Protein AF-0000000080869203 (afdb_homodimer)

Organism: NCBI:txid3151122

Radius of gyration: 24.22 Å; Cα contacts (8 Å, |Δi|>4): 1047; chains: 2; bounding box: 50×81×57 Å

Secondary structure (DSSP, 8-state):
-------EEEEEEE---TT----PPEEEEE-TT-EEEEE--TTSSHHHHHHHHTTSS--SEEEEEETTEEGGGS-HHHHHTTEEEE-SS----S--BHHHHHHGGGGGGS-TTPPP-HHHHHHHHHHHHHTT-GGGTTSBGGGS-HHHHHHHHHHHHHHH--SEEEEESTTTT--HHHHHHHHHHHHHHHHTT-EEEEE-S-HHHHHHH-SEEEEE-TTS-EEEEEHHHH--HHHHHHHHT--EEEEEETTEEEEEE--/-------EEEEEEE---TT----PPEEEEE-TT-EEEEE--TTSSHHHHHHHHTTSS--SEEEEEETTEEGGGS-HHHHHTTEEEE-SS----S--BHHHHHHGGGGGGS-TTPPP-HHHHHHHHHHHHHTT-GGGTTSBGGGS-HHHHHHHHHHHHHHH--SEEEEESTTTT--HHHHHHHHHHHHHHHHTT-EEEEE-S-HHHHHHH-SEEEEE-TTS-EEEEEHHHH--HHHHHHHHT--EEEEEETTEEEEEE--

InterPro domains:
  IPR003439 ABC transporter-like, ATP-binding domain [PF00005] (26-172)
  IPR003439 ABC transporter-like, ATP-binding domain [PS50893] (8-243)
  IPR003593 AAA+ ATPase domain [SM00382] (32-219)
  IPR017871 ABC transporter-like, conserved site [PS00211] (144-158)
  IPR027417 P-loop containing nucleoside triphosphate hydrolase [G3DSA:3.40.50.300] (8-252)
  IPR027417 P-loop containing nucleoside triphosphate hydrolase [SSF52540] (6-230)

Solvent-accessible surface area (backbone atoms only — not comparable to full-atom values): 27539 Å² total; per-residue (Å²): 127,81,73,78,65,62,26,48,29,34,44,51,25,21,66,66,44,84,99,52,73,83,39,54,61,37,70,48,71,44,40,48,52,34,30,33,27,38,36,50,41,81,85,40,38,66,67,59,44,53,35,32,73,70,63,76,37,76,58,71,36,58,46,43,24,46,70,86,35,51,52,88,76,49,54,68,49,63,43,45,49,37,42,30,76,36,70,68,78,80,83,75,85,64,93,40,28,41,46,61,49,16,44,55,27,41,49,58,77,43,55,97,84,51,71,85,48,73,65,50,52,49,40,24,50,51,25,26,46,75,57,74,36,56,94,43,33,82,38,50,50,87,77,47,52,67,36,55,46,43,41,46,48,49,19,12,39,54,32,33,56,36,45,32,40,39,28,36,40,77,51,56,73,43,36,69,38,53,32,53,50,50,52,51,51,52,50,48,44,9,70,74,56,12,20,33,38,30,38,47,87,50,66,48,58,40,52,70,66,27,54,24,31,37,41,30,27,81,86,29,45,63,52,69,45,51,26,77,78,58,71,36,63,73,56,47,24,66,40,41,69,37,60,64,46,80,45,78,52,96,89,31,63,39,70,43,76,57,133,126,79,74,77,65,59,28,46,30,34,44,51,24,21,65,64,45,86,98,53,75,83,38,54,62,38,70,51,70,44,40,47,52,33,30,34,27,38,38,50,41,81,85,42,38,65,66,57,43,53,34,32,73,69,64,76,38,75,58,70,36,58,45,46,26,48,71,86,34,50,52,88,75,49,54,67,48,63,44,46,48,36,43,30,74,35,70,69,77,80,83,76,84,64,91,40,29,40,46,58,50,17,43,54,27,42,48,57,79,42,54,97,86,50,71,85,47,73,66,49,52,49,42,25,50,51,25,26,48,77,56,74,35,56,95,42,32,82,38,49,53,88,76,47,53,69,37,54,45,43,42,45,48,49,19,12,38,54,32,32,57,36,46,31,40,37,27,35,42,77,48,57,74,42,36,70,37,55,32,52,51,51,53,50,51,53,50,48,45,9,70,74,55,13,18,32,37,29,38,48,87,50,67,49,58,39,52,71,66,26,54,24,33,36,42,32,27,82,85,29,46,67,54,70,46,51,27,80,77,58,72,36,66,73,58,47,24,63,40,42,68,39,59,64,45,79,45,80,52,96,90,31,63,40,70,42,76,59,132

Sequence (518 aa):
MATPTPTLEARDLVVDVPGRQDGRALTLGIASGQVWGVLGPNGAGKTTLLHTLAGLRPSRAGEVCLEGRPLFGWRRRALARRLGLVFQERHDDFPATVRETALIGRHPFLSPWQQEGPEDHALAAAALARLDLSHLAERELATLSGGERQRVSLATVLTQAPAIWLADEPTNHLDLHHQVAVMGLLAEQAERGGAVMMCLHDLNMAARWCSHLLLLYPDGEACWGPAEAMLVPAALERLYDQALTRVEVEGAPVFVPRRMATPTPTLEARDLVVDVPGRQDGRALTLGIASGQVWGVLGPNGAGKTTLLHTLAGLRPSRAGEVCLEGRPLFGWRRRALARRLGLVFQERHDDFPATVRETALIGRHPFLSPWQQEGPEDHALAAAALARLDLSHLAERELATLSGGERQRVSLATVLTQAPAIWLADEPTNHLDLHHQVAVMGLLAEQAERGGAVMMCLHDLNMAARWCSHLLLLYPDGEACWGPAEAMLVPAALERLYDQALTRVEVEGAPVFVPRR

Foldseek 3Di:
DPPQQKKKWWFQFWFDQPPADTFGGDTDIWGFLFEEEEDFDPSLCLQSVLCQSLVNDPTPDTFIDIPRHTPVPDDPLRSLLAEDEQDPDDDDPDKDFLQRLLLVLCVSVDDPPDDDDPVLSVLLCVLCVLLVNNVRRGPILVPDDPQNNLSSSVSSNSSNLHQEYEYEASCPPHDPVSSVSSLVVQSVSSVVRGTYYYYHHDPQSCQVRGQKYWQRANNRYIDIDGSVVCPDQVNVCRRVVFHWDWDDDPNTIDIDTDD/DPPQQKKKWWFQFWFDQPPADTFGGDTDMWGFLFEEEEDFDPSLCLQSVLCCSLVNDPTPDTFIDIPRHTPVPDDPLVSLLAEDEQDPDDDDPDKDFLQRLLLVLCVSVDDPPDDDDPVLSVLLCVLCVLQVNNVRRGPILVPDDPQNNLSSSVSSNSSNLHQEYEYEASCPPHDPVSSVSSLVVQSVSSVVRGGYYYYHHDPQSCQVRGQKYWQRANNRYIDIDGSVVCPDQVNVCRRVVFHWDWDDDPNTIDIDTDD

pLDDT: mean 92.0, std 9.36, range [30.52, 98.56]

Nearest PDB structures (foldseek):
  2nq2-assembly1_C  TM=8.864E-01  e=1.043E-21  Haemophilus influenzae
  2nq2-assembly1_D  TM=8.860E-01  e=1.487E-20  Haemophilus influenzae
  6xgz-assembly3_E  TM=8.429E-01  e=1.098E-15  Escherichia coli LAU-EC10
  6xgz-assembly4_G  TM=8.398E-01  e=1.553E-15  Escherichia coli LAU-EC10
  8fee-assembly1_H  TM=8.156E-01  e=1.306E-15  Mycolicibacterium smegmatis MC2 155

Structure (mmCIF, N/CA/C/O backbone):
data_AF-0000000080869203-model_v1
#
loop_
_entity.id
_entity.type
_entity.pdbx_description
1 polymer 'ABC transporter ATP-binding protein'
#
loop_
_atom_site.group_PDB
_atom_site.id
_atom_site.type_symbol
_atom_site.label_atom_id
_atom_site.label_alt_id
_atom_site.label_comp_id
_atom_site.label_asym_id
_atom_site.label_entity_id
_atom_site.label_seq_id
_atom_site.pdbx_PDB_ins_code
_atom_site.Cartn_x
_atom_site.Cartn_y
_atom_site.Cartn_z
_atom_site.occupancy
_atom_site.B_iso_or_equiv
_atom_site.auth_seq_id
_atom_site.auth_comp_id
_atom_site.auth_asym_id
_atom_site.auth_atom_id
_atom_site.pdbx_PDB_model_num
ATOM 1 N N . MET A 1 1 ? 6.141 -42.594 -14.711 1 30.52 1 MET A N 1
ATOM 2 C CA . MET A 1 1 ? 7.055 -41.469 -15.016 1 30.52 1 MET A CA 1
ATOM 3 C C . MET A 1 1 ? 6.703 -40.25 -14.203 1 30.52 1 MET A C 1
ATOM 5 O O . 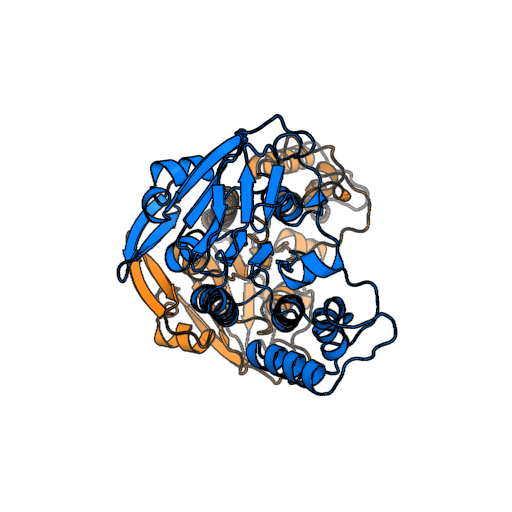MET A 1 1 ? 5.551 -39.812 -14.195 1 30.52 1 MET A O 1
ATOM 9 N N . ALA A 1 2 ? 7.34 -39.844 -13.156 1 41.75 2 ALA A N 1
ATOM 10 C CA . ALA A 1 2 ? 6.934 -38.781 -12.25 1 41.75 2 ALA A CA 1
ATOM 11 C C . ALA A 1 2 ? 6.66 -37.469 -13.016 1 41.75 2 ALA A C 1
ATOM 13 O O . ALA A 1 2 ? 7.449 -37.094 -13.867 1 41.75 2 ALA A O 1
ATOM 14 N N . THR A 1 3 ? 5.516 -37.125 -13.359 1 43.88 3 THR A N 1
ATOM 15 C CA . THR A 1 3 ? 5.199 -35.844 -14.031 1 43.88 3 THR A CA 1
ATOM 16 C C . THR A 1 3 ? 6.133 -34.75 -13.562 1 43.88 3 THR A C 1
ATOM 18 O O . THR A 1 3 ? 6.23 -34.469 -12.367 1 43.88 3 THR A O 1
ATOM 21 N N . PRO A 1 4 ? 7.16 -34.438 -14.328 1 50.03 4 PRO A N 1
ATOM 22 C CA . PRO A 1 4 ? 8.148 -33.469 -13.859 1 50.03 4 PRO A CA 1
ATOM 23 C C . PRO A 1 4 ? 7.512 -32.219 -13.25 1 50.03 4 PRO A C 1
ATOM 25 O O . PRO A 1 4 ? 6.453 -31.781 -13.703 1 50.03 4 PRO A O 1
ATOM 28 N N . THR A 1 5 ? 7.562 -32 -11.984 1 61.78 5 THR A N 1
ATOM 29 C CA . THR A 1 5 ? 6.969 -30.922 -11.188 1 61.78 5 THR A CA 1
ATOM 30 C C . THR A 1 5 ? 7.191 -29.578 -11.852 1 61.78 5 THR A C 1
ATOM 32 O O . THR A 1 5 ? 8.305 -29.266 -12.281 1 61.78 5 THR A O 1
ATOM 35 N N . PRO A 1 6 ? 6.031 -28.922 -12.281 1 63.47 6 PRO A N 1
ATOM 36 C CA . PRO A 1 6 ? 6.137 -27.641 -12.969 1 63.47 6 PRO A CA 1
ATOM 37 C C . PRO A 1 6 ? 7.117 -26.672 -12.289 1 63.47 6 PRO A C 1
ATOM 39 O O . PRO A 1 6 ? 7.02 -26.453 -11.086 1 63.47 6 PRO A O 1
ATOM 42 N N . THR A 1 7 ? 8.234 -26.484 -13.078 1 85.19 7 THR A N 1
ATOM 43 C CA . THR A 1 7 ? 9.273 -25.594 -12.57 1 85.19 7 THR A CA 1
ATOM 44 C C . THR A 1 7 ? 9.508 -24.438 -13.523 1 85.19 7 THR A C 1
ATOM 46 O O . THR A 1 7 ? 9.531 -24.625 -14.742 1 85.19 7 THR A O 1
ATOM 49 N N . LEU A 1 8 ? 9.32 -23.266 -13.117 1 95.31 8 LEU A N 1
ATOM 50 C CA . LEU A 1 8 ? 9.797 -22.094 -13.82 1 95.31 8 LEU A CA 1
ATOM 51 C C . LEU A 1 8 ? 11.242 -21.766 -13.43 1 95.31 8 LEU A C 1
ATOM 53 O O . LEU A 1 8 ? 11.547 -21.625 -12.242 1 95.31 8 LEU A O 1
ATOM 57 N N . GLU A 1 9 ? 12.125 -21.734 -14.492 1 96.69 9 GLU A N 1
ATOM 58 C CA . GLU A 1 9 ? 13.539 -21.562 -14.203 1 96.69 9 GLU A CA 1
ATOM 59 C C . GLU A 1 9 ? 14.117 -20.344 -14.938 1 96.69 9 GLU A C 1
ATOM 61 O O . GLU A 1 9 ? 13.797 -20.125 -16.109 1 96.69 9 GLU A O 1
ATOM 66 N N . ALA A 1 10 ? 14.82 -19.578 -14.242 1 96.69 10 ALA A N 1
ATOM 67 C CA . ALA A 1 10 ? 15.688 -18.562 -14.828 1 96.69 10 ALA A CA 1
ATOM 68 C C . ALA A 1 10 ? 17.125 -19.062 -14.922 1 96.69 10 ALA A C 1
ATOM 70 O O . ALA A 1 10 ? 17.703 -19.516 -13.93 1 96.69 10 ALA A O 1
ATOM 71 N N . ARG A 1 11 ? 17.656 -19.016 -16.109 1 96.56 11 ARG A N 1
ATOM 72 C CA . ARG A 1 11 ? 19.031 -19.438 -16.344 1 96.56 11 ARG A CA 1
ATOM 73 C C . ARG A 1 11 ? 19.906 -18.266 -16.766 1 96.56 11 ARG A C 1
ATOM 75 O O . ARG A 1 11 ? 19.797 -17.766 -17.875 1 96.56 11 ARG A O 1
ATOM 82 N N . ASP A 1 12 ? 20.828 -17.906 -15.844 1 96.69 12 ASP A N 1
ATOM 83 C CA . ASP A 1 12 ? 21.688 -16.75 -16.047 1 96.69 12 ASP A CA 1
ATOM 84 C C . ASP A 1 12 ? 20.906 -15.57 -16.609 1 96.69 12 ASP A C 1
ATOM 86 O O . ASP A 1 12 ? 21.344 -14.945 -17.578 1 96.69 12 ASP A O 1
ATOM 90 N N . LEU A 1 13 ? 19.828 -15.297 -16.016 1 96.25 13 LEU A N 1
ATOM 91 C CA . LEU A 1 13 ? 18.875 -14.328 -16.547 1 96.25 13 LEU A CA 1
ATOM 92 C C . LEU A 1 13 ? 19.281 -12.906 -16.156 1 96.25 13 LEU A C 1
ATOM 94 O O . LEU A 1 13 ? 19.453 -12.609 -14.969 1 96.25 13 LEU A O 1
ATOM 98 N N . VAL A 1 14 ? 19.453 -12.078 -17.078 1 95.38 14 VAL A N 1
ATOM 99 C CA . VAL A 1 14 ? 19.656 -10.656 -16.875 1 95.38 14 VAL A CA 1
ATOM 100 C C . VAL A 1 14 ? 18.438 -9.875 -17.375 1 95.38 14 VAL A C 1
ATOM 102 O O . VAL A 1 14 ? 18.141 -9.867 -18.562 1 95.38 14 VAL A O 1
ATOM 105 N N . VAL A 1 15 ? 17.734 -9.297 -16.391 1 92.12 15 VAL A N 1
ATOM 106 C CA . VAL A 1 15 ? 16.516 -8.57 -16.719 1 92.12 15 VAL A CA 1
ATOM 107 C C . VAL A 1 15 ? 16.859 -7.227 -17.359 1 92.12 15 VAL A C 1
ATOM 109 O O . VAL A 1 15 ? 17.828 -6.566 -16.953 1 92.12 15 VAL A O 1
ATOM 112 N N . ASP A 1 16 ? 16.078 -6.852 -18.266 1 88.31 16 ASP A N 1
ATOM 113 C CA . ASP A 1 16 ? 16.297 -5.586 -18.969 1 88.31 16 ASP A CA 1
ATOM 114 C C . ASP A 1 16 ? 15.492 -4.461 -18.312 1 88.31 16 ASP A C 1
ATOM 116 O O . ASP A 1 16 ? 14.406 -4.113 -18.781 1 88.31 16 ASP A O 1
ATOM 120 N N . VAL A 1 17 ? 16.047 -3.906 -17.344 1 81.81 17 VAL A N 1
ATOM 121 C CA . VAL A 1 17 ? 15.43 -2.738 -16.719 1 81.81 17 VAL A CA 1
ATOM 122 C C . VAL A 1 17 ? 15.906 -1.469 -17.422 1 81.81 17 VAL A C 1
ATOM 124 O O . VAL A 1 17 ? 17.094 -1.149 -17.406 1 81.81 17 VAL A O 1
ATOM 127 N N . PRO A 1 18 ? 15 -0.8 -18.031 1 77.31 18 PRO A N 1
ATOM 128 C CA . PRO A 1 18 ? 15.406 0.385 -18.797 1 77.31 18 PRO A CA 1
ATOM 129 C C . PRO A 1 18 ? 16.188 1.391 -17.953 1 77.31 18 PRO A C 1
ATOM 131 O O . PRO A 1 18 ? 15.812 1.669 -16.812 1 77.31 18 PRO A O 1
ATOM 134 N N . GLY A 1 19 ? 17.25 1.937 -18.547 1 74.69 19 GLY A N 1
ATOM 135 C CA . GLY A 1 19 ? 18.031 2.992 -17.922 1 74.69 19 GLY A CA 1
ATOM 136 C C . GLY A 1 19 ? 18.984 2.479 -16.859 1 74.69 19 GLY A C 1
ATOM 137 O O . GLY A 1 19 ? 19.688 3.264 -16.219 1 74.69 19 GLY A O 1
ATOM 138 N N . ARG A 1 20 ? 18.922 1.178 -16.656 1 79.12 20 ARG A N 1
ATOM 139 C CA . ARG A 1 20 ? 19.797 0.626 -15.633 1 79.12 20 ARG A CA 1
ATOM 140 C C . ARG A 1 20 ? 20.828 -0.308 -16.234 1 79.12 20 ARG A C 1
ATOM 142 O O . ARG A 1 20 ? 20.578 -0.938 -17.266 1 79.12 20 ARG A O 1
ATOM 149 N N . GLN A 1 21 ? 21.922 -0.325 -15.539 1 82.31 21 GLN A N 1
ATOM 150 C CA . GLN A 1 21 ? 22.969 -1.257 -15.938 1 82.31 21 GLN A CA 1
ATOM 151 C C . GLN A 1 21 ? 22.578 -2.697 -15.617 1 82.31 21 GLN A C 1
ATOM 153 O O . GLN A 1 21 ? 21.594 -2.938 -14.922 1 82.31 21 GLN A O 1
ATOM 158 N N . ASP A 1 22 ? 23.453 -3.537 -16.234 1 83 22 ASP A N 1
ATOM 159 C CA . ASP A 1 22 ? 23.219 -4.953 -15.984 1 83 22 ASP A CA 1
ATOM 160 C C . ASP A 1 22 ? 23.344 -5.277 -14.5 1 83 22 ASP A C 1
ATOM 162 O O . ASP A 1 22 ? 24.266 -4.789 -13.836 1 83 22 ASP A O 1
ATOM 166 N N . GLY A 1 23 ? 22.359 -5.953 -14.109 1 86.44 23 GLY A N 1
ATOM 167 C CA . GLY A 1 23 ? 22.453 -6.457 -12.75 1 86.44 23 GLY A CA 1
ATOM 168 C C . GLY A 1 23 ? 23 -7.875 -12.68 1 86.44 23 GLY A C 1
ATOM 169 O O . GLY A 1 23 ? 23.453 -8.422 -13.68 1 86.44 23 GLY A O 1
ATOM 170 N N . ARG A 1 24 ? 22.984 -8.391 -11.57 1 91 24 ARG A N 1
ATOM 171 C CA . ARG A 1 24 ? 23.406 -9.766 -11.328 1 91 24 ARG A CA 1
ATOM 172 C C . ARG A 1 24 ? 22.562 -10.758 -12.117 1 91 24 ARG A C 1
ATOM 174 O O . ARG A 1 24 ? 21.328 -10.648 -12.133 1 91 24 ARG A O 1
ATOM 181 N N . ALA A 1 25 ? 23.25 -11.734 -12.781 1 95.94 25 ALA A N 1
ATOM 182 C CA . ALA A 1 25 ? 22.516 -12.789 -13.477 1 95.94 25 ALA A CA 1
ATOM 183 C C . ALA A 1 25 ? 21.812 -13.711 -12.484 1 95.94 25 ALA A C 1
ATOM 185 O O . ALA A 1 25 ? 22.422 -14.141 -11.5 1 95.94 25 ALA A O 1
ATOM 186 N N . LEU A 1 26 ? 20.594 -13.969 -12.773 1 96.25 26 LEU A N 1
ATOM 187 C CA . LEU A 1 26 ? 19.781 -14.789 -11.883 1 96.25 26 LEU A CA 1
ATOM 188 C C . LEU A 1 26 ? 19.719 -16.234 -12.391 1 96.25 26 LEU A C 1
ATOM 190 O O . LEU A 1 26 ? 19.344 -16.469 -13.539 1 96.25 26 LEU A O 1
ATOM 194 N N . THR A 1 27 ? 20.125 -17.125 -11.562 1 96.44 27 THR A N 1
ATOM 195 C CA . THR A 1 27 ? 19.922 -18.562 -11.781 1 96.44 27 THR A CA 1
ATOM 196 C C . THR A 1 27 ? 19.125 -19.172 -10.641 1 96.44 27 THR A C 1
ATOM 198 O O . THR A 1 27 ? 19.672 -19.438 -9.57 1 96.44 27 THR A O 1
ATOM 201 N N . LEU A 1 28 ? 17.844 -19.297 -10.922 1 94.12 28 LEU A N 1
ATOM 202 C CA . LEU A 1 28 ? 16.969 -19.844 -9.891 1 94.12 28 LEU A CA 1
ATOM 203 C C . LEU A 1 28 ? 15.805 -20.594 -10.508 1 94.12 28 LEU A C 1
ATOM 205 O O . LEU A 1 28 ? 15.516 -20.438 -11.695 1 94.12 28 LEU A O 1
ATOM 209 N N . GLY A 1 29 ? 15.25 -21.453 -9.703 1 95.31 29 GLY A N 1
ATOM 210 C CA . GLY A 1 29 ? 14.07 -22.219 -10.078 1 95.31 29 GLY A CA 1
ATOM 211 C C . GLY A 1 29 ? 12.945 -22.125 -9.062 1 95.31 29 GLY A C 1
ATOM 212 O O . GLY A 1 29 ? 13.195 -22.141 -7.855 1 95.31 29 GLY A O 1
ATOM 213 N N . ILE A 1 30 ? 11.82 -22 -9.602 1 95.88 30 ILE A N 1
ATOM 214 C CA . ILE A 1 30 ? 10.617 -22.031 -8.781 1 95.88 30 ILE A CA 1
ATOM 215 C C . ILE A 1 30 ? 9.938 -23.391 -8.898 1 95.88 30 ILE A C 1
ATOM 217 O O . ILE A 1 30 ? 9.391 -23.734 -9.953 1 95.88 30 ILE A O 1
ATOM 221 N N . ALA A 1 31 ? 9.984 -24.078 -7.82 1 94.88 31 ALA A N 1
ATOM 222 C CA . ALA A 1 31 ? 9.508 -25.453 -7.836 1 94.88 31 ALA A CA 1
ATOM 223 C C . ALA A 1 31 ? 8.133 -25.578 -7.195 1 94.88 31 ALA A C 1
ATOM 225 O O . ALA A 1 31 ? 7.688 -24.656 -6.492 1 94.88 31 ALA A O 1
ATOM 226 N N . SER A 1 32 ? 7.516 -26.688 -7.441 1 95.31 32 SER A N 1
ATOM 227 C CA . SER A 1 32 ? 6.227 -27 -6.828 1 95.31 32 SER A CA 1
ATOM 228 C C . SER A 1 32 ? 6.305 -26.906 -5.309 1 95.31 32 SER A C 1
ATOM 230 O O . SER A 1 32 ? 7.281 -27.359 -4.703 1 95.31 32 SER A O 1
ATOM 232 N N . GLY A 1 33 ? 5.277 -26.281 -4.746 1 96.81 33 GLY A N 1
ATOM 233 C CA . GLY A 1 33 ? 5.199 -26.172 -3.297 1 96.81 33 GLY A CA 1
ATOM 234 C C . GLY A 1 33 ? 5.887 -24.938 -2.748 1 96.81 33 GLY A C 1
ATOM 235 O O . GLY A 1 33 ? 5.742 -24.609 -1.567 1 96.81 33 GLY A O 1
ATOM 236 N N . GLN A 1 34 ? 6.59 -24.234 -3.598 1 97.62 34 GLN A N 1
ATOM 237 C CA . GLN A 1 34 ? 7.355 -23.094 -3.123 1 97.62 34 GLN A CA 1
ATOM 238 C C . GLN A 1 34 ? 6.574 -21.797 -3.311 1 97.62 34 GLN A C 1
ATOM 240 O O . GLN A 1 34 ? 5.852 -21.641 -4.297 1 97.62 34 GLN A O 1
ATOM 245 N N . VAL A 1 35 ? 6.68 -20.938 -2.354 1 98.38 35 VAL A N 1
ATOM 246 C CA . VAL A 1 35 ? 6.18 -19.562 -2.416 1 98.38 35 VAL A CA 1
ATOM 247 C C . VAL A 1 35 ? 7.348 -18.578 -2.363 1 98.38 35 VAL A C 1
ATOM 249 O O . VAL A 1 35 ? 7.988 -18.422 -1.319 1 98.38 35 VAL A O 1
ATOM 252 N N . TRP A 1 36 ? 7.594 -17.906 -3.51 1 98.56 36 TRP A N 1
ATOM 253 C CA . TRP A 1 36 ? 8.703 -16.969 -3.635 1 98.56 36 TRP A CA 1
ATOM 254 C C . TRP A 1 36 ? 8.219 -15.539 -3.438 1 98.56 36 TRP A C 1
ATOM 256 O O . TRP A 1 36 ? 7.195 -15.141 -3.99 1 98.56 36 TRP A O 1
ATOM 266 N N . GLY A 1 37 ? 8.906 -14.812 -2.588 1 98.5 37 GLY A N 1
ATOM 267 C CA . GLY A 1 37 ? 8.727 -13.375 -2.486 1 98.5 37 GLY A CA 1
ATOM 268 C C . GLY A 1 37 ? 9.867 -12.586 -3.109 1 98.5 37 GLY A C 1
ATOM 269 O O . GLY A 1 37 ? 11.039 -12.914 -2.902 1 98.5 37 GLY A O 1
ATOM 270 N N . VAL A 1 38 ? 9.523 -11.656 -3.936 1 98.31 38 VAL A N 1
ATOM 271 C CA . VAL A 1 38 ? 10.5 -10.711 -4.48 1 98.31 38 VAL A CA 1
ATOM 272 C C . VAL A 1 38 ? 10.461 -9.406 -3.691 1 98.31 38 VAL A C 1
ATOM 274 O O . VAL A 1 38 ? 9.422 -8.742 -3.633 1 98.31 38 VAL A O 1
ATOM 277 N N . LEU A 1 39 ? 11.578 -9.07 -3.076 1 97.88 39 LEU A N 1
ATOM 278 C CA . LEU A 1 39 ? 11.688 -7.855 -2.271 1 97.88 39 LEU A CA 1
ATOM 279 C C . LEU A 1 39 ? 12.719 -6.902 -2.865 1 97.88 39 LEU A C 1
ATOM 281 O O . LEU A 1 39 ? 13.703 -7.344 -3.471 1 97.88 39 LEU A O 1
ATOM 285 N N . GLY A 1 40 ? 12.547 -5.652 -2.676 1 96.25 40 GLY A N 1
ATOM 286 C CA . GLY A 1 40 ? 13.406 -4.586 -3.16 1 96.25 40 GLY A CA 1
ATOM 287 C C . GLY A 1 40 ? 12.727 -3.229 -3.164 1 96.25 40 GLY A C 1
ATOM 288 O O . GLY A 1 40 ? 11.492 -3.145 -3.109 1 96.25 40 GLY A O 1
ATOM 289 N N . PRO A 1 41 ? 13.477 -2.207 -3.174 1 94.12 41 PRO A N 1
ATOM 290 C CA . PRO A 1 41 ? 12.891 -0.865 -3.211 1 94.12 41 PRO A CA 1
ATOM 291 C C . PRO A 1 41 ? 12.195 -0.563 -4.535 1 94.12 41 PRO A C 1
ATOM 293 O O . PRO A 1 41 ? 12.227 -1.386 -5.457 1 94.12 41 PRO A O 1
ATOM 296 N N . ASN A 1 42 ? 11.5 0.556 -4.523 1 88.94 42 ASN A N 1
ATOM 297 C CA . ASN A 1 42 ? 10.859 0.991 -5.762 1 88.94 42 ASN A CA 1
ATOM 298 C C . ASN A 1 42 ? 11.883 1.174 -6.883 1 88.94 42 ASN A C 1
ATOM 300 O O . ASN A 1 42 ? 12.969 1.714 -6.656 1 88.94 42 ASN A O 1
ATOM 304 N N . GLY A 1 43 ? 11.594 0.663 -8.016 1 86.88 43 GLY A N 1
ATOM 305 C CA . GLY A 1 43 ? 12.469 0.822 -9.164 1 86.88 43 GLY A CA 1
ATOM 306 C C . GLY A 1 43 ? 13.523 -0.264 -9.266 1 86.88 43 GLY A C 1
ATOM 307 O O . GLY A 1 43 ? 14.352 -0.255 -10.188 1 86.88 43 GLY A O 1
ATOM 308 N N . ALA A 1 44 ? 13.469 -1.199 -8.43 1 90.88 44 ALA A N 1
ATOM 309 C CA . ALA A 1 44 ? 14.5 -2.236 -8.406 1 90.88 44 ALA A CA 1
ATOM 310 C C . ALA A 1 44 ? 14.32 -3.217 -9.555 1 90.88 44 ALA A C 1
ATOM 312 O O . ALA A 1 44 ? 15.188 -4.059 -9.805 1 90.88 44 ALA A O 1
ATOM 313 N N . GLY A 1 45 ? 13.172 -3.158 -10.258 1 91.62 45 GLY A N 1
ATOM 314 C CA . GLY A 1 45 ? 12.953 -4.023 -11.406 1 91.62 45 GLY A CA 1
ATOM 315 C C . GLY A 1 45 ? 12.039 -5.199 -11.102 1 91.62 45 GLY A C 1
ATOM 316 O O . GLY A 1 45 ? 11.984 -6.16 -11.867 1 91.62 45 GLY A O 1
ATOM 317 N N . LYS A 1 46 ? 11.344 -5.191 -9.984 1 94.44 46 LYS A N 1
ATOM 318 C CA . LYS A 1 46 ? 10.484 -6.293 -9.562 1 94.44 46 LYS A CA 1
ATOM 319 C C . LYS A 1 46 ? 9.438 -6.613 -10.625 1 94.44 46 LYS A C 1
ATOM 321 O O . LYS A 1 46 ? 9.297 -7.766 -11.039 1 94.44 46 LYS A O 1
ATOM 326 N N . THR A 1 47 ? 8.734 -5.562 -11.125 1 92.56 47 THR A N 1
ATOM 327 C CA . THR A 1 47 ? 7.688 -5.723 -12.125 1 92.56 47 THR A CA 1
ATOM 328 C C . THR A 1 47 ? 8.273 -6.215 -13.445 1 92.56 47 THR A C 1
ATOM 330 O O . THR A 1 47 ? 7.723 -7.117 -14.078 1 92.56 47 THR A O 1
ATOM 333 N N . THR A 1 48 ? 9.391 -5.656 -13.844 1 93.06 48 THR A N 1
ATOM 334 C CA . THR A 1 48 ? 10.055 -6.074 -15.07 1 93.06 48 THR A CA 1
ATOM 335 C C . THR A 1 48 ? 10.461 -7.543 -14.984 1 93.06 48 THR A C 1
ATOM 337 O O . THR A 1 48 ? 10.297 -8.297 -15.953 1 93.06 48 THR A O 1
ATOM 340 N N . LEU A 1 49 ? 10.969 -7.898 -13.82 1 95.62 49 LEU A N 1
ATOM 341 C CA . LEU A 1 49 ? 11.344 -9.289 -13.617 1 95.62 49 LEU A CA 1
ATOM 342 C C . LEU A 1 49 ? 10.148 -10.219 -13.797 1 95.62 49 LEU A C 1
ATOM 344 O O . LEU A 1 49 ? 10.219 -11.203 -14.531 1 95.62 49 LEU A O 1
ATOM 348 N N . LEU A 1 50 ? 9.031 -9.922 -13.164 1 96.31 50 LEU A N 1
ATOM 349 C CA . LEU A 1 50 ? 7.84 -10.766 -13.242 1 96.31 50 LEU A CA 1
ATOM 350 C C . LEU A 1 50 ? 7.344 -10.867 -14.68 1 96.31 50 LEU A C 1
ATOM 352 O O . LEU A 1 50 ? 6.949 -11.945 -15.133 1 96.31 50 LEU A O 1
ATOM 356 N N . HIS A 1 51 ? 7.414 -9.797 -15.414 1 95.06 51 HIS A N 1
ATOM 357 C CA . HIS A 1 51 ? 6.98 -9.812 -16.812 1 95.06 51 HIS A CA 1
ATOM 358 C C . HIS A 1 51 ? 7.922 -10.648 -17.672 1 95.06 51 HIS A C 1
ATOM 360 O O . HIS A 1 51 ? 7.48 -11.32 -18.609 1 95.06 51 HIS A O 1
ATOM 366 N N . THR A 1 52 ? 9.172 -10.562 -17.359 1 95.81 52 THR A N 1
ATOM 367 C CA . THR A 1 52 ? 10.141 -11.383 -18.078 1 95.81 52 THR A CA 1
ATOM 368 C C . THR A 1 52 ? 9.906 -12.859 -17.812 1 95.81 52 THR A C 1
ATOM 370 O O . THR A 1 52 ? 9.906 -13.68 -18.734 1 95.81 52 THR A O 1
ATOM 373 N N . LEU A 1 53 ? 9.641 -13.164 -16.547 1 96.44 53 LEU A N 1
ATOM 374 C CA . LEU A 1 53 ? 9.383 -14.547 -16.172 1 96.44 53 LEU A CA 1
ATOM 375 C C . LEU A 1 53 ? 8.094 -15.055 -16.797 1 96.44 53 LEU A C 1
ATOM 377 O O . LEU A 1 53 ? 7.961 -16.25 -17.062 1 96.44 53 LEU A O 1
ATOM 381 N N . ALA A 1 54 ? 7.203 -14.125 -17.062 1 95.25 54 ALA A N 1
ATOM 382 C CA . ALA A 1 54 ? 5.922 -14.484 -17.672 1 95.25 54 ALA A CA 1
ATOM 383 C C . ALA A 1 54 ? 6.039 -14.578 -19.188 1 95.25 54 ALA A C 1
ATOM 385 O O . ALA A 1 54 ? 5.086 -14.953 -19.859 1 95.25 54 ALA A O 1
ATOM 386 N N . GLY A 1 55 ? 7.129 -14.125 -19.75 1 93.94 55 GLY A N 1
ATOM 387 C CA . GLY A 1 55 ? 7.336 -14.148 -21.188 1 93.94 55 GLY A CA 1
ATOM 388 C C . GLY A 1 55 ? 6.785 -12.922 -21.891 1 93.94 55 GLY A C 1
ATOM 389 O O . GLY A 1 55 ? 6.656 -12.914 -23.109 1 93.94 55 GLY A O 1
ATOM 390 N N . LEU A 1 56 ? 6.477 -11.93 -21.188 1 92.06 56 LEU A N 1
ATOM 391 C CA . LEU A 1 56 ? 5.883 -10.719 -21.75 1 92.06 56 LEU A CA 1
ATOM 392 C C . LEU A 1 56 ? 6.965 -9.711 -22.125 1 92.06 56 LEU A C 1
ATOM 394 O O . LEU A 1 56 ? 6.699 -8.758 -22.859 1 92.06 56 LEU A O 1
ATOM 398 N N . ARG A 1 57 ? 8.133 -9.852 -21.562 1 92.5 57 ARG A N 1
ATOM 399 C CA . ARG A 1 57 ? 9.281 -9 -21.875 1 92.5 57 ARG A CA 1
ATOM 400 C C . ARG A 1 57 ? 10.531 -9.836 -22.141 1 92.5 57 ARG A C 1
ATOM 402 O O . ARG A 1 57 ? 10.773 -10.836 -21.453 1 92.5 57 ARG A O 1
ATOM 409 N N . PRO A 1 58 ? 11.297 -9.398 -23.109 1 92.75 58 PRO A N 1
ATOM 410 C CA . PRO A 1 58 ? 12.539 -10.133 -23.359 1 92.75 58 PRO A CA 1
ATOM 411 C C . PRO A 1 58 ? 13.609 -9.867 -22.297 1 92.75 58 PRO A C 1
ATOM 413 O O . PRO A 1 58 ? 13.609 -8.812 -21.656 1 92.75 58 PRO A O 1
ATOM 416 N N . SER A 1 59 ? 14.445 -10.867 -22.125 1 93.88 59 SER A N 1
ATOM 417 C CA . SER A 1 59 ? 15.602 -10.695 -21.25 1 93.88 59 SER A CA 1
ATOM 418 C C . SER A 1 59 ? 16.781 -10.102 -22 1 93.88 59 SER A C 1
ATOM 420 O O . SER A 1 59 ? 16.859 -10.219 -23.219 1 93.88 59 SER A O 1
ATOM 422 N N . ARG A 1 60 ? 17.609 -9.414 -21.281 1 92.75 60 ARG A N 1
ATOM 423 C CA . ARG A 1 60 ? 18.859 -8.922 -21.859 1 92.75 60 ARG A CA 1
ATOM 424 C C . ARG A 1 60 ? 19.812 -10.07 -22.141 1 92.75 60 ARG A C 1
ATOM 426 O O . ARG A 1 60 ? 20.516 -10.078 -23.156 1 92.75 60 ARG A O 1
ATOM 433 N N . ALA A 1 61 ? 19.891 -10.969 -21.266 1 95.19 61 ALA A N 1
ATOM 434 C CA . ALA A 1 61 ? 20.703 -12.172 -21.375 1 95.19 61 ALA A CA 1
ATOM 435 C C . ALA A 1 61 ? 20.078 -13.328 -20.594 1 95.19 61 ALA A C 1
ATOM 437 O O . ALA A 1 61 ? 19.188 -13.125 -19.781 1 95.19 61 ALA A O 1
ATOM 438 N N . GLY A 1 62 ? 20.516 -14.484 -20.938 1 95.81 62 GLY A N 1
ATOM 439 C CA . GLY A 1 62 ? 19.938 -15.656 -20.281 1 95.81 62 GLY A CA 1
ATOM 440 C C . GLY A 1 62 ? 18.578 -16.047 -20.812 1 95.81 62 GLY A C 1
ATOM 441 O O . GLY A 1 62 ? 18.172 -15.578 -21.891 1 95.81 62 GLY A O 1
ATOM 442 N N . GLU A 1 63 ? 17.938 -16.969 -20.094 1 95.75 63 GLU A N 1
ATOM 443 C CA . GLU A 1 63 ? 16.641 -17.422 -20.594 1 95.75 63 GLU A CA 1
ATOM 444 C C . GLU A 1 63 ? 15.742 -17.891 -19.438 1 95.75 63 GLU A C 1
ATOM 446 O O . GLU A 1 63 ? 16.234 -18.141 -18.328 1 95.75 63 GLU A O 1
ATOM 451 N N . VAL A 1 64 ? 14.539 -17.938 -19.734 1 96.81 64 VAL A N 1
ATOM 452 C CA . VAL A 1 64 ? 13.539 -18.5 -18.859 1 96.81 64 VAL A CA 1
ATOM 453 C C . VAL A 1 64 ? 13.008 -19.812 -19.453 1 96.81 64 VAL A C 1
ATOM 455 O O . VAL A 1 64 ? 12.703 -19.875 -20.641 1 96.81 64 VAL A O 1
ATOM 458 N N . CYS A 1 65 ? 12.953 -20.812 -18.578 1 96.19 65 CYS A N 1
ATOM 459 C CA . CYS A 1 65 ? 12.453 -22.109 -19.031 1 96.19 65 CYS A CA 1
ATOM 460 C C . CYS A 1 65 ? 11.266 -22.562 -18.172 1 96.19 65 CYS A C 1
ATOM 462 O O . CYS A 1 65 ? 11.25 -22.344 -16.969 1 96.19 65 CYS A O 1
ATOM 464 N N . LEU A 1 66 ? 10.328 -23.125 -18.812 1 95.44 66 LEU A N 1
ATOM 465 C CA . LEU A 1 66 ? 9.188 -23.781 -18.172 1 95.44 66 LEU A CA 1
ATOM 466 C C . LEU A 1 66 ? 9.172 -25.281 -18.484 1 95.44 66 LEU A C 1
ATOM 468 O O . LEU A 1 66 ? 9.148 -25.672 -19.656 1 95.44 66 LEU A O 1
ATOM 472 N N . GLU A 1 67 ? 9.211 -26.016 -17.453 1 92.25 67 GLU A N 1
ATOM 473 C CA . GLU A 1 67 ? 9.266 -27.469 -17.625 1 92.25 67 GLU A CA 1
ATOM 474 C C . GLU A 1 67 ? 10.414 -27.859 -18.531 1 92.25 67 GLU A C 1
ATOM 476 O O . GLU A 1 67 ? 10.234 -28.688 -19.453 1 92.25 67 GLU A O 1
ATOM 481 N N . GLY A 1 68 ? 11.484 -27.141 -18.391 1 91.38 68 GLY A N 1
ATOM 482 C CA . GLY A 1 68 ? 12.703 -27.484 -19.094 1 91.38 68 GLY A CA 1
ATOM 483 C C . GLY A 1 68 ? 12.766 -26.922 -20.5 1 91.38 68 GLY A C 1
ATOM 484 O O . GLY A 1 68 ? 13.797 -27.031 -21.172 1 91.38 68 GLY A O 1
ATOM 485 N N . ARG A 1 69 ? 11.734 -26.281 -20.922 1 93.81 69 ARG A N 1
ATOM 486 C CA . ARG A 1 69 ? 11.672 -25.719 -22.266 1 93.81 69 ARG A CA 1
ATOM 487 C C . ARG A 1 69 ? 11.703 -24.203 -22.219 1 93.81 69 ARG A C 1
ATOM 489 O O . ARG A 1 69 ? 10.992 -23.578 -21.422 1 93.81 69 ARG A O 1
ATOM 496 N N . PRO A 1 70 ? 12.461 -23.656 -23.109 1 94.44 70 PRO A N 1
ATOM 497 C CA . PRO A 1 70 ? 12.461 -22.203 -23.172 1 94.44 70 PRO A CA 1
ATOM 498 C C . PRO A 1 70 ? 11.078 -21.625 -23.453 1 94.44 70 PRO A C 1
ATOM 500 O O . PRO A 1 70 ? 10.312 -22.203 -24.234 1 94.44 70 PRO A O 1
ATOM 503 N N . LEU A 1 71 ? 10.758 -20.5 -22.859 1 93.88 71 LEU A N 1
ATOM 504 C CA . LEU A 1 71 ? 9.438 -19.891 -22.969 1 93.88 71 LEU A CA 1
ATOM 505 C C . LEU A 1 71 ? 9.094 -19.594 -24.422 1 93.88 71 LEU A C 1
ATOM 507 O O . LEU A 1 71 ? 7.938 -19.719 -24.844 1 93.88 71 LEU A O 1
ATOM 511 N N . PHE A 1 72 ? 10.07 -19.109 -25.156 1 87.38 72 PHE A N 1
ATOM 512 C CA . PHE A 1 72 ? 9.812 -18.734 -26.547 1 87.38 72 PHE A CA 1
ATOM 513 C C . PHE A 1 72 ? 9.359 -19.938 -27.359 1 87.38 72 PHE A C 1
ATOM 515 O O . PHE A 1 72 ? 8.789 -19.766 -28.438 1 87.38 72 PHE A O 1
ATOM 522 N N . GLY A 1 73 ? 9.57 -21.094 -26.875 1 89.19 73 GLY A N 1
ATOM 523 C CA . GLY A 1 73 ? 9.164 -22.297 -27.578 1 89.19 73 GLY A CA 1
ATOM 524 C C . GLY A 1 73 ? 7.73 -22.703 -27.281 1 89.19 73 GLY A C 1
ATOM 525 O O . GLY A 1 73 ? 7.207 -23.641 -27.891 1 89.19 73 GLY A O 1
ATOM 526 N N . TRP A 1 74 ? 7.078 -22.047 -26.453 1 92.12 74 TRP A N 1
ATOM 527 C CA . TRP A 1 74 ? 5.703 -22.359 -26.078 1 92.12 74 TRP A CA 1
ATOM 528 C C . TRP A 1 74 ? 4.719 -21.547 -26.922 1 92.12 74 TRP A C 1
ATOM 530 O O . TRP A 1 74 ? 4.941 -20.359 -27.172 1 92.12 74 TRP A O 1
ATOM 540 N N . ARG A 1 75 ? 3.645 -22.297 -27.281 1 92.12 75 ARG A N 1
ATOM 541 C CA . ARG A 1 75 ? 2.506 -21.547 -27.812 1 92.12 75 ARG A CA 1
ATOM 542 C C . ARG A 1 75 ? 1.825 -20.75 -26.703 1 92.12 75 ARG A C 1
ATOM 544 O O . ARG A 1 75 ? 1.712 -21.219 -25.562 1 92.12 75 ARG A O 1
ATOM 551 N N . ARG A 1 76 ? 1.341 -19.656 -27 1 88.88 76 ARG A N 1
ATOM 552 C CA . ARG A 1 76 ? 0.759 -18.75 -26.016 1 88.88 76 ARG A CA 1
ATOM 553 C C . ARG A 1 76 ? -0.347 -19.422 -25.219 1 88.88 76 ARG A C 1
ATOM 555 O O . ARG A 1 76 ? -0.408 -19.297 -24 1 88.88 76 ARG A O 1
ATOM 562 N N . ARG A 1 77 ? -1.172 -20.141 -25.906 1 91 77 ARG A N 1
ATOM 563 C CA . ARG A 1 77 ? -2.285 -20.828 -25.266 1 91 77 ARG A CA 1
ATOM 564 C C . ARG A 1 77 ? -1.784 -21.875 -24.281 1 91 77 ARG A C 1
ATOM 566 O O . ARG A 1 77 ? -2.305 -22 -23.172 1 91 77 ARG A O 1
ATOM 573 N N . ALA A 1 78 ? -0.853 -22.594 -24.672 1 91.81 78 ALA A N 1
ATOM 574 C CA . ALA A 1 78 ? -0.28 -23.625 -23.812 1 91.81 78 ALA A CA 1
ATOM 575 C C . ALA A 1 78 ? 0.387 -23 -22.594 1 91.81 78 ALA A C 1
ATOM 577 O O . ALA A 1 78 ? 0.283 -23.531 -21.484 1 91.81 78 ALA A O 1
ATOM 578 N N . LEU A 1 79 ? 1.068 -21.938 -22.797 1 92.69 79 LEU A N 1
ATOM 579 C CA . LEU A 1 79 ? 1.707 -21.219 -21.688 1 92.69 79 LEU A CA 1
ATOM 580 C C . LEU A 1 79 ? 0.667 -20.688 -20.703 1 92.69 79 LEU A C 1
ATOM 582 O O . LEU A 1 79 ? 0.834 -20.812 -19.5 1 92.69 79 LEU A O 1
ATOM 586 N N . ALA A 1 80 ? -0.381 -20.203 -21.25 1 91.06 80 ALA A N 1
ATOM 587 C CA . ALA A 1 80 ? -1.438 -19.609 -20.438 1 91.06 80 ALA A CA 1
ATOM 588 C C . ALA A 1 80 ? -2.135 -20.672 -19.578 1 91.06 80 ALA A C 1
ATOM 590 O O . ALA A 1 80 ? -2.727 -20.359 -18.547 1 91.06 80 ALA A O 1
ATOM 591 N N . ARG A 1 81 ? -2.078 -21.859 -19.953 1 92.31 81 ARG A N 1
ATOM 592 C CA . ARG A 1 81 ? -2.672 -22.953 -19.188 1 92.31 81 ARG A CA 1
ATOM 593 C C . ARG A 1 81 ? -1.778 -23.344 -18.016 1 92.31 81 ARG A C 1
ATOM 595 O O . ARG A 1 81 ? -2.215 -24.047 -17.094 1 92.31 81 ARG A O 1
ATOM 602 N N . ARG A 1 82 ? -0.578 -22.875 -18.078 1 94 82 ARG A N 1
ATOM 603 C CA . ARG A 1 82 ? 0.396 -23.328 -17.078 1 94 82 ARG A CA 1
ATOM 604 C C . ARG A 1 82 ? 0.798 -22.188 -16.156 1 94 82 ARG A C 1
ATOM 606 O O . ARG A 1 82 ? 1.149 -22.406 -14.992 1 94 82 ARG A O 1
ATOM 613 N N . LEU A 1 83 ? 0.776 -21.031 -16.719 1 95.88 83 LEU A N 1
ATOM 614 C CA . LEU A 1 83 ? 1.309 -19.875 -16.031 1 95.88 83 LEU A CA 1
ATOM 615 C C . LEU A 1 83 ? 0.277 -18.75 -15.977 1 95.88 83 LEU A C 1
ATOM 617 O O . LEU A 1 83 ? -0.29 -18.375 -17 1 95.88 83 LEU A O 1
ATOM 621 N N . GLY A 1 84 ? -0.053 -18.312 -14.734 1 96.12 84 GLY A N 1
ATOM 622 C CA . GLY A 1 84 ? -0.93 -17.172 -14.531 1 96.12 84 GLY A CA 1
ATOM 623 C C . GLY A 1 84 ? -0.209 -15.953 -13.984 1 96.12 84 GLY A C 1
ATOM 624 O O . GLY A 1 84 ? 0.685 -16.078 -13.141 1 96.12 84 GLY A O 1
ATOM 625 N N . LEU A 1 85 ? -0.632 -14.789 -14.477 1 95.69 85 LEU A N 1
ATOM 626 C CA . LEU A 1 85 ? -0.018 -13.531 -14.055 1 95.69 85 LEU A CA 1
ATOM 627 C C . LEU A 1 85 ? -1.069 -12.57 -13.508 1 95.69 85 LEU A C 1
ATOM 629 O O . LEU A 1 85 ? -2.07 -12.297 -14.18 1 95.69 85 LEU A O 1
ATOM 633 N N . VAL A 1 86 ? -0.832 -12.148 -12.258 1 94.88 86 VAL A N 1
ATOM 634 C CA . VAL A 1 86 ? -1.625 -11.07 -11.672 1 94.88 86 VAL A CA 1
ATOM 635 C C . VAL A 1 86 ? -0.88 -9.75 -11.812 1 94.88 86 VAL A C 1
ATOM 637 O O . VAL A 1 86 ? 0.178 -9.555 -11.211 1 94.88 86 VAL A O 1
ATOM 640 N N . PHE A 1 87 ? -1.505 -8.797 -12.492 1 89.94 87 PHE A N 1
ATOM 641 C CA . PHE A 1 87 ? -0.869 -7.504 -12.742 1 89.94 87 PHE A CA 1
ATOM 642 C C . PHE A 1 87 ? -1.1 -6.555 -11.57 1 89.94 87 PHE A C 1
ATOM 644 O O . PHE A 1 87 ? -2.076 -6.695 -10.836 1 89.94 87 PHE A O 1
ATOM 651 N N . GLN A 1 88 ? -0.124 -5.629 -11.32 1 77.69 88 GLN A N 1
ATOM 652 C CA . GLN A 1 88 ? -0.26 -4.605 -10.289 1 77.69 88 GLN A CA 1
ATOM 653 C C . GLN A 1 88 ? -1.449 -3.691 -10.578 1 77.69 88 GLN A C 1
ATOM 655 O O . GLN A 1 88 ? -2.258 -3.418 -9.688 1 77.69 88 GLN A O 1
ATOM 660 N N . GLU A 1 89 ? -1.384 -2.926 -11.68 1 69.81 89 GLU A N 1
ATOM 661 C CA . GLU A 1 89 ? -2.479 -2.047 -12.086 1 69.81 89 GLU A CA 1
ATOM 662 C C . GLU A 1 89 ? -3.113 -2.521 -13.391 1 69.81 89 GLU A C 1
ATOM 664 O O . GLU A 1 89 ? -2.412 -2.951 -14.305 1 69.81 89 GLU A O 1
ATOM 669 N N . ARG A 1 90 ? -4.52 -2.9 -13.203 1 63.03 90 ARG A N 1
ATOM 670 C CA . ARG A 1 90 ? -5.188 -3.213 -14.461 1 63.03 90 ARG A CA 1
ATOM 671 C C . ARG A 1 90 ? -5.988 -2.018 -14.969 1 63.03 90 ARG A C 1
ATOM 673 O O . ARG A 1 90 ? -6.664 -1.34 -14.188 1 63.03 90 ARG A O 1
ATOM 680 N N . HIS A 1 91 ? -5.566 -1.508 -16.078 1 59 91 HIS A N 1
ATOM 681 C CA . HIS A 1 91 ? -6.441 -0.538 -16.734 1 59 91 HIS A CA 1
ATOM 682 C C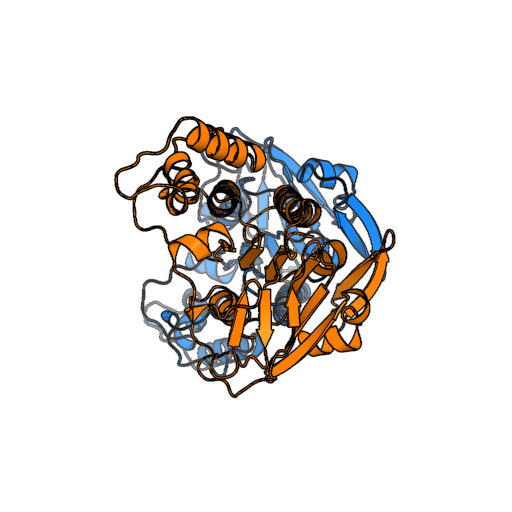 . HIS A 1 91 ? -7.383 -1.223 -17.719 1 59 91 HIS A C 1
ATOM 684 O O . HIS A 1 91 ? -6.941 -1.771 -18.719 1 59 91 HIS A O 1
ATOM 690 N N . ASP A 1 92 ? -8.469 -1.71 -17.125 1 60.59 92 ASP A N 1
ATOM 691 C CA . ASP A 1 92 ? -9.375 -2.32 -18.094 1 60.59 92 ASP A CA 1
ATOM 692 C C . ASP A 1 92 ? -10.203 -1.261 -18.828 1 60.59 92 ASP A C 1
ATOM 694 O O . ASP A 1 92 ? -11.031 -0.586 -18.203 1 60.59 92 ASP A O 1
ATOM 698 N N . ASP A 1 93 ? -9.852 -1.14 -20 1 64.81 93 ASP A N 1
ATOM 699 C CA . ASP A 1 93 ? -10.516 -0.126 -20.828 1 64.81 93 ASP A CA 1
ATOM 700 C C . ASP A 1 93 ? -11.828 -0.651 -21.391 1 64.81 93 ASP A C 1
ATOM 702 O O . ASP A 1 93 ? -12.656 0.126 -21.875 1 64.81 93 ASP A O 1
ATOM 706 N N . PHE A 1 94 ? -12.047 -1.891 -21.312 1 75.06 94 PHE A N 1
ATOM 707 C CA . PHE A 1 94 ? -13.258 -2.412 -21.938 1 75.06 94 PHE A CA 1
ATOM 708 C C . PHE A 1 94 ? -14.328 -2.688 -20.875 1 75.06 94 PHE A C 1
ATOM 710 O O . PHE A 1 94 ? -14.047 -3.252 -19.828 1 75.06 94 PHE A O 1
ATOM 717 N N . PRO A 1 95 ? -15.461 -2.285 -21.203 1 88.06 95 PRO A N 1
ATOM 718 C CA . PRO A 1 95 ? -16.562 -2.58 -20.281 1 88.06 95 PRO A CA 1
ATOM 719 C C . PRO A 1 95 ? -16.812 -4.078 -20.125 1 88.06 95 PRO A C 1
ATOM 721 O O . PRO A 1 95 ? -16.891 -4.805 -21.125 1 88.06 95 PRO A O 1
ATOM 724 N N . ALA A 1 96 ? -16.797 -4.633 -18.969 1 93.5 96 ALA A N 1
ATOM 725 C CA . ALA A 1 96 ? -17.062 -6.023 -18.625 1 93.5 96 ALA A CA 1
ATOM 726 C C . ALA A 1 96 ? -17.531 -6.145 -17.172 1 93.5 96 ALA A C 1
ATOM 728 O O . ALA A 1 96 ? -17.188 -5.312 -16.328 1 93.5 96 ALA A O 1
ATOM 729 N N . THR A 1 97 ? -18.359 -7.113 -17.047 1 96.62 97 THR A N 1
ATOM 730 C CA . THR A 1 97 ? -18.781 -7.395 -15.68 1 96.62 97 THR A CA 1
ATOM 731 C C . THR A 1 97 ? -17.719 -8.188 -14.938 1 96.62 97 THR A C 1
ATOM 733 O O . THR A 1 97 ? -16.781 -8.719 -15.547 1 96.62 97 THR A O 1
ATOM 736 N N . VAL A 1 98 ? -17.875 -8.242 -13.664 1 97.25 98 VAL A N 1
ATOM 737 C CA . VAL A 1 98 ? -17 -9.023 -12.797 1 97.25 98 VAL A CA 1
ATOM 738 C C . VAL A 1 98 ? -17.016 -10.484 -13.234 1 97.25 98 VAL A C 1
ATOM 740 O O . VAL A 1 98 ? -15.953 -11.094 -13.406 1 97.25 98 VAL A O 1
ATOM 743 N N . ARG A 1 99 ? -18.141 -11 -13.484 1 97.06 99 ARG A N 1
ATOM 744 C CA . ARG A 1 99 ? -18.281 -12.383 -13.914 1 97.06 99 ARG A CA 1
ATOM 745 C C . ARG A 1 99 ? -17.594 -12.609 -15.258 1 97.06 99 ARG A C 1
ATOM 747 O O . ARG A 1 99 ? -16.844 -13.57 -15.422 1 97.06 99 ARG A O 1
ATOM 754 N N . GLU A 1 100 ? -17.859 -11.75 -16.156 1 94.88 100 GLU A N 1
ATOM 755 C CA . GLU A 1 100 ? -17.266 -11.867 -17.484 1 94.88 100 GLU A CA 1
ATOM 756 C C . GLU A 1 100 ? -15.734 -11.805 -17.406 1 94.88 100 GLU A C 1
ATOM 758 O O . GLU A 1 100 ? -15.047 -12.531 -18.125 1 94.88 100 GLU A O 1
ATOM 763 N N . THR A 1 101 ? -15.305 -10.938 -16.578 1 94.38 101 THR A N 1
ATOM 764 C CA . THR A 1 101 ? -13.859 -10.781 -16.422 1 94.38 101 THR A CA 1
ATOM 765 C C . THR A 1 101 ? -13.242 -12.047 -15.844 1 94.38 101 THR A C 1
ATOM 767 O O . THR A 1 101 ? -12.211 -12.516 -16.328 1 94.38 101 THR A O 1
ATOM 770 N N . ALA A 1 102 ? -13.883 -12.586 -14.812 1 95.88 102 ALA A N 1
ATOM 771 C CA . ALA A 1 102 ? -13.383 -13.836 -14.234 1 95.88 102 ALA A CA 1
ATOM 772 C C . ALA A 1 102 ? -13.336 -14.945 -15.281 1 95.88 102 ALA A C 1
ATOM 774 O O . ALA A 1 102 ? -12.398 -15.75 -15.297 1 95.88 102 ALA A O 1
ATOM 775 N N . LEU A 1 103 ? -14.258 -14.945 -16.188 1 95.25 103 LEU A N 1
ATOM 776 C CA . LEU A 1 103 ? -14.391 -16 -17.188 1 95.25 103 LEU A CA 1
ATOM 777 C C . LEU A 1 103 ? -13.281 -15.914 -18.219 1 95.25 103 LEU A C 1
ATOM 779 O O . LEU A 1 103 ? -13.016 -16.891 -18.938 1 95.25 103 LEU A O 1
ATOM 783 N N . ILE A 1 104 ? -12.648 -14.766 -18.344 1 91.38 104 ILE A N 1
ATOM 784 C CA . ILE A 1 104 ? -11.5 -14.633 -19.234 1 91.38 104 ILE A CA 1
ATOM 785 C C . ILE A 1 104 ? -10.438 -15.664 -18.859 1 91.38 104 ILE A C 1
ATOM 787 O O . ILE A 1 104 ? -9.711 -16.156 -19.734 1 91.38 104 ILE A O 1
ATOM 791 N N . GLY A 1 105 ? -10.398 -16.047 -17.625 1 92.19 105 GLY A N 1
ATOM 792 C CA . GLY A 1 105 ? -9.453 -17.047 -17.172 1 92.19 105 GLY A CA 1
ATOM 793 C C . GLY A 1 105 ? -9.609 -18.375 -17.875 1 92.19 105 GLY A C 1
ATOM 794 O O . GLY A 1 105 ? -8.68 -19.188 -17.891 1 92.19 105 GLY A O 1
ATOM 795 N N . ARG A 1 106 ? -10.688 -18.562 -18.453 1 92.69 106 ARG A N 1
ATOM 796 C CA . ARG A 1 106 ? -10.945 -19.859 -19.094 1 92.69 106 ARG A CA 1
ATOM 797 C C . ARG A 1 106 ? -10.586 -19.828 -20.578 1 92.69 106 ARG A C 1
ATOM 799 O O . ARG A 1 106 ? -10.562 -20.859 -21.234 1 92.69 106 ARG A O 1
ATOM 806 N N . HIS A 1 107 ? -10.211 -18.719 -21.047 1 87.81 107 HIS A N 1
ATOM 807 C CA . HIS A 1 107 ? -9.992 -18.531 -22.469 1 87.81 107 HIS A CA 1
ATOM 808 C C . HIS A 1 107 ? -8.914 -19.469 -22.984 1 87.81 107 HIS A C 1
ATOM 810 O O . HIS A 1 107 ? -9.031 -20.016 -24.094 1 87.81 107 HIS A O 1
ATOM 816 N N . PRO A 1 108 ? -7.906 -19.688 -22.25 1 84.12 108 PRO A N 1
ATOM 817 C CA . PRO A 1 108 ? -6.863 -20.594 -22.734 1 84.12 108 PRO A CA 1
ATOM 818 C C . PRO A 1 108 ? -7.367 -22.031 -22.922 1 84.12 108 PRO A C 1
ATOM 820 O O . PRO A 1 108 ? -6.715 -22.828 -23.594 1 84.12 108 PRO A O 1
ATOM 823 N N . PHE A 1 109 ? -8.5 -22.328 -22.422 1 84.12 109 PHE A N 1
ATOM 824 C CA . PHE A 1 109 ? -9.008 -23.688 -22.453 1 84.12 109 PHE A CA 1
ATOM 825 C C . PHE A 1 109 ? -10.109 -23.844 -23.5 1 84.12 109 PHE A C 1
ATOM 827 O O . PHE A 1 109 ? -10.586 -24.953 -23.75 1 84.12 109 PHE A O 1
ATOM 834 N N . LEU A 1 110 ? -10.43 -22.781 -24.125 1 83.5 110 LEU A N 1
ATOM 835 C CA . LEU A 1 110 ? -11.539 -22.781 -25.062 1 83.5 110 LEU A CA 1
ATOM 836 C C . LEU A 1 110 ? -11.031 -22.625 -26.5 1 83.5 110 LEU A C 1
ATOM 838 O O . LEU A 1 110 ? -10.094 -21.875 -26.75 1 83.5 110 LEU A O 1
ATOM 842 N N . SER A 1 111 ? -11.68 -23.359 -27.297 1 80.81 111 SER A N 1
ATOM 843 C CA . SER A 1 111 ? -11.438 -23.109 -28.719 1 80.81 111 SER A CA 1
ATOM 844 C C . SER A 1 111 ? -12.016 -21.766 -29.156 1 80.81 111 SER A C 1
ATOM 846 O O . SER A 1 111 ? -12.859 -21.203 -28.469 1 80.81 111 SER A O 1
ATOM 848 N N . PRO A 1 112 ? -11.438 -21.172 -30.234 1 74.25 112 PRO A N 1
ATOM 849 C CA . PRO A 1 112 ? -11.875 -19.859 -30.672 1 74.25 112 PRO A CA 1
ATOM 850 C C . PRO A 1 112 ? -13.391 -19.766 -30.875 1 74.25 112 PRO A C 1
ATOM 852 O O . PRO A 1 112 ? -13.969 -18.688 -30.766 1 74.25 112 PRO A O 1
ATOM 855 N N . TRP A 1 113 ? -14.047 -20.859 -31.078 1 72.38 113 TRP A N 1
ATOM 856 C CA . TRP A 1 113 ? -15.477 -20.828 -31.375 1 72.38 113 TRP A CA 1
ATOM 857 C C . TRP A 1 113 ? -16.297 -21.328 -30.188 1 72.38 113 TRP A C 1
ATOM 859 O O . TRP A 1 113 ? -17.516 -21.328 -30.234 1 72.38 113 TRP A O 1
ATOM 869 N N . GLN A 1 114 ? -15.523 -21.703 -29.25 1 75.88 114 GLN A N 1
ATOM 870 C CA . GLN A 1 114 ? -16.203 -22.297 -28.109 1 75.88 114 GLN A CA 1
ATOM 871 C C . GLN A 1 114 ? -16.547 -21.25 -27.047 1 75.88 114 GLN A C 1
ATOM 873 O O . GLN A 1 114 ? -15.734 -20.375 -26.766 1 75.88 114 GLN A O 1
ATOM 878 N N . GLN A 1 115 ? -17.75 -21.312 -26.719 1 82.5 115 GLN A N 1
ATOM 879 C CA . GLN A 1 115 ? -18.203 -20.484 -25.609 1 82.5 115 GLN A CA 1
ATOM 880 C C . GLN A 1 115 ? -17.953 -21.188 -24.266 1 82.5 115 GLN A C 1
ATOM 882 O O . GLN A 1 115 ? -17.766 -22.406 -24.219 1 82.5 115 GLN A O 1
ATOM 887 N N . GLU A 1 116 ? -17.891 -20.359 -23.25 1 84.12 116 GLU A N 1
ATOM 888 C CA . GLU A 1 116 ? -17.719 -20.906 -21.906 1 84.12 116 GLU A CA 1
ATOM 889 C C . GLU A 1 116 ? -18.859 -21.844 -21.547 1 84.12 116 GLU A C 1
ATOM 891 O O . GLU A 1 116 ? -20.031 -21.516 -21.75 1 84.12 116 GLU A O 1
ATOM 896 N N . GLY A 1 117 ? -18.547 -23.078 -21.094 1 88.69 117 GLY A N 1
ATOM 897 C CA . GLY A 1 117 ? -19.531 -24.062 -20.672 1 88.69 117 GLY A CA 1
ATOM 898 C C . GLY A 1 117 ? -19.875 -23.969 -19.203 1 88.69 117 GLY A C 1
ATOM 899 O O . GLY A 1 117 ? -19.406 -23.062 -18.5 1 88.69 117 GLY A O 1
ATOM 900 N N . PRO A 1 118 ? -20.75 -24.859 -18.781 1 91.31 118 PRO A N 1
ATOM 901 C CA . PRO A 1 118 ? -21.188 -24.875 -17.391 1 91.31 118 PRO A CA 1
ATOM 902 C C . PRO A 1 118 ? -20.016 -25.031 -16.406 1 91.31 118 PRO A C 1
ATOM 904 O O . PRO A 1 118 ? -20.016 -24.422 -15.336 1 91.31 118 PRO A O 1
ATOM 907 N N . GLU A 1 119 ? -19.109 -25.781 -16.781 1 92.75 119 GLU A N 1
ATOM 908 C CA . GLU A 1 119 ? -17.953 -26 -15.914 1 92.75 119 GLU A CA 1
ATOM 909 C C . GLU A 1 119 ? -17.125 -24.719 -15.75 1 92.75 119 GLU A C 1
ATOM 911 O O . GLU A 1 119 ? -16.641 -24.422 -14.664 1 92.75 119 GLU A O 1
ATOM 916 N N . ASP A 1 120 ? -16.969 -24.047 -16.828 1 93.69 120 ASP A N 1
ATOM 917 C CA . ASP A 1 120 ? -16.234 -22.781 -16.797 1 93.69 120 ASP A CA 1
ATOM 918 C C . ASP A 1 120 ? -16.938 -21.766 -15.875 1 93.69 120 ASP A C 1
ATOM 920 O O . ASP A 1 120 ? -16.281 -21.109 -15.07 1 93.69 120 ASP A O 1
ATOM 924 N N . HIS A 1 121 ? -18.219 -21.766 -16.031 1 95.31 121 HIS A N 1
ATOM 925 C CA . HIS A 1 121 ? -19 -20.859 -15.203 1 95.31 121 HIS A CA 1
ATOM 926 C C . HIS A 1 121 ? -18.922 -21.234 -13.727 1 95.31 121 HIS A C 1
ATOM 928 O O . HIS A 1 121 ? -18.844 -20.359 -12.859 1 95.31 121 HIS A O 1
ATOM 934 N N . ALA A 1 122 ? -18.891 -22.469 -13.469 1 96.31 122 ALA A N 1
ATOM 935 C CA . ALA A 1 122 ? -18.781 -22.953 -12.094 1 96.31 122 ALA A CA 1
ATOM 936 C C . ALA A 1 122 ? -17.422 -22.578 -11.484 1 96.31 122 ALA A C 1
ATOM 938 O O . ALA A 1 122 ? -17.344 -22.156 -10.328 1 96.31 122 ALA A O 1
ATOM 939 N N . LEU A 1 123 ? -16.406 -22.719 -12.258 1 95.88 123 LEU A N 1
ATOM 940 C CA . LEU A 1 123 ? -15.07 -22.359 -11.805 1 95.88 123 LEU A CA 1
ATOM 941 C C . LEU A 1 123 ? -14.977 -20.875 -11.492 1 95.88 123 LEU A C 1
ATOM 943 O O . LEU A 1 123 ? -14.438 -20.484 -10.461 1 95.88 123 LEU A O 1
ATOM 947 N N . ALA A 1 124 ? -15.523 -20.094 -12.359 1 97 124 ALA A N 1
ATOM 948 C CA . ALA A 1 124 ? -15.523 -18.656 -12.156 1 97 124 ALA A CA 1
ATOM 949 C C . ALA A 1 124 ? -16.328 -18.266 -10.914 1 97 124 ALA A C 1
ATOM 951 O O . ALA A 1 124 ? -15.883 -17.438 -10.117 1 97 124 ALA A O 1
ATOM 952 N N . ALA A 1 125 ? -17.453 -18.922 -10.773 1 97.81 125 ALA A N 1
ATOM 953 C CA . ALA A 1 125 ? -18.297 -18.656 -9.609 1 97.81 125 ALA A CA 1
ATOM 954 C C . ALA A 1 125 ? -17.594 -19.031 -8.312 1 97.81 125 ALA A C 1
ATOM 956 O O . ALA A 1 125 ? -17.672 -18.297 -7.32 1 97.81 125 ALA A O 1
ATOM 957 N N . ALA A 1 126 ? -16.969 -20.094 -8.328 1 98 126 ALA A N 1
ATOM 958 C CA . ALA A 1 126 ? -16.234 -20.547 -7.156 1 98 126 ALA A CA 1
ATOM 959 C C . ALA A 1 126 ? -15.094 -19.578 -6.824 1 98 126 ALA A C 1
ATOM 961 O O . ALA A 1 126 ? -14.852 -19.281 -5.652 1 98 126 ALA A O 1
ATOM 962 N N . ALA A 1 127 ? -14.398 -19.125 -7.836 1 98.12 127 ALA A N 1
ATOM 963 C CA . ALA A 1 127 ? -13.312 -18.156 -7.648 1 98.12 127 ALA A CA 1
ATOM 964 C C . ALA A 1 127 ? -13.836 -16.859 -7.047 1 98.12 127 ALA A C 1
ATOM 966 O O . ALA A 1 127 ? -13.227 -16.312 -6.117 1 98.12 127 ALA A O 1
ATOM 967 N N . LEU A 1 128 ? -14.922 -16.406 -7.602 1 98.31 128 LEU A N 1
ATOM 968 C CA . LEU A 1 128 ? -15.523 -15.18 -7.086 1 98.31 128 LEU A CA 1
ATOM 969 C C . LEU A 1 128 ? -15.945 -15.352 -5.629 1 98.31 128 LEU A C 1
ATOM 971 O O . LEU A 1 128 ? -15.734 -14.453 -4.809 1 98.31 128 LEU A O 1
ATOM 975 N N . ALA A 1 129 ? -16.469 -16.469 -5.309 1 98.06 129 ALA A N 1
ATOM 976 C CA . ALA A 1 129 ? -16.891 -16.75 -3.938 1 98.06 129 ALA A CA 1
ATOM 977 C C . ALA A 1 129 ? -15.688 -16.781 -2.996 1 98.06 129 ALA A C 1
ATOM 979 O O . ALA A 1 129 ? -15.742 -16.219 -1.898 1 98.06 129 ALA A O 1
ATOM 980 N N . ARG A 1 130 ? -14.641 -17.359 -3.428 1 97.25 130 ARG A N 1
ATOM 981 C CA . ARG A 1 130 ? -13.422 -17.484 -2.623 1 97.25 130 ARG A CA 1
ATOM 982 C C . ARG A 1 130 ? -12.844 -16.125 -2.283 1 97.25 130 ARG A C 1
ATOM 984 O O . ARG A 1 130 ? -12.211 -15.945 -1.237 1 97.25 130 ARG A O 1
ATOM 991 N N . LEU A 1 131 ? -13.07 -15.156 -3.152 1 97.5 131 LEU A N 1
ATOM 992 C CA . LEU A 1 131 ? -12.5 -13.82 -2.965 1 97.5 131 LEU A CA 1
ATOM 993 C C . LEU A 1 131 ? -13.578 -12.828 -2.555 1 97.5 131 LEU A C 1
ATOM 995 O O . LEU A 1 131 ? -13.406 -11.617 -2.717 1 97.5 131 LEU A O 1
ATOM 999 N N . ASP A 1 132 ? -14.703 -13.328 -2.098 1 96 132 ASP A N 1
ATOM 1000 C CA . ASP A 1 132 ? -15.797 -12.531 -1.559 1 96 132 ASP A CA 1
ATOM 1001 C C . ASP A 1 132 ? -16.312 -11.523 -2.592 1 96 132 ASP A C 1
ATOM 1003 O O . ASP A 1 132 ? -16.453 -10.336 -2.291 1 96 132 ASP A O 1
ATOM 1007 N N . LEU A 1 133 ? -16.531 -12 -3.826 1 97.56 133 LEU A N 1
ATOM 1008 C CA . LEU A 1 133 ? -16.953 -11.117 -4.914 1 97.56 133 LEU A CA 1
ATOM 1009 C C . LEU A 1 133 ? -18.281 -11.57 -5.5 1 97.56 133 LEU A C 1
ATOM 1011 O O . LEU A 1 133 ? -18.781 -10.961 -6.449 1 97.56 133 LEU A O 1
ATOM 1015 N N . SER A 1 134 ? -18.906 -12.641 -4.902 1 98 134 SER A N 1
ATOM 1016 C CA . SER A 1 134 ? -20.109 -13.211 -5.48 1 98 134 SER A CA 1
ATOM 1017 C C . SER A 1 134 ? -21.203 -12.156 -5.637 1 98 134 SER A C 1
ATOM 1019 O O . SER A 1 134 ? -21.875 -12.102 -6.668 1 98 134 SER A O 1
ATOM 1021 N N . HIS A 1 135 ? -21.359 -11.32 -4.672 1 96.88 135 HIS A N 1
ATOM 1022 C CA . HIS A 1 135 ? -22.422 -10.32 -4.656 1 96.88 135 HIS A CA 1
ATOM 1023 C C . HIS A 1 135 ? -22.172 -9.227 -5.688 1 96.88 135 HIS A C 1
ATOM 1025 O O . HIS A 1 135 ? -23.078 -8.445 -6 1 96.88 135 HIS A O 1
ATOM 1031 N N . LEU A 1 136 ? -21 -9.211 -6.301 1 97.12 136 LEU A N 1
ATOM 1032 C CA . LEU A 1 136 ? -20.625 -8.18 -7.266 1 97.12 136 LEU A CA 1
ATOM 1033 C C . LEU A 1 136 ? -20.547 -8.75 -8.672 1 97.12 136 LEU A C 1
ATOM 1035 O O . LEU A 1 136 ? -20.172 -8.047 -9.617 1 97.12 136 LEU A O 1
ATOM 1039 N N . ALA A 1 137 ? -20.938 -9.93 -8.875 1 97.81 137 ALA A N 1
ATOM 1040 C CA . ALA A 1 137 ? -20.688 -10.695 -10.094 1 97.81 137 ALA A CA 1
ATOM 1041 C C . ALA A 1 137 ? -21.203 -9.945 -11.328 1 97.81 137 ALA A C 1
ATOM 1043 O O . ALA A 1 137 ? -20.578 -9.984 -12.391 1 97.81 137 ALA A O 1
ATOM 1044 N N . GLU A 1 138 ? -22.281 -9.234 -11.195 1 97.38 138 GLU A N 1
ATOM 1045 C CA . GLU A 1 138 ? -22.922 -8.617 -12.359 1 97.38 138 GLU A CA 1
ATOM 1046 C C . GLU A 1 138 ? -22.562 -7.137 -12.461 1 97.38 138 GLU A C 1
ATOM 1048 O O . GLU A 1 138 ? -22.984 -6.457 -13.398 1 97.38 138 GLU A O 1
ATOM 1053 N N . ARG A 1 139 ? -21.781 -6.676 -11.57 1 96.06 139 ARG A N 1
ATOM 1054 C CA . ARG A 1 139 ? -21.359 -5.277 -11.578 1 96.06 139 ARG A CA 1
ATOM 1055 C C . ARG A 1 139 ? -20.297 -5.031 -12.633 1 96.06 139 ARG A C 1
ATOM 1057 O O . ARG A 1 139 ? -19.484 -5.922 -12.93 1 96.06 139 ARG A O 1
ATOM 1064 N N . GLU A 1 140 ? -20.328 -3.844 -13.148 1 95.69 140 GLU A N 1
ATOM 1065 C CA . GLU A 1 140 ? -19.281 -3.447 -14.086 1 95.69 140 GLU A CA 1
ATOM 1066 C C . GLU A 1 140 ? -17.969 -3.213 -13.367 1 95.69 140 GLU A C 1
ATOM 1068 O O . GLU A 1 140 ? -17.922 -2.596 -12.297 1 95.69 140 GLU A O 1
ATOM 1073 N N . LEU A 1 141 ? -16.891 -3.592 -13.992 1 93.12 141 LEU A N 1
ATOM 1074 C CA . LEU A 1 141 ? -15.555 -3.496 -13.406 1 93.12 141 LEU A CA 1
ATOM 1075 C C . LEU A 1 141 ? -15.195 -2.047 -13.102 1 93.12 141 LEU A C 1
ATOM 1077 O O . LEU A 1 141 ? -14.578 -1.758 -12.078 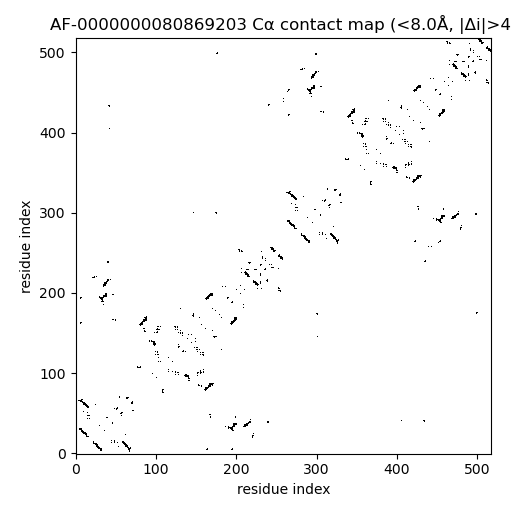1 93.12 141 LEU A O 1
ATOM 1081 N N . ALA A 1 142 ? -15.586 -1.182 -13.93 1 90.19 142 ALA A N 1
ATOM 1082 C CA . ALA A 1 142 ? -15.227 0.231 -13.836 1 90.19 142 ALA A CA 1
ATOM 1083 C C . ALA A 1 142 ? -15.805 0.87 -12.578 1 90.19 142 ALA A C 1
ATOM 1085 O O . ALA A 1 142 ? -15.344 1.925 -12.141 1 90.19 142 ALA A O 1
ATOM 1086 N N . THR A 1 143 ? -16.828 0.236 -12.008 1 91 143 THR A N 1
ATOM 1087 C CA . THR A 1 143 ? -17.531 0.812 -10.859 1 91 143 THR A CA 1
ATOM 1088 C C . THR A 1 143 ? -16.938 0.311 -9.555 1 91 143 THR A C 1
ATOM 1090 O O . THR A 1 143 ? -17.328 0.765 -8.469 1 91 143 THR A O 1
ATOM 1093 N N . LEU A 1 144 ? -16.016 -0.543 -9.656 1 91.31 144 LEU A N 1
ATOM 1094 C CA . LEU A 1 144 ? -15.469 -1.186 -8.461 1 91.31 144 LEU A CA 1
ATOM 1095 C C . LEU A 1 144 ? -14.367 -0.329 -7.836 1 91.31 144 LEU A C 1
ATOM 1097 O O . LEU A 1 144 ? -13.734 0.469 -8.523 1 91.31 144 LEU A O 1
ATOM 1101 N N . SER A 1 145 ? -14.211 -0.534 -6.508 1 87.12 145 SER A N 1
ATOM 1102 C CA . SER A 1 145 ? -13.062 0.058 -5.832 1 87.12 145 SER A CA 1
ATOM 1103 C C . SER A 1 145 ? -11.758 -0.62 -6.25 1 87.12 145 SER A C 1
ATOM 1105 O O . SER A 1 145 ? -11.781 -1.674 -6.891 1 87.12 145 SER A O 1
ATOM 1107 N N . GLY A 1 146 ? -10.641 -0.017 -5.914 1 86.5 146 GLY A N 1
ATOM 1108 C CA . GLY A 1 146 ? -9.344 -0.605 -6.207 1 86.5 146 GLY A CA 1
ATOM 1109 C C . GLY A 1 146 ? -9.164 -1.985 -5.602 1 86.5 146 GLY A C 1
ATOM 1110 O O . GLY A 1 146 ? -8.664 -2.896 -6.262 1 86.5 146 GLY A O 1
ATOM 1111 N N . GLY A 1 147 ? -9.57 -2.141 -4.332 1 90.75 147 GLY A N 1
ATOM 1112 C CA . GLY A 1 147 ? -9.484 -3.436 -3.676 1 90.75 147 GLY A CA 1
ATOM 1113 C C . GLY A 1 147 ? -10.359 -4.496 -4.316 1 90.75 147 GLY A C 1
ATOM 1114 O O . GLY A 1 147 ? -9.953 -5.656 -4.426 1 90.75 147 GLY A O 1
ATOM 1115 N N . GLU A 1 148 ? -11.523 -4.059 -4.734 1 92.75 148 GLU A N 1
ATOM 1116 C CA . GLU A 1 148 ? -12.422 -4.984 -5.418 1 92.75 148 GLU A CA 1
ATOM 1117 C C . GLU A 1 148 ? -11.844 -5.418 -6.766 1 92.75 148 GLU A C 1
ATOM 1119 O O . GLU A 1 148 ? -11.875 -6.605 -7.102 1 92.75 148 GLU A O 1
ATOM 1124 N N . ARG A 1 149 ? -11.289 -4.527 -7.426 1 93.31 149 ARG A N 1
ATOM 1125 C CA . ARG A 1 149 ? -10.703 -4.836 -8.727 1 93.31 149 ARG A CA 1
ATOM 1126 C C . ARG A 1 149 ? -9.516 -5.785 -8.578 1 93.31 149 ARG A C 1
ATOM 1128 O O . ARG A 1 149 ? -9.336 -6.695 -9.383 1 93.31 149 ARG A O 1
ATOM 1135 N N . GLN A 1 150 ? -8.75 -5.527 -7.586 1 93.44 150 GLN A N 1
ATOM 1136 C CA . GLN A 1 150 ? -7.621 -6.414 -7.312 1 93.44 150 GLN A CA 1
ATOM 1137 C C . GLN A 1 150 ? -8.094 -7.844 -7.055 1 93.44 150 GLN A C 1
ATOM 1139 O O . GLN A 1 150 ? -7.516 -8.797 -7.574 1 93.44 150 GLN A O 1
ATOM 1144 N N . ARG A 1 151 ? -9.102 -7.977 -6.301 1 96.19 151 ARG A N 1
ATOM 1145 C CA . ARG A 1 151 ? -9.641 -9.297 -6 1 96.19 151 ARG A CA 1
ATOM 1146 C C . ARG A 1 151 ? -10.219 -9.953 -7.246 1 96.19 151 ARG A C 1
ATOM 1148 O O . ARG A 1 151 ? -10.133 -11.172 -7.418 1 96.19 151 ARG A O 1
ATOM 1155 N N . VAL A 1 152 ? -10.773 -9.148 -8.133 1 96.19 152 VAL A N 1
ATOM 1156 C CA . VAL A 1 152 ? -11.281 -9.688 -9.398 1 96.19 152 VAL A CA 1
ATOM 1157 C C . VAL A 1 152 ? -10.117 -10.219 -10.234 1 96.19 152 VAL A C 1
ATOM 1159 O O . VAL A 1 152 ? -10.219 -11.289 -10.844 1 96.19 152 VAL A O 1
ATOM 1162 N N . SER A 1 153 ? -9.047 -9.484 -10.258 1 95.5 153 SER A N 1
ATOM 1163 C CA . SER A 1 153 ? -7.863 -9.93 -10.977 1 95.5 153 SER A CA 1
ATOM 1164 C C . SER A 1 153 ? -7.379 -11.281 -10.461 1 95.5 153 SER A C 1
ATOM 1166 O O . SER A 1 153 ? -7.051 -12.172 -11.242 1 95.5 153 SER A O 1
ATOM 1168 N N . LEU A 1 154 ? -7.367 -11.406 -9.195 1 97.12 154 LEU A N 1
ATOM 1169 C CA . LEU A 1 154 ? -6.961 -12.656 -8.57 1 97.12 154 LEU A CA 1
ATOM 1170 C C . LEU A 1 154 ? -7.945 -13.773 -8.906 1 97.12 154 LEU A C 1
ATOM 1172 O O . LEU A 1 154 ? -7.539 -14.898 -9.195 1 97.12 154 LEU A O 1
ATOM 1176 N N . ALA A 1 155 ? -9.227 -13.438 -8.914 1 97.69 155 ALA A N 1
ATOM 1177 C CA . ALA A 1 155 ? -10.258 -14.414 -9.258 1 97.69 155 ALA A CA 1
ATOM 1178 C C . ALA A 1 155 ? -10.102 -14.898 -10.695 1 97.69 155 ALA A C 1
ATOM 1180 O O . ALA A 1 155 ? -10.32 -16.078 -10.984 1 97.69 155 ALA A O 1
ATOM 1181 N N . THR A 1 156 ? -9.758 -14.047 -11.523 1 96.38 156 THR A N 1
ATOM 1182 C CA . THR A 1 156 ? -9.555 -14.391 -12.922 1 96.38 156 THR A CA 1
ATOM 1183 C C . THR A 1 156 ? -8.438 -15.422 -13.07 1 96.38 156 THR A C 1
ATOM 1185 O O . THR A 1 156 ? -8.602 -16.422 -13.766 1 96.38 156 THR A O 1
ATOM 1188 N N . VAL A 1 157 ? -7.402 -15.18 -12.359 1 97 157 VAL A N 1
ATOM 1189 C CA . VAL A 1 157 ? -6.281 -16.109 -12.438 1 97 157 VAL A CA 1
ATOM 1190 C C . VAL A 1 157 ? -6.641 -17.406 -11.727 1 97 157 VAL A C 1
ATOM 1192 O O . VAL A 1 157 ? -6.238 -18.5 -12.156 1 97 157 VAL A O 1
ATOM 1195 N N . LEU A 1 158 ? -7.367 -17.312 -10.664 1 97.44 158 LEU A N 1
ATOM 1196 C CA . LEU A 1 158 ? -7.828 -18.5 -9.977 1 97.44 158 LEU A CA 1
ATOM 1197 C C . LEU A 1 158 ? -8.688 -19.375 -10.898 1 97.44 158 LEU A C 1
ATOM 1199 O O . LEU A 1 158 ? -8.586 -20.594 -10.875 1 97.44 158 LEU A O 1
ATOM 1203 N N . THR A 1 159 ? -9.5 -18.703 -11.711 1 97 159 THR A N 1
ATOM 1204 C CA . THR A 1 159 ? -10.328 -19.406 -12.688 1 97 159 THR A CA 1
ATOM 1205 C C . THR A 1 159 ? -9.469 -20.078 -13.75 1 97 159 THR A C 1
ATOM 1207 O O . THR A 1 159 ? -9.812 -21.156 -14.242 1 97 159 THR A O 1
ATOM 1210 N N . GLN A 1 160 ? -8.391 -19.469 -14.039 1 95.31 160 GLN A N 1
ATOM 1211 C CA . GLN A 1 160 ? -7.43 -20.016 -15 1 95.31 160 GLN A CA 1
ATOM 1212 C C . GLN A 1 160 ? -6.797 -21.297 -14.469 1 95.31 160 GLN A C 1
ATOM 1214 O O . GLN A 1 160 ? -6.441 -22.188 -15.242 1 95.31 160 GLN A O 1
ATOM 1219 N N . ALA A 1 161 ? -6.625 -21.375 -13.156 1 93.75 161 ALA A N 1
ATOM 1220 C CA . ALA A 1 161 ? -6.09 -22.547 -12.445 1 93.75 161 ALA A CA 1
ATOM 1221 C C . ALA A 1 161 ? -4.703 -22.906 -12.961 1 93.75 161 ALA A C 1
ATOM 1223 O O . ALA A 1 161 ? -4.449 -24.062 -13.32 1 93.75 161 ALA A O 1
ATOM 1224 N N . PRO A 1 162 ? -3.799 -21.984 -12.984 1 95.12 162 PRO A N 1
ATOM 1225 C CA . PRO A 1 162 ? -2.447 -22.281 -13.461 1 95.12 162 PRO A CA 1
ATOM 1226 C C . PRO A 1 162 ? -1.614 -23.047 -12.445 1 95.12 162 PRO A C 1
ATOM 1228 O O . PRO A 1 162 ? -1.946 -23.078 -11.258 1 95.12 162 PRO A O 1
ATOM 1231 N N . ALA A 1 163 ? -0.594 -23.688 -12.992 1 95.5 163 ALA A N 1
ATOM 1232 C CA . ALA A 1 163 ? 0.345 -24.375 -12.109 1 95.5 163 ALA A CA 1
ATOM 1233 C C . ALA A 1 163 ? 1.339 -23.391 -11.492 1 95.5 163 ALA A C 1
ATOM 1235 O O . ALA A 1 163 ? 1.841 -23.625 -10.391 1 95.5 163 ALA A O 1
ATOM 1236 N N . ILE A 1 164 ? 1.644 -22.344 -12.203 1 97.19 164 ILE A N 1
ATOM 1237 C CA . ILE A 1 164 ? 2.59 -21.328 -11.742 1 97.19 164 ILE A CA 1
ATOM 1238 C C . ILE A 1 164 ? 1.893 -19.984 -11.633 1 97.19 164 ILE A C 1
ATOM 1240 O O . ILE A 1 164 ? 1.288 -19.516 -12.602 1 97.19 164 ILE A O 1
ATOM 1244 N N . TRP A 1 165 ? 2.021 -19.375 -10.484 1 97.69 165 TRP A N 1
ATOM 1245 C CA . TRP A 1 165 ? 1.444 -18.062 -10.219 1 97.69 165 TRP A CA 1
ATOM 1246 C C . TRP A 1 165 ? 2.531 -17 -10.148 1 97.69 165 TRP A C 1
ATOM 1248 O O . TRP A 1 165 ? 3.5 -17.141 -9.398 1 97.69 165 TRP A O 1
ATOM 1258 N N . LEU A 1 166 ? 2.434 -16 -10.977 1 98 166 LEU A N 1
ATOM 1259 C CA . LEU A 1 166 ? 3.211 -14.766 -10.852 1 98 166 LEU A CA 1
ATOM 1260 C C . LEU A 1 166 ? 2.314 -13.594 -10.477 1 98 166 LEU A C 1
ATOM 1262 O O . LEU A 1 166 ? 1.377 -13.266 -11.203 1 98 166 LEU A O 1
ATOM 1266 N N . ALA A 1 167 ? 2.57 -12.984 -9.32 1 97.69 167 ALA A N 1
ATOM 1267 C CA . ALA A 1 167 ? 1.679 -11.93 -8.852 1 97.69 167 ALA A CA 1
ATOM 1268 C C . ALA A 1 167 ? 2.463 -10.672 -8.5 1 97.69 167 ALA A C 1
ATOM 1270 O O . ALA A 1 167 ? 3.342 -10.695 -7.637 1 97.69 167 ALA A O 1
ATOM 1271 N N . ASP A 1 168 ? 2.133 -9.625 -9.172 1 96.31 168 ASP A N 1
ATOM 1272 C CA . ASP A 1 168 ? 2.779 -8.344 -8.914 1 96.31 168 ASP A CA 1
ATOM 1273 C C . ASP A 1 168 ? 1.991 -7.523 -7.891 1 96.31 168 ASP A C 1
ATOM 1275 O O . ASP A 1 168 ? 1.042 -6.824 -8.25 1 96.31 168 ASP A O 1
ATOM 1279 N N . GLU A 1 169 ? 2.422 -7.617 -6.625 1 94.38 169 GLU A N 1
ATOM 1280 C CA . GLU A 1 169 ? 1.828 -6.914 -5.492 1 94.38 169 GLU A CA 1
ATOM 1281 C C . GLU A 1 169 ? 0.35 -7.262 -5.34 1 94.38 169 GLU A C 1
ATOM 1283 O O . GLU A 1 169 ? -0.504 -6.371 -5.332 1 94.38 169 GLU A O 1
ATOM 1288 N N . PRO A 1 170 ? 0.066 -8.484 -5.059 1 96.12 170 PRO A N 1
ATOM 1289 C CA . PRO A 1 170 ? -1.313 -8.977 -5.059 1 96.12 170 PRO A CA 1
ATOM 1290 C C . PRO A 1 170 ? -2.135 -8.43 -3.895 1 96.12 170 PRO A C 1
ATOM 1292 O O . PRO A 1 170 ? -3.363 -8.547 -3.895 1 96.12 170 PRO A O 1
ATOM 1295 N N . THR A 1 171 ? -1.486 -7.797 -2.914 1 94.81 171 THR A N 1
ATOM 1296 C CA . THR A 1 171 ? -2.23 -7.363 -1.736 1 94.81 171 THR A CA 1
ATOM 1297 C C . THR A 1 171 ? -2.414 -5.848 -1.738 1 94.81 171 THR A C 1
ATOM 1299 O O . THR A 1 171 ? -2.906 -5.277 -0.764 1 94.81 171 THR A O 1
ATOM 1302 N N . ASN A 1 172 ? -1.992 -5.215 -2.797 1 89.88 172 ASN A N 1
ATOM 1303 C CA . ASN A 1 172 ? -2.158 -3.768 -2.881 1 89.88 172 ASN A CA 1
ATOM 1304 C C . ASN A 1 172 ? -3.627 -3.365 -2.791 1 89.88 172 ASN A C 1
ATOM 1306 O O . ASN A 1 172 ? -4.496 -4.039 -3.35 1 89.88 172 ASN A O 1
ATOM 1310 N N . HIS A 1 173 ? -3.902 -2.289 -2.066 1 88.25 173 HIS A N 1
ATOM 1311 C CA . HIS A 1 173 ? -5.215 -1.668 -1.932 1 88.25 173 HIS A CA 1
ATOM 1312 C C . HIS A 1 173 ? -6.137 -2.512 -1.058 1 88.25 173 HIS A C 1
ATOM 1314 O O . HIS A 1 173 ? -7.328 -2.211 -0.932 1 88.25 173 HIS A O 1
ATOM 1320 N N . LEU A 1 174 ? -5.625 -3.6 -0.513 1 92.75 174 LEU A N 1
ATOM 1321 C CA . LEU A 1 174 ? -6.449 -4.465 0.326 1 92.75 174 LEU A CA 1
ATOM 1322 C C . LEU A 1 174 ? -6.27 -4.121 1.801 1 92.75 174 LEU A C 1
ATOM 1324 O O . LEU A 1 174 ? -5.184 -3.727 2.225 1 92.75 174 LEU A O 1
ATOM 1328 N N . ASP A 1 175 ? -7.402 -4.266 2.525 1 92.75 175 ASP A N 1
ATOM 1329 C CA . ASP A 1 175 ? -7.27 -4.141 3.973 1 92.75 175 ASP A CA 1
ATOM 1330 C C . ASP A 1 175 ? -6.688 -5.414 4.586 1 92.75 175 ASP A C 1
ATOM 1332 O O . ASP A 1 175 ? -6.398 -6.375 3.869 1 92.75 175 ASP A O 1
ATOM 1336 N N . LEU A 1 176 ? -6.527 -5.367 5.867 1 94.56 176 LEU A N 1
ATOM 1337 C CA . LEU A 1 176 ? -5.793 -6.418 6.566 1 94.56 176 LEU A CA 1
ATOM 1338 C C . LEU A 1 176 ? -6.449 -7.777 6.348 1 94.56 176 LEU A C 1
ATOM 1340 O O . LEU A 1 176 ? -5.77 -8.75 6.023 1 94.56 176 LEU A O 1
ATOM 1344 N N . HIS A 1 177 ? -7.715 -7.879 6.473 1 95.19 177 HIS A N 1
ATOM 1345 C CA . HIS A 1 177 ? -8.445 -9.133 6.324 1 95.19 177 HIS A CA 1
ATOM 1346 C C . HIS A 1 177 ? -8.242 -9.727 4.934 1 95.19 177 HIS A C 1
ATOM 1348 O O . HIS A 1 177 ? -7.906 -10.906 4.801 1 95.19 177 HIS A O 1
ATOM 1354 N N . HIS A 1 178 ? -8.375 -8.945 3.951 1 95.19 178 HIS A N 1
ATOM 1355 C CA . HIS A 1 178 ? -8.266 -9.43 2.578 1 95.19 178 HIS A CA 1
ATOM 1356 C C . HIS A 1 178 ? -6.812 -9.734 2.221 1 95.19 178 HIS A C 1
ATOM 1358 O O . HIS A 1 178 ? -6.543 -10.641 1.431 1 95.19 178 HIS A O 1
ATOM 1364 N N . GLN A 1 179 ? -5.902 -8.969 2.812 1 96.06 179 GLN A N 1
ATOM 1365 C CA . GLN A 1 179 ? -4.496 -9.289 2.598 1 96.06 179 GLN A CA 1
ATOM 1366 C C . GLN A 1 179 ? -4.176 -10.711 3.061 1 96.06 179 GLN A C 1
ATOM 1368 O O . GLN A 1 179 ? -3.58 -11.492 2.316 1 96.06 179 GLN A O 1
ATOM 1373 N N . VAL A 1 180 ? -4.637 -11.031 4.219 1 96.5 180 VAL A N 1
ATOM 1374 C CA . VAL A 1 180 ? -4.383 -12.352 4.781 1 96.5 180 VAL A CA 1
ATOM 1375 C C . VAL A 1 180 ? -5.086 -13.414 3.945 1 96.5 180 VAL A C 1
ATOM 1377 O O . VAL A 1 180 ? -4.504 -14.461 3.641 1 96.5 180 VAL A O 1
ATOM 1380 N N . ALA A 1 181 ? -6.273 -13.125 3.555 1 96.69 181 ALA A N 1
ATOM 1381 C CA . ALA A 1 181 ? -7.043 -14.07 2.748 1 96.69 181 ALA A CA 1
ATOM 1382 C C . ALA A 1 181 ? -6.348 -14.359 1.422 1 96.69 181 ALA A C 1
ATOM 1384 O O . ALA A 1 181 ? -6.262 -15.508 0.995 1 96.69 181 ALA A O 1
ATOM 1385 N N . VAL A 1 182 ? -5.855 -13.336 0.805 1 97.44 182 VAL A N 1
ATOM 1386 C CA . VAL A 1 182 ? -5.195 -13.469 -0.489 1 97.44 182 VAL A CA 1
ATOM 1387 C C . VAL A 1 182 ? -3.891 -14.242 -0.323 1 97.44 182 VAL A C 1
ATOM 1389 O O . VAL A 1 182 ? -3.592 -15.148 -1.11 1 97.44 182 VAL A O 1
ATOM 1392 N N . MET A 1 183 ? -3.143 -13.914 0.676 1 97.75 183 MET A N 1
ATOM 1393 C CA . MET A 1 183 ? -1.903 -14.641 0.927 1 97.75 183 MET A CA 1
ATOM 1394 C C . MET A 1 183 ? -2.184 -16.109 1.218 1 97.75 183 MET A C 1
ATOM 1396 O O . MET A 1 183 ? -1.476 -16.984 0.726 1 97.75 183 MET A O 1
ATOM 1400 N N . GLY A 1 184 ? -3.232 -16.328 1.997 1 97.88 184 GLY A N 1
ATOM 1401 C CA . GLY A 1 184 ? -3.65 -17.703 2.244 1 97.88 184 GLY A CA 1
ATOM 1402 C C . GLY A 1 184 ? -4.039 -18.453 0.98 1 97.88 184 GLY A C 1
ATOM 1403 O O . GLY A 1 184 ? -3.672 -19.609 0.797 1 97.88 184 GLY A O 1
ATOM 1404 N N . LEU A 1 185 ? -4.723 -17.781 0.179 1 97.88 185 LEU A N 1
ATOM 1405 C CA . LEU A 1 185 ? -5.148 -18.344 -1.093 1 97.88 185 LEU A CA 1
ATOM 1406 C C . LEU A 1 185 ? -3.943 -18.75 -1.94 1 97.88 185 LEU A C 1
ATOM 1408 O O . LEU A 1 185 ? -3.896 -19.859 -2.477 1 97.88 185 LEU A O 1
ATOM 1412 N N . LEU A 1 186 ? -2.969 -17.906 -2.047 1 98 186 LEU A N 1
ATOM 1413 C CA . LEU A 1 186 ? -1.778 -18.172 -2.848 1 98 186 LEU A CA 1
ATOM 1414 C C . LEU A 1 186 ? -0.95 -19.297 -2.232 1 98 186 LEU A C 1
ATOM 1416 O O . LEU A 1 186 ? -0.433 -20.156 -2.949 1 98 186 LEU A O 1
ATOM 1420 N N . ALA A 1 187 ? -0.846 -19.297 -0.965 1 97.81 187 ALA A N 1
ATOM 1421 C CA . ALA A 1 187 ? -0.143 -20.375 -0.275 1 97.81 187 ALA A CA 1
ATOM 1422 C C . ALA A 1 187 ? -0.812 -21.719 -0.537 1 97.81 187 ALA A C 1
ATOM 1424 O O . ALA A 1 187 ? -0.132 -22.734 -0.727 1 97.81 187 ALA A O 1
ATOM 1425 N N . GLU A 1 188 ? -2.098 -21.719 -0.522 1 97.75 188 GLU A N 1
ATOM 1426 C CA . GLU A 1 188 ? -2.865 -22.938 -0.794 1 97.75 188 GLU A CA 1
ATOM 1427 C C . GLU A 1 188 ? -2.57 -23.469 -2.193 1 97.75 188 GLU A C 1
ATOM 1429 O O . GLU A 1 188 ? -2.508 -24.688 -2.398 1 97.75 188 GLU A O 1
ATOM 1434 N N . GLN A 1 189 ? -2.438 -22.562 -3.143 1 96.94 189 GLN A N 1
ATOM 1435 C CA . GLN A 1 189 ? -2.104 -23 -4.492 1 96.94 189 GLN A CA 1
ATOM 1436 C C . GLN A 1 189 ? -0.772 -23.75 -4.516 1 96.94 189 GLN A C 1
ATOM 1438 O O . GLN A 1 189 ? -0.641 -24.781 -5.184 1 96.94 189 GLN A O 1
ATOM 1443 N N . ALA A 1 190 ? 0.162 -23.25 -3.795 1 96.94 190 ALA A N 1
ATOM 1444 C CA . ALA A 1 190 ? 1.46 -23.906 -3.703 1 96.94 190 ALA A CA 1
ATOM 1445 C C . ALA A 1 190 ? 1.335 -25.266 -3.016 1 96.94 190 ALA A C 1
ATOM 1447 O O . ALA A 1 190 ? 1.905 -26.25 -3.475 1 96.94 190 ALA A O 1
ATOM 1448 N N . GLU A 1 191 ? 0.549 -25.281 -2.014 1 96.56 191 GLU A N 1
ATOM 1449 C CA . GLU A 1 191 ? 0.361 -26.5 -1.243 1 96.56 191 GLU A CA 1
ATOM 1450 C C . GLU A 1 191 ? -0.292 -27.594 -2.09 1 96.56 191 GLU A C 1
ATOM 1452 O O . GLU A 1 191 ? -0.057 -28.781 -1.87 1 96.56 191 GLU A O 1
ATOM 1457 N N . ARG A 1 192 ? -1.023 -27.172 -3.029 1 95.69 192 ARG A N 1
ATOM 1458 C CA . ARG A 1 192 ? -1.735 -28.109 -3.893 1 95.69 192 ARG A CA 1
ATOM 1459 C C . ARG A 1 192 ? -0.864 -28.547 -5.066 1 95.69 192 ARG A C 1
ATOM 1461 O O . ARG A 1 192 ? -1.352 -29.172 -6.012 1 95.69 192 ARG A O 1
ATOM 1468 N N . GLY A 1 193 ? 0.337 -28.172 -5.023 1 95.19 193 GLY A N 1
ATOM 1469 C CA . GLY A 1 193 ? 1.269 -28.656 -6.027 1 95.19 193 GLY A CA 1
ATOM 1470 C C . GLY A 1 193 ? 1.695 -27.594 -7.02 1 95.19 193 GLY A C 1
ATOM 1471 O O . GLY A 1 193 ? 2.455 -27.875 -7.949 1 95.19 193 GLY A O 1
ATOM 1472 N N . GLY A 1 194 ? 1.227 -26.391 -6.812 1 96.38 194 GLY A N 1
ATOM 1473 C CA . GLY A 1 194 ? 1.655 -25.281 -7.648 1 96.38 194 GLY A CA 1
ATOM 1474 C C . GLY A 1 194 ? 2.898 -24.594 -7.125 1 96.38 194 GLY A C 1
ATOM 1475 O O . GLY A 1 194 ? 3.584 -25.109 -6.246 1 96.38 194 GLY A O 1
ATOM 1476 N N . ALA A 1 195 ? 3.256 -23.5 -7.871 1 97.38 195 ALA A N 1
ATOM 1477 C CA . ALA A 1 195 ? 4.336 -22.594 -7.461 1 97.38 195 ALA A CA 1
ATOM 1478 C C . ALA A 1 195 ? 3.908 -21.141 -7.559 1 97.38 195 ALA A C 1
ATOM 1480 O O . ALA A 1 195 ? 3.121 -20.781 -8.438 1 97.38 195 ALA A O 1
ATOM 1481 N N . VAL A 1 196 ? 4.402 -20.375 -6.621 1 98.12 196 VAL A N 1
ATOM 1482 C CA . VAL A 1 196 ? 3.992 -18.984 -6.566 1 98.12 196 VAL A CA 1
ATOM 1483 C C . VAL A 1 196 ? 5.227 -18.078 -6.453 1 98.12 196 VAL A C 1
ATOM 1485 O O . VAL A 1 196 ? 6.152 -18.391 -5.699 1 98.12 196 VAL A O 1
ATOM 1488 N N . MET A 1 197 ? 5.277 -17.062 -7.262 1 98.44 197 MET A N 1
ATOM 1489 C CA . MET A 1 197 ? 6.203 -15.953 -7.059 1 98.44 197 MET A CA 1
ATOM 1490 C C . MET A 1 197 ? 5.461 -14.625 -7.043 1 98.44 197 MET A C 1
ATOM 1492 O O . MET A 1 197 ? 4.664 -14.344 -7.941 1 98.44 197 MET A O 1
ATOM 1496 N N . MET A 1 198 ? 5.719 -13.836 -6.008 1 98.06 198 MET A N 1
ATOM 1497 C CA . MET A 1 198 ? 5.004 -12.562 -5.922 1 98.06 198 MET A CA 1
ATOM 1498 C C . MET A 1 198 ? 5.934 -11.445 -5.465 1 98.06 198 MET A C 1
ATOM 1500 O O . MET A 1 198 ? 6.848 -11.68 -4.672 1 98.06 198 MET A O 1
ATOM 1504 N N . CYS A 1 199 ? 5.727 -10.32 -6.023 1 97.19 199 CYS A N 1
ATOM 1505 C CA . CYS A 1 199 ? 6.367 -9.109 -5.52 1 97.19 199 CYS A CA 1
ATOM 1506 C C . CYS A 1 199 ? 5.641 -8.578 -4.289 1 97.19 199 CYS A C 1
ATOM 1508 O O . CYS A 1 199 ? 4.414 -8.469 -4.285 1 97.19 199 CYS A O 1
ATOM 1510 N N . LEU A 1 200 ? 6.418 -8.297 -3.189 1 95.19 200 LEU A N 1
ATOM 1511 C CA . LEU A 1 200 ? 5.836 -7.785 -1.951 1 95.19 200 LEU A CA 1
ATOM 1512 C C . LEU A 1 200 ? 6.555 -6.523 -1.489 1 95.19 200 LEU A C 1
ATOM 1514 O O . LEU A 1 200 ? 7.766 -6.391 -1.68 1 95.19 200 LEU A O 1
ATOM 1518 N N . HIS A 1 201 ? 5.758 -5.695 -0.83 1 89 201 HIS A N 1
ATOM 1519 C CA . HIS A 1 201 ? 6.348 -4.516 -0.215 1 89 201 HIS A CA 1
ATOM 1520 C C . HIS A 1 201 ? 6.512 -4.699 1.29 1 89 201 HIS A C 1
ATOM 1522 O O . HIS A 1 201 ? 7.273 -3.971 1.93 1 89 201 HIS A O 1
ATOM 1528 N N . ASP A 1 202 ? 5.812 -5.574 1.857 1 91.69 202 ASP A N 1
ATOM 1529 C CA . ASP A 1 202 ? 5.809 -5.773 3.305 1 91.69 202 ASP A CA 1
ATOM 1530 C C . ASP A 1 202 ? 6.738 -6.914 3.705 1 91.69 202 ASP A C 1
ATOM 1532 O O . ASP A 1 202 ? 6.449 -8.086 3.432 1 91.69 202 ASP A O 1
ATOM 1536 N N . LEU A 1 203 ? 7.703 -6.516 4.461 1 94.06 203 LEU A N 1
ATOM 1537 C CA . LEU A 1 203 ? 8.719 -7.465 4.898 1 94.06 203 LEU A CA 1
ATOM 1538 C C . LEU A 1 203 ? 8.109 -8.555 5.77 1 94.06 203 LEU A C 1
ATOM 1540 O O . LEU A 1 203 ? 8.484 -9.727 5.664 1 94.06 203 LEU A O 1
ATOM 1544 N N . ASN A 1 204 ? 7.25 -8.227 6.59 1 93.56 204 ASN A N 1
ATOM 1545 C CA . ASN A 1 204 ? 6.688 -9.188 7.535 1 93.56 204 ASN A CA 1
ATOM 1546 C C . ASN A 1 204 ? 5.719 -10.141 6.852 1 93.56 204 ASN A C 1
ATOM 1548 O O . ASN A 1 204 ? 5.605 -11.305 7.246 1 93.56 204 ASN A O 1
ATOM 1552 N N . MET A 1 205 ? 5.094 -9.68 5.836 1 93.94 205 MET A N 1
ATOM 1553 C CA . MET A 1 205 ? 4.281 -10.578 5.023 1 93.94 205 MET A CA 1
ATOM 1554 C C . MET A 1 205 ? 5.148 -11.617 4.324 1 93.94 205 MET A C 1
ATOM 1556 O O . MET A 1 205 ? 4.816 -12.805 4.316 1 93.94 205 MET A O 1
ATOM 1560 N N . ALA A 1 206 ? 6.242 -11.141 3.807 1 96.31 206 ALA A N 1
ATOM 1561 C CA . ALA A 1 206 ? 7.18 -12.062 3.164 1 96.31 206 ALA A CA 1
ATOM 1562 C C . ALA A 1 206 ? 7.703 -13.094 4.156 1 96.31 206 ALA A C 1
ATOM 1564 O O . ALA A 1 206 ? 7.738 -14.289 3.855 1 96.31 206 ALA A O 1
ATOM 1565 N N . ALA A 1 207 ? 8.047 -12.641 5.309 1 95.56 207 ALA A N 1
ATOM 1566 C CA . ALA A 1 207 ? 8.617 -13.508 6.336 1 95.56 207 ALA A CA 1
ATOM 1567 C C . ALA A 1 207 ? 7.625 -14.586 6.758 1 95.56 207 ALA A C 1
ATOM 1569 O O . ALA A 1 207 ? 8.016 -15.719 7.059 1 95.56 207 ALA A O 1
ATOM 1570 N N . ARG A 1 208 ? 6.422 -14.273 6.715 1 94.62 208 ARG A N 1
ATOM 1571 C CA . ARG A 1 208 ? 5.395 -15.164 7.254 1 94.62 208 ARG A CA 1
ATOM 1572 C C . ARG A 1 208 ? 4.934 -16.172 6.199 1 94.62 208 ARG A C 1
ATOM 1574 O O . ARG A 1 208 ? 4.574 -17.297 6.527 1 94.62 208 ARG A O 1
ATOM 1581 N N . TRP A 1 209 ? 4.984 -15.758 4.973 1 96.62 209 TRP A N 1
ATOM 1582 C CA . TRP A 1 209 ? 4.242 -16.547 3.992 1 96.62 209 TRP A CA 1
ATOM 1583 C C . TRP A 1 209 ? 5.188 -17.172 2.975 1 96.62 209 TRP A C 1
ATOM 1585 O O . TRP A 1 209 ? 4.832 -18.156 2.311 1 96.62 209 TRP A O 1
ATOM 1595 N N . CYS A 1 210 ? 6.359 -16.625 2.822 1 97.62 210 CYS A N 1
ATOM 1596 C CA . CYS A 1 210 ? 7.207 -17.078 1.726 1 97.62 210 CYS A CA 1
ATOM 1597 C C . CYS A 1 210 ? 8.203 -18.125 2.203 1 97.62 210 CYS A C 1
ATOM 1599 O O . CYS A 1 210 ? 8.758 -18 3.297 1 97.62 210 CYS A O 1
ATOM 1601 N N . SER A 1 211 ? 8.445 -19.141 1.41 1 97.88 211 SER A N 1
ATOM 1602 C CA . SER A 1 211 ? 9.453 -20.156 1.685 1 97.88 211 SER A CA 1
ATOM 1603 C C . SER A 1 211 ? 10.82 -19.734 1.144 1 97.88 211 SER A C 1
ATOM 1605 O O . SER A 1 211 ? 11.852 -20.156 1.658 1 97.88 211 SER A O 1
ATOM 1607 N N . HIS A 1 212 ? 10.789 -18.969 0.088 1 98.25 212 HIS A N 1
ATOM 1608 C CA . HIS A 1 212 ? 11.984 -18.453 -0.571 1 98.25 212 HIS A CA 1
ATOM 1609 C C . HIS A 1 212 ? 11.859 -16.969 -0.869 1 98.25 212 HIS A C 1
ATOM 1611 O O . HIS A 1 212 ? 10.75 -16.453 -1.012 1 98.25 212 HIS A O 1
ATOM 1617 N N . LEU A 1 213 ? 13.008 -16.312 -0.922 1 98.44 213 LEU A N 1
ATOM 1618 C CA . LEU A 1 213 ? 13.016 -14.891 -1.218 1 98.44 213 LEU A CA 1
ATOM 1619 C C . LEU A 1 213 ? 14.078 -14.555 -2.25 1 98.44 213 LEU A C 1
ATOM 1621 O O . LEU A 1 213 ? 15.133 -15.195 -2.299 1 98.44 213 LEU A O 1
ATOM 1625 N N . LEU A 1 214 ? 13.789 -13.648 -3.062 1 98.44 214 LEU A N 1
ATOM 1626 C CA . LEU A 1 214 ? 14.711 -12.953 -3.949 1 98.44 214 LEU A CA 1
ATOM 1627 C C . LEU A 1 214 ? 14.82 -11.477 -3.568 1 98.44 214 LEU A C 1
ATOM 1629 O O . LEU A 1 214 ? 13.82 -10.758 -3.574 1 98.44 214 LEU A O 1
ATOM 1633 N N . LEU A 1 215 ? 16 -11.031 -3.17 1 98.25 215 LEU A N 1
ATOM 1634 C CA . LEU A 1 215 ? 16.266 -9.641 -2.824 1 98.25 215 LEU A CA 1
ATOM 1635 C C . LEU A 1 215 ? 16.938 -8.906 -3.984 1 98.25 215 LEU A C 1
ATOM 1637 O O . LEU A 1 215 ? 18.016 -9.305 -4.43 1 98.25 215 LEU A O 1
ATOM 1641 N N . LEU A 1 216 ? 16.266 -7.898 -4.477 1 96.94 216 LEU A N 1
ATOM 1642 C CA . LEU A 1 216 ? 16.812 -7.078 -5.555 1 96.94 216 LEU A CA 1
ATOM 1643 C C . LEU A 1 216 ? 17.328 -5.746 -5.016 1 96.94 216 LEU A C 1
ATOM 1645 O O . LEU A 1 216 ? 16.547 -4.883 -4.625 1 96.94 216 LEU A O 1
ATOM 1649 N N . TYR A 1 217 ? 18.594 -5.59 -5.09 1 95.44 217 TYR A N 1
ATOM 1650 C CA . TYR A 1 217 ? 19.219 -4.391 -4.543 1 95.44 217 TYR A CA 1
ATOM 1651 C C . TYR A 1 217 ? 19.219 -3.26 -5.562 1 95.44 217 TYR A C 1
ATOM 1653 O O . TYR A 1 217 ? 19.188 -3.508 -6.773 1 95.44 217 TYR A O 1
ATOM 1661 N N . PRO A 1 218 ? 19.297 -2.031 -5.074 1 88.62 218 PRO A N 1
ATOM 1662 C CA . PRO A 1 218 ? 19.266 -0.875 -5.973 1 88.62 218 PRO A CA 1
ATOM 1663 C C . PRO A 1 218 ? 20.484 -0.824 -6.902 1 88.62 218 PRO A C 1
ATOM 1665 O O . PRO A 1 218 ? 20.391 -0.265 -8 1 88.62 218 PRO A O 1
ATOM 1668 N N . ASP A 1 219 ? 21.562 -1.384 -6.559 1 90.62 219 ASP A N 1
ATOM 1669 C CA . ASP A 1 219 ? 22.797 -1.296 -7.352 1 90.62 219 ASP A CA 1
ATOM 1670 C C . ASP A 1 219 ? 22.859 -2.422 -8.383 1 90.62 219 ASP A C 1
ATOM 1672 O O . ASP A 1 219 ? 23.859 -2.555 -9.094 1 90.62 219 ASP A O 1
ATOM 1676 N N . GLY A 1 220 ? 21.875 -3.248 -8.406 1 90.88 220 GLY A N 1
ATOM 1677 C CA . GLY A 1 220 ? 21.828 -4.316 -9.398 1 90.88 220 GLY A CA 1
ATOM 1678 C C . GLY A 1 220 ? 22.219 -5.668 -8.828 1 90.88 220 GLY A C 1
ATOM 1679 O O . GLY A 1 220 ? 22.016 -6.699 -9.469 1 90.88 220 GLY A O 1
ATOM 1680 N N . GLU A 1 221 ? 22.719 -5.629 -7.621 1 94.19 221 GLU A N 1
ATOM 1681 C CA . GLU A 1 221 ? 23.016 -6.891 -6.953 1 94.19 221 GLU A CA 1
ATOM 1682 C C . GLU A 1 221 ? 21.734 -7.613 -6.547 1 94.19 221 GLU A C 1
ATOM 1684 O O . GLU A 1 221 ? 20.672 -7 -6.48 1 94.19 221 GLU A O 1
ATOM 1689 N N . ALA A 1 222 ? 21.922 -8.922 -6.379 1 96.56 222 ALA A N 1
ATOM 1690 C CA . ALA A 1 222 ? 20.781 -9.727 -5.961 1 96.56 222 ALA A CA 1
ATOM 1691 C C . ALA A 1 222 ? 21.234 -10.938 -5.148 1 96.56 222 ALA A C 1
ATOM 1693 O O . ALA A 1 222 ? 22.344 -11.43 -5.324 1 96.56 222 ALA A O 1
ATOM 1694 N N . CYS A 1 223 ? 20.438 -11.336 -4.27 1 96.75 223 CYS A N 1
ATOM 1695 C CA . CYS A 1 223 ? 20.609 -12.594 -3.559 1 96.75 223 CYS A CA 1
ATOM 1696 C C . CYS A 1 223 ? 19.281 -13.312 -3.381 1 96.75 223 CYS A C 1
ATOM 1698 O O . CYS A 1 223 ? 18.219 -12.68 -3.355 1 96.75 223 CYS A O 1
ATOM 1700 N N . TRP A 1 224 ? 19.344 -14.609 -3.391 1 97.5 224 TRP A N 1
ATOM 1701 C CA . TRP A 1 224 ? 18.109 -15.391 -3.311 1 97.5 224 TRP A CA 1
ATOM 1702 C C . TRP A 1 224 ? 18.375 -16.75 -2.65 1 97.5 224 TRP A C 1
ATOM 1704 O O . TRP A 1 224 ? 19.516 -17.219 -2.602 1 97.5 224 TRP A O 1
ATOM 1714 N N . GLY A 1 225 ? 17.344 -17.328 -2.111 1 97.38 225 GLY A N 1
ATOM 1715 C CA . GLY A 1 225 ? 17.406 -18.609 -1.43 1 97.38 225 GLY A CA 1
ATOM 1716 C C . GLY A 1 225 ? 16.281 -18.812 -0.427 1 97.38 225 GLY A C 1
ATOM 1717 O O . GLY A 1 225 ? 15.273 -18.125 -0.477 1 97.38 225 GLY A O 1
ATOM 1718 N N . PRO A 1 226 ? 16.453 -19.859 0.411 1 97.88 226 PRO A N 1
ATOM 1719 C CA . PRO A 1 226 ? 15.445 -20.047 1.466 1 97.88 226 PRO A CA 1
ATOM 1720 C C . PRO A 1 226 ? 15.219 -18.781 2.295 1 97.88 226 PRO A C 1
ATOM 1722 O O . PRO A 1 226 ? 16.156 -18.047 2.576 1 97.88 226 PRO A O 1
ATOM 1725 N N . ALA A 1 227 ? 13.961 -18.531 2.646 1 97.44 227 ALA A N 1
ATOM 1726 C CA . ALA A 1 227 ? 13.57 -17.297 3.33 1 97.44 227 ALA A CA 1
ATOM 1727 C C . ALA A 1 227 ? 14.406 -17.078 4.586 1 97.44 227 ALA A C 1
ATOM 1729 O O . ALA A 1 227 ? 14.875 -15.969 4.844 1 97.44 227 ALA A O 1
ATOM 1730 N N . GLU A 1 228 ? 14.656 -18.094 5.336 1 94.94 228 GLU A N 1
ATOM 1731 C CA . GLU A 1 228 ? 15.391 -17.984 6.59 1 94.94 228 GLU A CA 1
ATOM 1732 C C . GLU A 1 228 ? 16.797 -17.406 6.367 1 94.94 228 GLU A C 1
ATOM 1734 O O . GLU A 1 228 ? 17.281 -16.625 7.18 1 94.94 228 GLU A O 1
ATOM 1739 N N . ALA A 1 229 ? 17.359 -17.766 5.273 1 96.31 229 ALA A N 1
ATOM 1740 C CA . ALA A 1 229 ? 18.719 -17.328 4.957 1 96.31 229 ALA A CA 1
ATOM 1741 C C . ALA A 1 229 ? 18.719 -15.891 4.449 1 96.31 229 ALA A C 1
ATOM 1743 O O . ALA A 1 229 ? 19.719 -15.188 4.566 1 96.31 229 ALA A O 1
ATOM 1744 N N . MET A 1 230 ? 17.594 -15.453 3.914 1 96.5 230 MET A N 1
ATOM 1745 C CA . MET A 1 230 ? 17.516 -14.125 3.311 1 96.5 230 MET A CA 1
ATOM 1746 C C . MET A 1 230 ? 17.047 -13.094 4.328 1 96.5 230 MET A C 1
ATOM 1748 O O . MET A 1 230 ? 17.312 -11.898 4.172 1 96.5 230 MET A O 1
ATOM 1752 N N . LEU A 1 231 ? 16.312 -13.555 5.328 1 95.81 231 LEU A N 1
ATOM 1753 C CA . LEU A 1 231 ? 15.695 -12.664 6.312 1 95.81 231 LEU A CA 1
ATOM 1754 C C . LEU A 1 231 ? 16.688 -12.328 7.43 1 95.81 231 LEU A C 1
ATOM 1756 O O . LEU A 1 231 ? 16.422 -12.617 8.602 1 95.81 231 LEU A O 1
ATOM 1760 N N . VAL A 1 232 ? 17.734 -11.742 7.059 1 95.62 232 VAL A N 1
ATOM 1761 C CA . VAL A 1 232 ? 18.766 -11.297 8 1 95.62 232 VAL A CA 1
ATOM 1762 C C . VAL A 1 232 ? 18.859 -9.773 7.965 1 95.62 232 VAL A C 1
ATOM 1764 O O . VAL A 1 232 ? 18.797 -9.164 6.895 1 95.62 232 VAL A O 1
ATOM 1767 N N . PRO A 1 233 ? 18.969 -9.148 9.172 1 94.94 233 PRO A N 1
ATOM 1768 C CA . PRO A 1 233 ? 18.938 -7.688 9.266 1 94.94 233 PRO A CA 1
ATOM 1769 C C . PRO A 1 233 ? 19.969 -7.016 8.359 1 9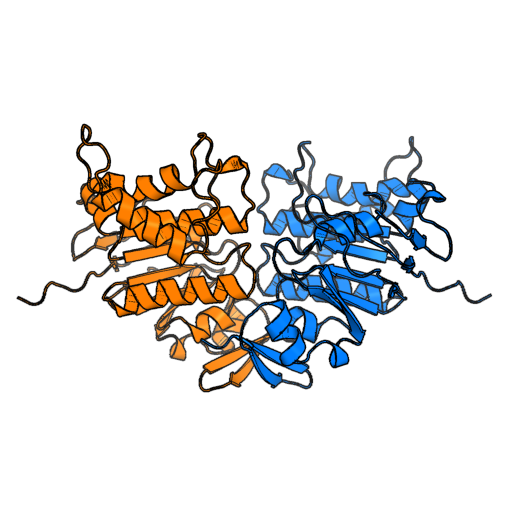4.94 233 PRO A C 1
ATOM 1771 O O . PRO A 1 233 ? 19.641 -6.062 7.648 1 94.94 233 PRO A O 1
ATOM 1774 N N . ALA A 1 234 ? 21.188 -7.523 8.312 1 95.75 234 ALA A N 1
ATOM 1775 C CA . ALA A 1 234 ? 22.234 -6.898 7.516 1 95.75 234 ALA A CA 1
ATOM 1776 C C . ALA A 1 234 ? 21.828 -6.812 6.047 1 95.75 234 ALA A C 1
ATOM 1778 O O . ALA A 1 234 ? 22 -5.77 5.41 1 95.75 234 ALA A O 1
ATOM 1779 N N . ALA A 1 235 ? 21.266 -7.875 5.531 1 96.25 235 ALA A N 1
ATOM 1780 C CA . ALA A 1 235 ? 20.844 -7.926 4.137 1 96.25 235 ALA A CA 1
ATOM 1781 C C . ALA A 1 235 ? 19.656 -6.996 3.891 1 96.25 235 ALA A C 1
ATOM 1783 O O . ALA A 1 235 ? 19.625 -6.262 2.898 1 96.25 235 ALA A O 1
ATOM 1784 N N . LEU A 1 236 ? 18.734 -7.016 4.805 1 97.19 236 LEU A N 1
ATOM 1785 C CA . LEU A 1 236 ? 17.5 -6.258 4.629 1 97.19 236 LEU A CA 1
ATOM 1786 C C . LEU A 1 236 ? 17.734 -4.77 4.84 1 97.19 236 LEU A C 1
ATOM 1788 O O . LEU A 1 236 ? 17.125 -3.936 4.168 1 97.19 236 LEU A O 1
ATOM 1792 N N . GLU A 1 237 ? 18.594 -4.426 5.805 1 97.69 237 GLU A N 1
ATOM 1793 C CA . GLU A 1 237 ? 18.938 -3.027 6.035 1 97.69 237 GLU A CA 1
ATOM 1794 C C . GLU A 1 237 ? 19.656 -2.426 4.832 1 97.69 237 GLU A C 1
ATOM 1796 O O . GLU A 1 237 ? 19.422 -1.269 4.477 1 97.69 237 GLU A O 1
ATOM 1801 N N . ARG A 1 238 ? 20.484 -3.223 4.262 1 96.81 238 ARG A N 1
ATOM 1802 C CA . ARG A 1 238 ? 21.141 -2.791 3.027 1 96.81 238 ARG A CA 1
ATOM 1803 C C . ARG A 1 238 ? 20.125 -2.648 1.897 1 96.81 238 ARG A C 1
ATOM 1805 O O . ARG A 1 238 ? 20.203 -1.71 1.103 1 96.81 238 ARG A O 1
ATOM 1812 N N . LEU A 1 239 ? 19.219 -3.537 1.856 1 96.88 239 LEU A N 1
ATOM 1813 C CA . LEU A 1 239 ? 18.219 -3.58 0.801 1 96.88 239 LEU A CA 1
ATOM 1814 C C . LEU A 1 239 ? 17.391 -2.297 0.781 1 96.88 239 LEU A C 1
ATOM 1816 O O . LEU A 1 239 ? 17.188 -1.699 -0.28 1 96.88 239 LEU A O 1
ATOM 1820 N N . TYR A 1 240 ? 16.984 -1.829 1.978 1 96.31 240 TYR A N 1
ATOM 1821 C CA . TYR A 1 240 ? 16.047 -0.712 2.025 1 96.31 240 TYR A CA 1
ATOM 1822 C C . TYR A 1 240 ? 16.734 0.542 2.568 1 96.31 240 TYR A C 1
ATOM 1824 O O . TYR A 1 240 ? 16.094 1.598 2.676 1 96.31 240 TYR A O 1
ATOM 1832 N N . ASP A 1 241 ? 18.016 0.43 2.898 1 95.75 241 ASP A N 1
ATOM 1833 C CA . ASP A 1 241 ? 18.719 1.539 3.541 1 95.75 241 ASP A CA 1
ATOM 1834 C C . ASP A 1 241 ? 17.938 2.057 4.746 1 95.75 241 ASP A C 1
ATOM 1836 O O . ASP A 1 241 ? 17.656 3.254 4.848 1 95.75 241 ASP A O 1
ATOM 1840 N N . GLN A 1 242 ? 17.578 1.102 5.602 1 96.62 242 GLN A N 1
ATOM 1841 C CA . GLN A 1 242 ? 16.766 1.369 6.785 1 96.62 242 GLN A CA 1
ATOM 1842 C C . GLN A 1 242 ? 17.125 0.423 7.926 1 96.62 242 GLN A C 1
ATOM 1844 O O . GLN A 1 242 ? 17.125 -0.797 7.75 1 96.62 242 GLN A O 1
ATOM 1849 N N . ALA A 1 243 ? 17.5 1.01 9.078 1 96.25 243 ALA A N 1
ATOM 1850 C CA . ALA A 1 243 ? 17.797 0.185 10.25 1 96.25 243 ALA A CA 1
ATOM 1851 C C . ALA A 1 243 ? 16.547 -0.575 10.711 1 96.25 243 ALA A C 1
ATOM 1853 O O . ALA A 1 243 ? 15.445 -0.031 10.703 1 96.25 243 ALA A O 1
ATOM 1854 N N . LEU A 1 244 ? 16.766 -1.852 11.086 1 96.38 244 LEU A N 1
ATOM 1855 C CA . LEU A 1 244 ? 15.664 -2.717 11.469 1 96.38 244 LEU A CA 1
ATOM 1856 C C . LEU A 1 244 ? 15.938 -3.393 12.805 1 96.38 244 LEU A C 1
ATOM 1858 O O . LEU A 1 244 ? 17.094 -3.66 13.148 1 96.38 244 LEU A O 1
ATOM 1862 N N . THR A 1 245 ? 14.883 -3.625 13.555 1 95.06 245 THR A N 1
ATOM 1863 C CA . THR A 1 245 ? 14.898 -4.508 14.711 1 95.06 245 THR A CA 1
ATOM 1864 C C . THR A 1 245 ? 14.188 -5.82 14.398 1 95.06 245 THR A C 1
ATOM 1866 O O . THR A 1 245 ? 13.094 -5.82 13.828 1 95.06 245 THR A O 1
ATOM 1869 N N . ARG A 1 246 ? 14.867 -6.879 14.68 1 94.31 246 ARG A N 1
ATOM 1870 C CA . ARG A 1 246 ? 14.305 -8.203 14.445 1 94.31 246 ARG A CA 1
ATOM 1871 C C . ARG A 1 246 ? 13.906 -8.867 15.758 1 94.31 246 ARG A C 1
ATOM 1873 O O . ARG A 1 246 ? 14.68 -8.875 16.719 1 94.31 246 ARG A O 1
ATOM 1880 N N . VAL A 1 247 ? 12.656 -9.414 15.727 1 92.75 247 VAL A N 1
ATOM 1881 C CA . VAL A 1 247 ? 12.203 -10.188 16.875 1 92.75 247 VAL A CA 1
ATOM 1882 C C . VAL A 1 247 ? 11.461 -11.438 16.406 1 92.75 247 VAL A C 1
ATOM 1884 O O . VAL A 1 247 ? 11 -11.492 15.258 1 92.75 247 VAL A O 1
ATOM 1887 N N . GLU A 1 248 ? 11.375 -12.438 17.25 1 91.94 248 GLU A N 1
ATOM 1888 C CA . GLU A 1 248 ? 10.656 -13.664 16.922 1 91.94 248 GLU A CA 1
ATOM 1889 C C . GLU A 1 248 ? 9.25 -13.656 17.516 1 91.94 248 GLU A C 1
ATOM 1891 O O . GLU A 1 248 ? 9.078 -13.375 18.703 1 91.94 248 GLU A O 1
ATOM 1896 N N . VAL A 1 249 ? 8.336 -13.883 16.625 1 88 249 VAL A N 1
ATOM 1897 C CA . VAL A 1 249 ? 6.949 -13.992 17.062 1 88 249 VAL A CA 1
ATOM 1898 C C . VAL A 1 249 ? 6.336 -15.281 16.516 1 88 249 VAL A C 1
ATOM 1900 O O . VAL A 1 249 ? 6.227 -15.461 15.305 1 88 249 VAL A O 1
ATOM 1903 N N . GLU A 1 250 ? 5.879 -16.109 17.406 1 85.62 250 GLU A N 1
ATOM 1904 C CA . GLU A 1 250 ? 5.25 -17.375 17.062 1 85.62 250 GLU A CA 1
ATOM 1905 C C . GLU A 1 250 ? 6.082 -18.141 16.031 1 85.62 250 GLU A C 1
ATOM 1907 O O . GLU A 1 250 ? 5.559 -18.594 15.016 1 85.62 250 GLU A O 1
ATOM 1912 N N . GLY A 1 251 ? 7.352 -18.125 16.234 1 83.56 251 GLY A N 1
ATOM 1913 C CA . GLY A 1 251 ? 8.25 -18.938 15.43 1 83.56 251 GLY A CA 1
ATOM 1914 C C . GLY A 1 251 ? 8.641 -18.281 14.125 1 83.56 251 GLY A C 1
ATOM 1915 O O . GLY A 1 251 ? 9.336 -18.875 13.297 1 83.56 251 GLY A O 1
ATOM 1916 N N . ALA A 1 252 ? 8.172 -17.062 13.914 1 88.12 252 ALA A N 1
ATOM 1917 C CA . ALA A 1 252 ? 8.516 -16.344 12.688 1 88.12 252 ALA A CA 1
ATOM 1918 C C . ALA A 1 252 ? 9.156 -14.992 13.008 1 88.12 252 ALA A C 1
ATOM 1920 O O . ALA A 1 252 ? 8.797 -14.352 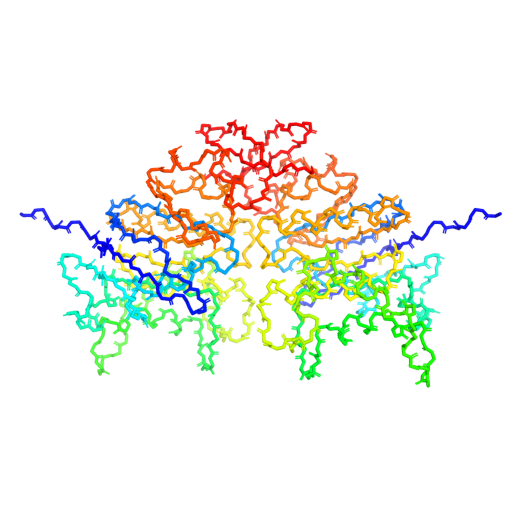13.992 1 88.12 252 ALA A O 1
ATOM 1921 N N . PRO A 1 253 ? 10.102 -14.656 12.172 1 94.38 253 PRO A N 1
ATOM 1922 C CA . PRO A 1 253 ? 10.711 -13.352 12.43 1 94.38 253 PRO A CA 1
ATOM 1923 C C . PRO A 1 253 ? 9.781 -12.188 12.07 1 94.38 253 PRO A C 1
ATOM 1925 O O . PRO A 1 253 ? 9.008 -12.281 11.117 1 94.38 253 PRO A O 1
ATOM 1928 N N . VAL A 1 254 ? 9.844 -11.156 12.875 1 94.25 254 VAL A N 1
ATOM 1929 C CA . VAL A 1 254 ? 9.156 -9.891 12.625 1 94.25 254 VAL A CA 1
ATOM 1930 C C . VAL A 1 254 ? 10.164 -8.75 12.602 1 94.25 254 VAL A C 1
ATOM 1932 O O . VAL A 1 254 ? 11.047 -8.672 13.453 1 94.25 254 VAL A O 1
ATOM 1935 N N . PHE A 1 255 ? 10 -7.871 11.609 1 95.12 255 PHE A N 1
ATOM 1936 C CA . PHE A 1 255 ? 10.922 -6.754 11.422 1 95.12 255 PHE A CA 1
ATOM 1937 C C . PHE A 1 255 ? 10.211 -5.426 11.664 1 95.12 255 PHE A C 1
ATOM 1939 O O . PHE A 1 255 ? 9.125 -5.191 11.133 1 95.12 255 PHE A O 1
ATOM 1946 N N . VAL A 1 256 ? 10.859 -4.582 12.438 1 94.12 256 VAL A N 1
ATOM 1947 C CA . VAL A 1 256 ? 10.344 -3.25 12.742 1 94.12 256 VAL A CA 1
ATOM 1948 C C . VAL A 1 256 ? 11.383 -2.197 12.375 1 94.12 256 VAL A C 1
ATOM 1950 O O . VAL A 1 256 ? 12.523 -2.254 12.836 1 94.12 256 VAL A O 1
ATOM 1953 N N . PRO A 1 257 ? 11.016 -1.252 11.5 1 94.25 257 PRO A N 1
ATOM 1954 C CA . PRO A 1 257 ? 11.977 -0.194 11.195 1 94.25 257 PRO A CA 1
ATOM 1955 C C . PRO A 1 257 ? 12.273 0.701 12.398 1 94.25 257 PRO A C 1
ATOM 1957 O O . PRO A 1 257 ? 11.367 1.045 13.156 1 94.25 257 PRO A O 1
ATOM 1960 N N . ARG A 1 258 ? 13.539 1.021 12.586 1 91.75 258 ARG A N 1
ATOM 1961 C CA . ARG A 1 258 ? 13.938 1.937 13.648 1 91.75 258 ARG A CA 1
ATOM 1962 C C . ARG A 1 258 ? 13.727 3.389 13.234 1 91.75 258 ARG A C 1
ATOM 1964 O O . ARG A 1 258 ? 13.922 3.738 12.07 1 91.75 258 ARG A O 1
ATOM 1971 N N . ARG A 1 259 ? 13.32 4.191 14.273 1 86.25 259 ARG A N 1
ATOM 1972 C CA . ARG A 1 259 ? 13.078 5.605 13.992 1 86.25 259 ARG A CA 1
ATOM 1973 C C . ARG A 1 259 ? 14.391 6.348 13.773 1 86.25 259 ARG A C 1
ATOM 1975 O O . ARG A 1 259 ? 15.43 5.969 14.32 1 86.25 259 ARG A O 1
ATOM 1982 N N . MET B 1 1 ? -0.353 36.219 26.062 1 31.42 1 MET B N 1
ATOM 1983 C CA . MET B 1 1 ? -1.539 35.406 25.812 1 31.42 1 MET B CA 1
ATOM 1984 C C . MET B 1 1 ? -1.173 34.125 25.078 1 31.42 1 MET B C 1
ATOM 1986 O O . MET B 1 1 ? -0.453 34.156 24.078 1 31.42 1 MET B O 1
ATOM 1990 N N . ALA B 1 2 ? -1.152 32.969 25.625 1 42.19 2 ALA B N 1
ATOM 1991 C CA . ALA B 1 2 ? -0.651 31.75 25 1 42.19 2 ALA B CA 1
ATOM 1992 C C . ALA B 1 2 ? -1.29 31.531 23.625 1 42.19 2 ALA B C 1
ATOM 1994 O O . ALA B 1 2 ? -2.504 31.688 23.469 1 42.19 2 ALA B O 1
ATOM 1995 N N . THR B 1 3 ? -0.75 31.844 22.578 1 45.31 3 THR B N 1
ATOM 1996 C CA . THR B 1 3 ? -1.273 31.578 21.234 1 45.31 3 THR B CA 1
ATOM 1997 C C . THR B 1 3 ? -2.08 30.281 21.219 1 45.31 3 THR B C 1
ATOM 1999 O O . THR B 1 3 ? -1.575 29.219 21.609 1 45.31 3 THR B O 1
ATOM 2002 N N . PRO B 1 4 ? -3.404 30.391 21.266 1 51.19 4 PRO B N 1
ATOM 2003 C CA . PRO B 1 4 ? -4.23 29.188 21.391 1 51.19 4 PRO B CA 1
ATOM 2004 C C . PRO B 1 4 ? -3.799 28.078 20.438 1 51.19 4 PRO B C 1
ATOM 2006 O O . PRO B 1 4 ? -3.383 28.344 19.312 1 51.19 4 PRO B O 1
ATOM 2009 N N . THR B 1 5 ? -3.268 27 20.891 1 63.5 5 THR B N 1
ATOM 2010 C CA . THR B 1 5 ? -2.723 25.844 20.188 1 63.5 5 THR B CA 1
ATOM 2011 C C . THR B 1 5 ? -3.693 25.359 19.109 1 63.5 5 THR B C 1
ATOM 2013 O O . THR B 1 5 ? -4.887 25.188 19.375 1 63.5 5 THR B O 1
ATOM 2016 N N . PRO B 1 6 ? -3.238 25.484 17.781 1 65.06 6 PRO B N 1
ATOM 2017 C CA . PRO B 1 6 ? -4.117 25.062 16.688 1 65.06 6 PRO B CA 1
ATOM 2018 C C . PRO B 1 6 ? -4.777 23.719 16.938 1 65.06 6 PRO B C 1
ATOM 2020 O O . PRO B 1 6 ? -4.094 22.75 17.281 1 65.06 6 PRO B O 1
ATOM 2023 N N . THR B 1 7 ? -6.117 23.891 17.078 1 85.75 7 THR B N 1
ATOM 2024 C CA . THR B 1 7 ? -6.879 22.688 17.328 1 85.75 7 THR B CA 1
ATOM 2025 C C . THR B 1 7 ? -7.969 22.5 16.266 1 85.75 7 THR B C 1
ATOM 2027 O O . THR B 1 7 ? -8.625 23.469 15.875 1 85.75 7 THR B O 1
ATOM 2030 N N . LEU B 1 8 ? -7.953 21.469 15.594 1 95.69 8 LEU B N 1
ATOM 2031 C CA . LEU B 1 8 ? -9.078 21.047 14.766 1 95.69 8 LEU B CA 1
ATOM 2032 C C . LEU B 1 8 ? -10.023 20.141 15.562 1 95.69 8 LEU B C 1
ATOM 2034 O O . LEU B 1 8 ? -9.586 19.156 16.156 1 95.69 8 LEU B O 1
ATOM 2038 N N . GLU B 1 9 ? -11.312 20.594 15.617 1 96.81 9 GLU B N 1
ATOM 2039 C CA . GLU B 1 9 ? -12.258 19.875 16.469 1 96.81 9 GLU B CA 1
ATOM 2040 C C . GLU B 1 9 ? -13.469 19.391 15.672 1 96.81 9 GLU B C 1
ATOM 2042 O O . GLU B 1 9 ? -13.992 20.125 14.828 1 96.81 9 GLU B O 1
ATOM 2047 N N . ALA B 1 10 ? -13.805 18.188 15.859 1 96.81 10 ALA B N 1
ATOM 2048 C CA . ALA B 1 10 ? -15.102 17.656 15.43 1 96.81 10 ALA B CA 1
ATOM 2049 C C . ALA B 1 10 ? -16.094 17.656 16.578 1 96.81 10 ALA B C 1
ATOM 2051 O O . ALA B 1 10 ? -15.812 17.094 17.656 1 96.81 10 ALA B O 1
ATOM 2052 N N . ARG B 1 11 ? -17.203 18.281 16.359 1 96.62 11 ARG B N 1
ATOM 2053 C CA . ARG B 1 11 ? -18.25 18.344 17.375 1 96.62 11 ARG B CA 1
ATOM 2054 C C . ARG B 1 11 ? -19.5 17.594 16.922 1 96.62 11 ARG B C 1
ATOM 2056 O O . ARG B 1 11 ? -20.219 18.047 16.031 1 96.62 11 ARG B O 1
ATOM 2063 N N . ASP B 1 12 ? -19.766 16.453 17.594 1 96.69 12 ASP B N 1
ATOM 2064 C CA . ASP B 1 12 ? -20.859 15.57 17.234 1 96.69 12 ASP B CA 1
ATOM 2065 C C . ASP B 1 12 ? -20.953 15.391 15.727 1 96.69 12 ASP B C 1
ATOM 2067 O O . ASP B 1 12 ? -22.031 15.508 15.141 1 96.69 12 ASP B O 1
ATOM 2071 N N . LEU B 1 13 ? -19.859 15.117 15.148 1 96.25 13 LEU B N 1
ATOM 2072 C CA . LEU B 1 13 ? -19.734 15.086 13.695 1 96.25 13 LEU B CA 1
ATOM 2073 C C . LEU B 1 13 ? -20.203 13.75 13.141 1 96.25 13 LEU B C 1
ATOM 2075 O O . LEU B 1 13 ? -19.719 12.695 13.547 1 96.25 13 LEU B O 1
ATOM 2079 N N . VAL B 1 14 ? -21.125 13.789 12.289 1 95.31 14 VAL B N 1
ATOM 2080 C CA . VAL B 1 14 ? -21.547 12.625 11.523 1 95.31 14 VAL B CA 1
ATOM 2081 C C . VAL B 1 14 ? -21.156 12.789 10.062 1 95.31 14 VAL B C 1
ATOM 2083 O O . VAL B 1 14 ? -21.656 13.688 9.375 1 95.31 14 VAL B O 1
ATOM 2086 N N . VAL B 1 15 ? -20.219 11.93 9.664 1 92.06 15 VAL B N 1
ATOM 2087 C CA . VAL B 1 15 ? -19.703 12.008 8.305 1 92.06 15 VAL B CA 1
ATOM 2088 C C . VAL B 1 15 ? -20.719 11.445 7.32 1 92.06 15 VAL B C 1
ATOM 2090 O O . VAL B 1 15 ? -21.375 10.438 7.609 1 92.06 15 VAL B O 1
ATOM 2093 N N . ASP B 1 16 ? -20.797 12.039 6.211 1 88.19 16 ASP B N 1
ATOM 2094 C CA . ASP B 1 16 ? -21.719 11.602 5.176 1 88.19 16 ASP B CA 1
ATOM 2095 C C . ASP B 1 16 ? -21.047 10.625 4.211 1 88.19 16 ASP B C 1
ATOM 2097 O O . ASP B 1 16 ? -20.609 11.023 3.131 1 88.19 16 ASP B O 1
ATOM 2101 N N . VAL B 1 17 ? -21.047 9.438 4.566 1 81.69 17 VAL B N 1
ATOM 2102 C CA . VAL B 1 17 ? -20.562 8.406 3.668 1 81.69 17 VAL B CA 1
ATOM 2103 C C . VAL B 1 17 ? -21.703 7.895 2.787 1 81.69 17 VAL B C 1
ATOM 2105 O O . VAL B 1 17 ? -22.672 7.328 3.285 1 81.69 17 VAL B O 1
ATOM 2108 N N . PRO B 1 18 ? -21.562 8.117 1.551 1 76.94 18 PRO B N 1
ATOM 2109 C CA . PRO B 1 18 ? -22.656 7.73 0.658 1 76.94 18 PRO B CA 1
ATOM 2110 C C . PRO B 1 18 ? -23.031 6.254 0.791 1 76.94 18 PRO B C 1
ATOM 2112 O O . PRO B 1 18 ? -22.141 5.395 0.867 1 76.94 18 PRO B O 1
ATOM 2115 N N . GLY B 1 19 ? -24.344 5.992 0.803 1 74.44 19 GLY B N 1
ATOM 2116 C CA . GLY B 1 19 ? -24.859 4.633 0.815 1 74.44 19 GLY B CA 1
ATOM 2117 C C . GLY B 1 19 ? -24.797 3.98 2.184 1 74.44 19 GLY B C 1
ATOM 2118 O O . GLY B 1 19 ? -25.156 2.811 2.338 1 74.44 19 GLY B O 1
ATOM 2119 N N . ARG B 1 20 ? -24.266 4.734 3.111 1 78.88 20 ARG B N 1
ATOM 2120 C CA . ARG B 1 20 ? -24.141 4.156 4.445 1 78.88 20 ARG B CA 1
ATOM 2121 C C . ARG B 1 20 ? -25.031 4.902 5.445 1 78.88 20 ARG B C 1
ATOM 2123 O O . ARG B 1 20 ? -25.266 6.102 5.289 1 78.88 20 ARG B O 1
ATOM 2130 N N . GLN B 1 21 ? -25.422 4.133 6.398 1 82.31 21 GLN B N 1
ATOM 2131 C CA . GLN B 1 21 ? -26.188 4.734 7.492 1 82.31 21 GLN B CA 1
ATOM 2132 C C . GLN B 1 21 ? -25.281 5.594 8.375 1 82.31 21 GLN B C 1
ATOM 2134 O O . GLN B 1 21 ? -24.062 5.555 8.25 1 82.31 21 GLN B O 1
ATOM 2139 N N . ASP B 1 22 ? -26.062 6.336 9.188 1 82.94 22 ASP B N 1
ATOM 2140 C CA . ASP B 1 22 ? -25.328 7.184 10.125 1 82.94 22 ASP B CA 1
ATOM 2141 C C . ASP B 1 22 ? -24.453 6.344 11.055 1 82.94 22 ASP B C 1
ATOM 2143 O O . ASP B 1 22 ? -24.891 5.305 11.555 1 82.94 22 ASP B O 1
ATOM 2147 N N . GLY B 1 23 ? -23.297 6.809 11.086 1 86.31 23 GLY B N 1
ATOM 2148 C CA . GLY B 1 23 ? -22.422 6.188 12.062 1 86.31 23 GLY B CA 1
ATOM 2149 C C . GLY B 1 23 ? -22.375 6.938 13.383 1 86.31 23 GLY B C 1
ATOM 2150 O O . GLY B 1 23 ? -23.156 7.855 13.609 1 86.31 23 GLY B O 1
ATOM 2151 N N . ARG B 1 24 ? -21.547 6.535 14.195 1 90.75 24 ARG B N 1
ATOM 2152 C CA . ARG B 1 24 ? -21.328 7.164 15.492 1 90.75 24 ARG B CA 1
ATOM 2153 C C . ARG B 1 24 ? -20.875 8.609 15.336 1 90.75 24 ARG B C 1
ATOM 2155 O O . ARG B 1 24 ? -20 8.906 14.523 1 90.75 24 ARG B O 1
ATOM 2162 N N . ALA B 1 25 ? -21.516 9.531 16.125 1 95.88 25 ALA B N 1
ATOM 2163 C CA . ALA B 1 25 ? -21.078 10.922 16.125 1 95.88 25 ALA B CA 1
ATOM 2164 C C . ALA B 1 25 ? -19.688 11.062 16.75 1 95.88 25 ALA B C 1
ATOM 2166 O O . ALA B 1 25 ? -19.438 10.508 17.828 1 95.88 25 ALA B O 1
ATOM 2167 N N . LEU B 1 26 ? -18.875 11.773 16.078 1 96.25 26 LEU B N 1
ATOM 2168 C CA . LEU B 1 26 ? -17.5 11.953 16.547 1 96.25 26 LEU B CA 1
ATOM 2169 C C . LEU B 1 26 ? -17.344 13.281 17.266 1 96.25 26 LEU B C 1
ATOM 2171 O O . LEU B 1 26 ? -17.672 14.336 16.734 1 96.25 26 LEU B O 1
ATOM 2175 N N . THR B 1 27 ? -16.891 13.211 18.484 1 96.5 27 THR B N 1
ATOM 2176 C CA . THR B 1 27 ? -16.453 14.375 19.25 1 96.5 27 THR B CA 1
ATOM 2177 C C . THR B 1 27 ? -15 14.234 19.672 1 96.5 27 THR B C 1
ATOM 2179 O O . THR B 1 27 ? -14.695 13.523 20.641 1 96.5 27 THR B O 1
ATOM 2182 N N . LEU B 1 28 ? -14.18 14.883 18.875 1 94.31 28 LEU B N 1
ATOM 2183 C CA . LEU B 1 28 ? -12.75 14.789 19.172 1 94.31 28 LEU B CA 1
ATOM 2184 C C . LEU B 1 28 ? -12.023 16.047 18.719 1 94.31 28 LEU B C 1
ATOM 2186 O O . LEU B 1 28 ? -12.562 16.844 17.938 1 94.31 28 LEU B O 1
ATOM 2190 N N . GLY B 1 29 ? -10.875 16.234 19.328 1 95.38 29 GLY B N 1
ATOM 2191 C CA . GLY B 1 29 ? -9.992 17.344 19 1 95.38 29 GLY B CA 1
ATOM 2192 C C . GLY B 1 29 ? -8.57 16.906 18.688 1 95.38 29 GLY B C 1
ATOM 2193 O O . GLY B 1 29 ? -8.031 16.031 19.344 1 95.38 29 GLY B O 1
ATOM 2194 N N . ILE B 1 30 ? -8.102 17.5 17.688 1 96 30 ILE B N 1
ATOM 2195 C CA . ILE B 1 30 ? -6.699 17.312 17.328 1 96 30 ILE B CA 1
ATOM 2196 C C . ILE B 1 30 ? -5.875 18.5 17.812 1 96 30 ILE B C 1
ATOM 2198 O O . ILE B 1 30 ? -5.988 19.609 17.266 1 96 30 ILE B O 1
ATOM 2202 N N . ALA B 1 31 ? -5.062 18.219 18.781 1 95.12 31 ALA B N 1
ATOM 2203 C CA . ALA B 1 31 ? -4.324 19.297 19.422 1 95.12 31 ALA B CA 1
ATOM 2204 C C . ALA B 1 31 ? -2.875 19.344 18.953 1 95.12 31 ALA B C 1
ATOM 2206 O O . ALA B 1 31 ? -2.385 18.375 18.359 1 95.12 31 ALA B O 1
ATOM 2207 N N . SER B 1 32 ? -2.248 20.422 19.234 1 95.44 32 SER B N 1
ATOM 2208 C CA . SER B 1 32 ? -0.83 20.578 18.938 1 95.44 32 SER B CA 1
ATOM 2209 C C . SER B 1 32 ? -0.004 19.453 19.562 1 95.44 32 SER B C 1
ATOM 2211 O O . SER B 1 32 ? -0.248 19.062 20.703 1 95.44 32 SER B O 1
ATOM 2213 N N . GLY B 1 33 ? 0.912 18.953 18.766 1 96.81 33 GLY B N 1
ATOM 2214 C CA . GLY B 1 33 ? 1.806 17.906 19.266 1 96.81 33 GLY B CA 1
ATOM 2215 C C . GLY B 1 33 ? 1.266 16.516 19.062 1 96.81 33 GLY B C 1
ATOM 2216 O O . GLY B 1 33 ? 1.987 15.531 19.25 1 96.81 33 GLY B O 1
ATOM 2217 N N . GLN B 1 34 ? 0.028 16.422 18.656 1 97.69 34 GLN B N 1
ATOM 2218 C CA . GLN B 1 34 ? -0.588 15.102 18.531 1 97.69 34 GLN B CA 1
ATOM 2219 C C . GLN B 1 34 ? -0.483 14.578 17.094 1 97.69 34 GLN B C 1
ATOM 2221 O O . GLN B 1 34 ? -0.576 15.352 16.141 1 97.69 34 GLN B O 1
ATOM 2226 N N . VAL B 1 35 ? -0.238 13.32 16.984 1 98.38 35 VAL B N 1
ATOM 2227 C CA . VAL B 1 35 ? -0.291 12.586 15.727 1 98.38 35 VAL B CA 1
ATOM 2228 C C . VAL B 1 35 ? -1.418 11.555 15.773 1 98.38 35 VAL B C 1
ATOM 2230 O O . VAL B 1 35 ? -1.323 10.555 16.5 1 98.38 35 VAL B O 1
ATOM 2233 N N . TRP B 1 36 ? -2.477 11.82 14.977 1 98.56 36 TRP B N 1
ATOM 2234 C CA . TRP B 1 36 ? -3.65 10.953 14.938 1 98.56 36 TRP B CA 1
ATOM 2235 C C . TRP B 1 36 ? -3.578 9.992 13.758 1 98.56 36 TRP B C 1
ATOM 2237 O O . TRP B 1 36 ? -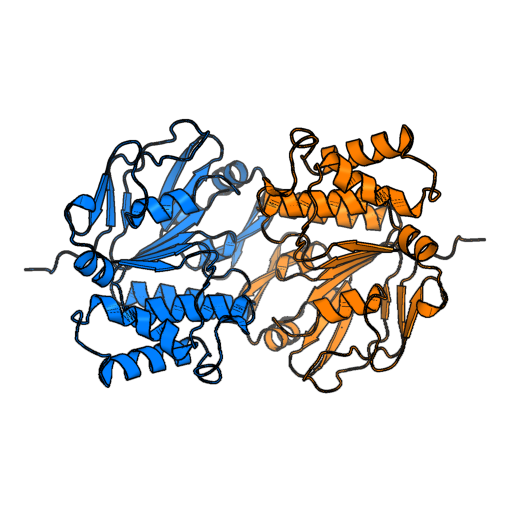3.25 10.391 12.641 1 98.56 36 TRP B O 1
ATOM 2247 N N . GLY B 1 37 ? -3.789 8.727 14.023 1 98.56 37 GLY B N 1
ATOM 2248 C CA . GLY B 1 37 ? -4.008 7.738 12.977 1 98.56 37 GLY B CA 1
ATOM 2249 C C . GLY B 1 37 ? -5.457 7.309 12.859 1 98.56 37 GLY B C 1
ATOM 2250 O O . GLY B 1 37 ? -6.117 7.047 13.867 1 98.56 37 GLY B O 1
ATOM 2251 N N . VAL B 1 38 ? -5.957 7.352 11.664 1 98.31 38 VAL B N 1
ATOM 2252 C CA . VAL B 1 38 ? -7.281 6.816 11.375 1 98.31 38 VAL B CA 1
ATOM 2253 C C . VAL B 1 38 ? -7.152 5.41 10.789 1 98.31 38 VAL B C 1
ATOM 2255 O O . VAL B 1 38 ? -6.527 5.223 9.742 1 98.31 38 VAL B O 1
ATOM 2258 N N . LEU B 1 39 ? -7.727 4.438 11.477 1 97.88 39 LEU B N 1
ATOM 2259 C CA . LEU B 1 39 ? -7.68 3.043 11.055 1 97.88 39 LEU B CA 1
ATOM 2260 C C . LEU B 1 39 ? -9.078 2.514 10.773 1 97.88 39 LEU B C 1
ATOM 2262 O O . LEU B 1 39 ? -10.055 2.943 11.398 1 97.88 39 LEU B O 1
ATOM 2266 N N . GLY B 1 40 ? -9.195 1.601 9.891 1 96.25 40 GLY B N 1
ATOM 2267 C CA . GLY B 1 40 ? -10.438 0.969 9.469 1 96.25 40 GLY B CA 1
ATOM 2268 C C . GLY B 1 40 ? -10.312 0.252 8.133 1 96.25 40 GLY B C 1
ATOM 2269 O O . GLY B 1 40 ? -9.383 0.508 7.367 1 96.25 40 GLY B O 1
ATOM 2270 N N . PRO B 1 41 ? -11.18 -0.647 7.879 1 94.12 41 PRO B N 1
ATOM 2271 C CA . PRO B 1 41 ? -11.148 -1.358 6.602 1 94.12 41 PRO B CA 1
ATOM 2272 C C . PRO B 1 41 ? -11.5 -0.458 5.418 1 94.12 41 PRO B C 1
ATOM 2274 O O . PRO B 1 41 ? -11.828 0.715 5.605 1 94.12 41 PRO B O 1
ATOM 2277 N N . ASN B 1 42 ? -11.289 -1.03 4.25 1 89 42 ASN B N 1
ATOM 2278 C CA . ASN B 1 42 ? -11.664 -0.296 3.047 1 89 42 ASN B CA 1
ATOM 2279 C C . ASN B 1 42 ? -13.148 0.058 3.053 1 89 42 ASN B C 1
ATOM 2281 O O . ASN B 1 42 ? -13.992 -0.765 3.426 1 89 42 ASN B O 1
ATOM 2285 N N . GLY B 1 43 ? -13.453 1.261 2.752 1 86.88 43 GLY B N 1
ATOM 2286 C CA . GLY B 1 43 ? -14.844 1.692 2.674 1 86.88 43 GLY B CA 1
ATOM 2287 C C . GLY B 1 43 ? -15.383 2.191 3.998 1 86.88 43 GLY B C 1
ATOM 2288 O O . GLY B 1 43 ? -16.547 2.58 4.09 1 86.88 43 GLY B O 1
ATOM 2289 N N . ALA B 1 44 ? -14.586 2.27 4.957 1 90.81 44 ALA B N 1
ATOM 2290 C CA . ALA B 1 44 ? -15.047 2.656 6.289 1 90.81 44 ALA B CA 1
ATOM 2291 C C . ALA B 1 44 ? -15.32 4.156 6.359 1 90.81 44 ALA B C 1
ATOM 2293 O O . ALA B 1 44 ? -15.891 4.645 7.34 1 90.81 44 ALA B O 1
ATOM 2294 N N . GLY B 1 45 ? -14.883 4.922 5.352 1 91.56 45 GLY B N 1
ATOM 2295 C CA . GLY B 1 45 ? -15.156 6.352 5.324 1 91.56 45 GLY B CA 1
ATOM 2296 C C . GLY B 1 45 ? -13.953 7.191 5.711 1 91.56 45 GLY B C 1
ATOM 2297 O O . GLY B 1 45 ? -14.094 8.383 6.004 1 91.56 45 GLY B O 1
ATOM 2298 N N . LYS B 1 46 ? -12.773 6.621 5.762 1 94.44 46 LYS B N 1
ATOM 2299 C CA . LYS B 1 46 ? -11.562 7.32 6.184 1 94.44 46 LYS B CA 1
ATOM 2300 C C . LYS B 1 46 ? -11.312 8.562 5.328 1 94.44 46 LYS B C 1
ATOM 2302 O O . LYS B 1 46 ? -11.125 9.656 5.855 1 94.44 46 LYS B O 1
ATOM 2307 N N . THR B 1 47 ? -11.383 8.391 3.98 1 92.5 47 THR B N 1
ATOM 2308 C CA . THR B 1 47 ? -11.148 9.484 3.041 1 92.5 47 THR B CA 1
ATOM 2309 C C . THR B 1 47 ? -12.234 10.547 3.17 1 92.5 47 THR B C 1
ATOM 2311 O O . THR B 1 47 ? -11.938 11.75 3.186 1 92.5 47 THR B O 1
ATOM 2314 N N . THR B 1 48 ? -13.461 10.125 3.287 1 93.06 48 THR B N 1
ATOM 2315 C CA . THR B 1 48 ? -14.57 11.062 3.453 1 93.06 48 THR B CA 1
ATOM 2316 C C . THR B 1 48 ? -14.406 11.875 4.734 1 93.06 48 THR B C 1
ATOM 2318 O O . THR B 1 48 ? -14.648 13.086 4.738 1 93.06 48 THR B O 1
ATOM 2321 N N . LEU B 1 49 ? -14 11.18 5.766 1 95.56 49 LEU B N 1
ATOM 2322 C CA . LEU B 1 49 ? -13.758 11.859 7.031 1 95.56 49 LEU B CA 1
ATOM 2323 C C . LEU B 1 49 ? -12.703 12.953 6.875 1 95.56 49 LEU B C 1
ATOM 2325 O O . LEU B 1 49 ? -12.914 14.094 7.281 1 95.56 49 LEU B O 1
ATOM 2329 N N . LEU B 1 50 ? -11.578 12.641 6.273 1 96.31 50 LEU B N 1
ATOM 2330 C CA . LEU B 1 50 ? -10.492 13.602 6.105 1 96.31 50 LEU B CA 1
ATOM 2331 C C . LEU B 1 50 ? -10.945 14.789 5.27 1 96.31 50 LEU B C 1
ATOM 2333 O O . LEU B 1 50 ? -10.609 15.938 5.582 1 96.31 50 LEU B O 1
ATOM 2337 N N . HIS B 1 51 ? -11.734 14.555 4.281 1 95 51 HIS B N 1
ATOM 2338 C CA . HIS B 1 51 ? -12.242 15.633 3.439 1 95 51 HIS B CA 1
ATOM 2339 C C . HIS B 1 51 ? -13.219 16.516 4.207 1 95 51 HIS B C 1
ATOM 2341 O O . HIS B 1 51 ? -13.25 17.734 4 1 95 51 HIS B O 1
ATOM 2347 N N . THR B 1 52 ? -14 15.898 5.012 1 95.75 52 THR B N 1
ATOM 2348 C CA . THR B 1 52 ? -14.922 16.656 5.848 1 95.75 52 THR B CA 1
ATOM 2349 C C . THR B 1 52 ? -14.164 17.531 6.836 1 95.75 52 THR B C 1
ATOM 2351 O O . THR B 1 52 ? -14.477 18.719 6.996 1 95.75 52 THR B O 1
ATOM 2354 N N . LEU B 1 53 ? -13.133 16.953 7.414 1 96.44 53 LEU B N 1
ATOM 2355 C CA . LEU B 1 53 ? -12.32 17.688 8.367 1 96.44 53 LEU B CA 1
ATOM 2356 C C . LEU B 1 53 ? -11.586 18.828 7.68 1 96.44 53 LEU B C 1
ATOM 2358 O O . LEU B 1 53 ? -11.297 19.859 8.305 1 96.44 53 LEU B O 1
ATOM 2362 N N . ALA B 1 54 ? -11.336 18.641 6.406 1 95.25 54 ALA B N 1
ATOM 2363 C CA . ALA B 1 54 ? -10.633 19.656 5.633 1 95.25 54 ALA B CA 1
ATOM 2364 C C . ALA B 1 54 ? -11.594 20.734 5.121 1 95.25 54 ALA B C 1
ATOM 2366 O O . ALA B 1 54 ? -11.172 21.719 4.523 1 95.25 54 ALA B O 1
ATOM 2367 N N . GLY B 1 55 ? -12.867 20.5 5.223 1 93.88 55 GLY B N 1
ATOM 2368 C CA . GLY B 1 55 ? -13.875 21.438 4.754 1 93.88 55 GLY B CA 1
ATOM 2369 C C . GLY B 1 55 ? -14.227 21.25 3.293 1 93.88 55 GLY B C 1
ATOM 2370 O O . GLY B 1 55 ? -14.867 22.109 2.688 1 93.88 55 GLY B O 1
ATOM 2371 N N . LEU B 1 56 ? -13.859 20.172 2.732 1 92 56 LEU B N 1
ATOM 2372 C CA . LEU B 1 56 ? -14.102 19.922 1.316 1 92 56 LEU B CA 1
ATOM 2373 C C . LEU B 1 56 ? -15.43 19.203 1.111 1 92 56 LEU B C 1
ATOM 2375 O O . LEU B 1 56 ? -15.938 19.141 -0.009 1 92 56 LEU B O 1
ATOM 2379 N N . ARG B 1 57 ? -15.93 18.578 2.139 1 92.44 57 ARG B N 1
ATOM 2380 C CA . ARG B 1 57 ? -17.219 17.891 2.115 1 92.44 57 ARG B CA 1
ATOM 2381 C C . ARG B 1 57 ? -18.078 18.281 3.316 1 92.44 57 ARG B C 1
ATOM 2383 O O . ARG B 1 57 ? -17.562 18.422 4.43 1 92.44 57 ARG B O 1
ATOM 2390 N N . PRO B 1 58 ? -19.344 18.422 3.064 1 92.69 58 PRO B N 1
ATOM 2391 C CA . PRO B 1 58 ? -20.219 18.734 4.203 1 92.69 58 PRO B CA 1
ATOM 2392 C C . PRO B 1 58 ? -20.453 17.531 5.105 1 92.69 58 PRO B C 1
ATOM 2394 O O . PRO B 1 58 ? -20.375 16.391 4.648 1 92.69 58 PRO B O 1
ATOM 2397 N N . SER B 1 59 ? -20.719 17.844 6.355 1 93.75 59 SER B N 1
ATOM 2398 C CA . SER B 1 59 ? -21.109 16.812 7.297 1 93.75 59 SER B CA 1
ATOM 2399 C C . SER B 1 59 ? -22.625 16.594 7.277 1 93.75 59 SER B C 1
ATOM 2401 O O . SER B 1 59 ? -23.375 17.484 6.883 1 93.75 59 SER B O 1
ATOM 2403 N N . ARG B 1 60 ? -23.016 15.398 7.605 1 92.69 60 ARG B N 1
ATOM 2404 C CA . ARG B 1 60 ? -24.438 15.109 7.766 1 92.69 60 ARG B CA 1
ATOM 2405 C C . ARG B 1 60 ? -24.984 15.797 9.008 1 92.69 60 ARG B C 1
ATOM 2407 O O . ARG B 1 60 ? -26.109 16.297 8.992 1 92.69 60 ARG B O 1
ATOM 2414 N N . ALA B 1 61 ? -24.266 15.789 10.023 1 95.12 61 ALA B N 1
ATOM 2415 C CA . ALA B 1 61 ? -24.594 16.438 11.289 1 95.12 61 ALA B CA 1
ATOM 2416 C C . ALA B 1 61 ? -23.328 16.859 12.039 1 95.12 61 ALA B C 1
ATOM 2418 O O . ALA B 1 61 ? -22.234 16.438 11.695 1 95.12 61 ALA B O 1
ATOM 2419 N N . GLY B 1 62 ? -23.516 17.734 12.945 1 95.88 62 GLY B N 1
ATOM 2420 C CA . GLY B 1 62 ? -22.359 18.234 13.68 1 95.88 62 GLY B CA 1
ATOM 2421 C C . GLY B 1 62 ? -21.547 19.25 12.898 1 95.88 62 GLY B C 1
ATOM 2422 O O . GLY B 1 62 ? -22.016 19.781 11.891 1 95.88 62 GLY B O 1
ATOM 2423 N N . GLU B 1 63 ? -20.375 19.562 13.445 1 95.75 63 GLU B N 1
ATOM 2424 C CA . GLU B 1 63 ? -19.562 20.578 12.773 1 95.75 63 GLU B CA 1
ATOM 2425 C C . GLU B 1 63 ? -18.078 20.375 13.055 1 95.75 63 GLU B C 1
ATOM 2427 O O . GLU B 1 63 ? -17.703 19.641 13.977 1 95.75 63 GLU B O 1
ATOM 2432 N N . VAL B 1 64 ? -17.344 20.938 12.234 1 96.88 64 VAL B N 1
ATOM 2433 C CA . VAL B 1 64 ? -15.898 21 12.406 1 96.88 64 VAL B CA 1
ATOM 2434 C C . VAL B 1 64 ? -15.477 22.438 12.727 1 96.88 64 VAL B C 1
ATOM 2436 O O . VAL B 1 64 ? -15.938 23.375 12.086 1 96.88 64 VAL B O 1
ATOM 2439 N N . CYS B 1 65 ? -14.633 22.531 13.758 1 96.25 65 CYS B N 1
ATOM 2440 C CA . CYS B 1 65 ? -14.148 23.844 14.148 1 96.25 65 CYS B CA 1
ATOM 2441 C C . CYS B 1 65 ? -12.625 23.906 14.102 1 96.25 65 CYS B C 1
ATOM 2443 O O . CYS B 1 65 ? -11.953 22.938 14.461 1 96.25 65 CYS B O 1
ATOM 2445 N N . LEU B 1 66 ? -12.148 24.984 13.672 1 95.44 66 LEU B N 1
ATOM 2446 C CA . LEU B 1 66 ? -10.727 25.312 13.703 1 95.44 66 LEU B CA 1
ATOM 2447 C C . LEU B 1 66 ? -10.461 26.531 14.578 1 95.44 66 LEU B C 1
ATOM 2449 O O . LEU B 1 66 ? -11.023 27.594 14.344 1 95.44 66 LEU B O 1
ATOM 2453 N N . GLU B 1 67 ? -9.664 26.312 15.539 1 92.31 67 GLU B N 1
ATOM 2454 C CA . GLU B 1 67 ? -9.391 27.391 16.484 1 92.31 67 GLU B CA 1
ATOM 2455 C C . GLU B 1 67 ? -10.68 27.953 17.062 1 92.31 67 GLU B C 1
ATOM 2457 O O . GLU B 1 67 ? -10.852 29.172 17.125 1 92.31 67 GLU B O 1
ATOM 2462 N N . GLY B 1 68 ? -11.594 27.062 17.266 1 91.44 68 GLY B N 1
ATOM 2463 C CA . GLY B 1 68 ? -12.828 27.438 17.938 1 91.44 68 GLY B CA 1
ATOM 2464 C C . GLY B 1 68 ? -13.883 27.984 16.984 1 91.44 68 GLY B C 1
ATOM 2465 O O . GLY B 1 68 ? -15.016 28.234 17.391 1 91.44 68 GLY B O 1
ATOM 2466 N N . ARG B 1 69 ? -13.539 28.141 15.766 1 93.88 69 ARG B N 1
ATOM 2467 C CA . ARG B 1 69 ? -14.453 28.703 14.781 1 93.88 69 ARG B CA 1
ATOM 2468 C C . ARG B 1 69 ? -14.883 27.641 13.773 1 93.88 69 ARG B C 1
ATOM 2470 O O . ARG B 1 69 ? -14.055 26.891 13.258 1 93.88 69 ARG B O 1
ATOM 2477 N N . PRO B 1 70 ? -16.141 27.672 13.484 1 94.44 70 PRO B N 1
ATOM 2478 C CA . PRO B 1 70 ? -16.578 26.734 12.461 1 94.44 70 PRO B CA 1
ATOM 2479 C C . PRO B 1 70 ? -15.883 26.938 11.117 1 94.44 70 PRO B C 1
ATOM 2481 O O . PRO B 1 70 ? -15.609 28.078 10.734 1 94.44 70 PRO B O 1
ATOM 2484 N N . LEU B 1 71 ? -15.633 25.875 10.406 1 93.81 71 LEU B N 1
ATOM 2485 C CA . LEU B 1 71 ? -14.875 25.922 9.164 1 93.81 71 LEU B CA 1
ATOM 2486 C C . LEU B 1 71 ? -15.57 26.812 8.133 1 93.81 71 LEU B C 1
ATOM 2488 O O . LEU B 1 71 ? -14.914 27.516 7.359 1 93.81 71 LEU B O 1
ATOM 2492 N N . PHE B 1 72 ? -16.875 26.719 8.102 1 87.44 72 PHE B N 1
ATOM 2493 C CA . PHE B 1 72 ? -17.609 27.484 7.102 1 87.44 72 PHE B CA 1
ATOM 2494 C C . PHE B 1 72 ? -17.406 28.984 7.305 1 87.44 72 PHE B C 1
ATOM 2496 O O . PHE B 1 72 ? -17.672 29.781 6.402 1 87.44 72 PHE B O 1
ATOM 2503 N N . GLY B 1 73 ? -16.938 29.375 8.43 1 89.12 73 GLY B N 1
ATOM 2504 C CA . GLY B 1 73 ? -16.703 30.781 8.719 1 89.12 73 GLY B CA 1
ATOM 2505 C C . GLY B 1 73 ? -15.328 31.25 8.266 1 89.12 73 GLY B C 1
ATOM 2506 O O . GLY B 1 73 ? -15.023 32.438 8.336 1 89.12 73 GLY B O 1
ATOM 2507 N N . TRP B 1 74 ? -14.555 30.406 7.77 1 92.06 74 TRP B N 1
ATOM 2508 C CA . TRP B 1 74 ? -13.211 30.766 7.316 1 92.06 74 TRP B CA 1
ATOM 2509 C C . TRP B 1 74 ? -13.203 31.062 5.82 1 92.06 74 TRP B C 1
ATOM 2511 O O . TRP B 1 74 ? -13.867 30.375 5.039 1 92.06 74 TRP B O 1
ATOM 2521 N N . ARG B 1 75 ? -12.398 32.125 5.523 1 92 75 ARG B N 1
ATOM 2522 C CA . ARG B 1 75 ? -12.07 32.281 4.113 1 92 75 ARG B CA 1
ATOM 2523 C C . ARG B 1 75 ? -11.133 31.188 3.627 1 92 75 ARG B C 1
ATOM 2525 O O . ARG B 1 75 ? -10.234 30.766 4.359 1 92 75 ARG B O 1
ATOM 2532 N N . ARG B 1 76 ? -11.266 30.797 2.473 1 88.69 76 ARG B N 1
ATOM 2533 C CA . ARG B 1 76 ? -10.508 29.688 1.916 1 88.69 76 ARG B CA 1
ATOM 2534 C C . ARG B 1 76 ? -9.008 29.922 2.061 1 88.69 76 ARG B C 1
ATOM 2536 O O . ARG B 1 76 ? -8.266 29.016 2.459 1 88.69 76 ARG B O 1
ATOM 2543 N N . ARG B 1 77 ? -8.586 31.109 1.77 1 90.81 77 ARG B N 1
ATOM 2544 C CA . ARG B 1 77 ? -7.168 31.438 1.848 1 90.81 77 ARG B CA 1
ATOM 2545 C C . ARG B 1 77 ? -6.656 31.344 3.281 1 90.81 77 ARG B C 1
ATOM 2547 O O . ARG B 1 77 ? -5.57 30.812 3.523 1 90.81 77 ARG B O 1
ATOM 2554 N N . ALA B 1 78 ? -7.402 31.828 4.152 1 91.69 78 ALA B N 1
ATOM 2555 C CA . ALA B 1 78 ? -7.023 31.766 5.559 1 91.69 78 ALA B CA 1
ATOM 2556 C C . ALA B 1 78 ? -6.969 30.328 6.059 1 91.69 78 ALA B C 1
ATOM 2558 O O . ALA B 1 78 ? -6.078 29.969 6.832 1 91.69 78 ALA B O 1
ATOM 2559 N N . LEU B 1 79 ? -7.91 29.547 5.645 1 92.56 79 LEU B N 1
ATOM 2560 C CA . LEU B 1 79 ? -7.938 28.125 6.008 1 92.56 79 LEU B CA 1
ATOM 2561 C C . LEU B 1 79 ? -6.719 27.406 5.445 1 92.56 79 LEU B C 1
ATOM 2563 O O . LEU B 1 79 ? -6.086 26.609 6.148 1 92.56 79 LEU B O 1
ATOM 2567 N N . ALA B 1 80 ? -6.391 27.734 4.254 1 90.81 80 ALA B N 1
ATOM 2568 C CA . ALA B 1 80 ? -5.281 27.078 3.566 1 90.81 80 ALA B CA 1
ATOM 2569 C C . ALA B 1 80 ? -3.949 27.422 4.234 1 90.81 80 ALA B C 1
ATOM 2571 O O . ALA B 1 80 ? -2.98 26.656 4.105 1 90.81 80 ALA B O 1
ATOM 2572 N N . ARG B 1 81 ? -3.867 28.453 4.93 1 92.19 81 ARG B N 1
ATOM 2573 C CA . ARG B 1 81 ? -2.652 28.828 5.645 1 92.19 81 ARG B CA 1
ATOM 2574 C C . ARG B 1 81 ? -2.516 28.047 6.945 1 92.19 81 ARG B C 1
ATOM 2576 O O . ARG B 1 81 ? -1.443 28.031 7.555 1 92.19 81 ARG B O 1
ATOM 2583 N N . ARG B 1 82 ? -3.59 27.422 7.312 1 94 82 ARG B N 1
ATOM 2584 C CA . ARG B 1 82 ? -3.604 26.781 8.617 1 94 82 ARG B CA 1
ATOM 2585 C C . ARG B 1 82 ? -3.684 25.266 8.477 1 94 82 ARG B C 1
ATOM 2587 O O . ARG B 1 82 ? -3.191 24.516 9.328 1 94 82 ARG B O 1
ATOM 2594 N N . LEU B 1 83 ? -4.336 24.891 7.438 1 95.88 83 LEU B N 1
ATOM 2595 C CA . LEU B 1 83 ? -4.652 23.469 7.254 1 95.88 83 LEU B CA 1
ATOM 2596 C C . LEU B 1 83 ? -4.164 22.984 5.898 1 95.88 83 LEU B C 1
ATOM 2598 O O . LEU B 1 83 ? -4.461 23.594 4.867 1 95.88 83 LEU B O 1
ATOM 2602 N N . GLY B 1 84 ? -3.309 21.938 5.922 1 96.12 84 GLY B N 1
ATOM 2603 C CA . GLY B 1 84 ? -2.855 21.281 4.707 1 96.12 84 GLY B CA 1
ATOM 2604 C C . GLY B 1 84 ? -3.41 19.875 4.543 1 96.12 84 GLY B C 1
ATOM 2605 O O . GLY B 1 84 ? -3.543 19.141 5.523 1 96.12 84 GLY B O 1
ATOM 2606 N N . LEU B 1 85 ? -3.709 19.547 3.285 1 95.69 85 LEU B N 1
ATOM 2607 C CA . LEU B 1 85 ? -4.273 18.25 2.979 1 95.69 85 LEU B CA 1
ATOM 2608 C C . LEU B 1 85 ? -3.438 17.531 1.924 1 95.69 85 LEU B C 1
ATOM 2610 O O . LEU B 1 85 ? -3.164 18.078 0.858 1 95.69 85 LEU B O 1
ATOM 2614 N N . VAL B 1 86 ? -2.988 16.312 2.307 1 94.88 86 VAL B N 1
ATOM 2615 C CA . VAL B 1 86 ? -2.352 15.422 1.348 1 94.88 86 VAL B CA 1
ATOM 2616 C C . VAL B 1 86 ? -3.373 14.414 0.826 1 94.88 86 VAL B C 1
ATOM 2618 O O . VAL B 1 86 ? -3.861 13.57 1.58 1 94.88 86 VAL B O 1
ATOM 2621 N N . PHE B 1 87 ? -3.582 14.414 -0.48 1 89.81 87 PHE B N 1
ATOM 2622 C CA . PHE B 1 87 ? -4.574 13.539 -1.088 1 89.81 87 PHE B CA 1
ATOM 2623 C C . PHE B 1 87 ? -3.979 12.164 -1.382 1 89.81 87 PHE B C 1
ATOM 2625 O O . PHE B 1 87 ? -2.764 12.039 -1.553 1 89.81 87 PHE B O 1
ATOM 2632 N N . GLN B 1 88 ? -4.824 11.078 -1.325 1 77.69 88 GLN B N 1
ATOM 2633 C CA . GLN B 1 88 ? -4.402 9.727 -1.675 1 77.69 88 GLN B CA 1
ATOM 2634 C C . GLN B 1 88 ? -3.945 9.648 -3.129 1 77.69 88 GLN B C 1
ATOM 2636 O O . GLN B 1 88 ? -2.887 9.094 -3.426 1 77.69 88 GLN B O 1
ATOM 2641 N N . GLU B 1 89 ? -4.867 9.875 -4.082 1 69.75 89 GLU B N 1
ATOM 2642 C CA . GLU B 1 89 ? -4.539 9.875 -5.504 1 69.75 89 GLU B CA 1
ATOM 2643 C C . GLU B 1 89 ? -4.703 11.266 -6.109 1 69.75 89 GLU B C 1
ATOM 2645 O O . GLU B 1 89 ? -5.66 11.977 -5.793 1 69.75 89 GLU B O 1
ATOM 2650 N N . ARG B 1 90 ? -3.438 11.797 -6.609 1 63.12 90 ARG B N 1
ATOM 2651 C CA . ARG B 1 90 ? -3.596 13.055 -7.328 1 63.12 90 ARG B CA 1
ATOM 2652 C C . ARG B 1 90 ? -3.613 12.828 -8.836 1 63.12 90 ARG B C 1
ATOM 2654 O O . ARG B 1 90 ? -2.805 12.062 -9.367 1 63.12 90 ARG B O 1
ATOM 2661 N N . HIS B 1 91 ? -4.734 13.102 -9.406 1 59.25 91 HIS B N 1
ATOM 2662 C CA . HIS B 1 91 ? -4.727 13.148 -10.867 1 59.25 91 HIS B CA 1
ATOM 2663 C C . HIS B 1 91 ? -4.426 14.555 -11.375 1 59.25 91 HIS B C 1
ATOM 2665 O O . HIS B 1 91 ? -5.211 15.477 -11.156 1 59.25 91 HIS B O 1
ATOM 2671 N N . ASP B 1 92 ? -3.131 14.781 -11.461 1 60.88 92 ASP B N 1
ATOM 2672 C CA . ASP B 1 92 ? -2.861 16.109 -12 1 60.88 92 ASP B CA 1
ATOM 2673 C C . ASP B 1 92 ? -2.969 16.125 -13.523 1 60.88 92 ASP B C 1
ATOM 2675 O O . ASP B 1 92 ? -2.166 15.492 -14.211 1 60.88 92 ASP B O 1
ATOM 2679 N N . ASP B 1 93 ? -3.959 16.75 -13.898 1 65.19 93 ASP B N 1
ATOM 2680 C CA . ASP B 1 93 ? -4.234 16.828 -15.336 1 65.19 93 ASP B CA 1
ATOM 2681 C C . ASP B 1 93 ? -3.43 17.938 -15.992 1 65.19 93 ASP B C 1
ATOM 2683 O O . ASP B 1 93 ? -3.312 17.984 -17.219 1 65.19 93 ASP B O 1
ATOM 2687 N N . PHE B 1 94 ? -2.875 18.797 -15.242 1 75.12 94 PHE B N 1
ATOM 2688 C CA . PHE B 1 94 ? -2.184 19.922 -15.859 1 75.12 94 PHE B CA 1
ATOM 2689 C C . PHE B 1 94 ? -0.677 19.688 -15.867 1 75.12 94 PHE B C 1
ATOM 2691 O O . PHE B 1 94 ? -0.104 19.266 -14.859 1 75.12 94 PHE B O 1
ATOM 2698 N N . PRO B 1 95 ? -0.117 19.953 -16.953 1 88.12 95 PRO B N 1
ATOM 2699 C CA . PRO B 1 95 ? 1.342 19.844 -17 1 88.12 95 PRO B CA 1
ATOM 2700 C C . PRO B 1 95 ? 2.051 20.812 -16.062 1 88.12 95 PRO B C 1
ATOM 2702 O O . PRO B 1 95 ? 1.732 22 -16.047 1 88.12 95 PRO B O 1
ATOM 2705 N N . ALA B 1 96 ? 2.865 20.391 -15.18 1 93.5 96 ALA B N 1
ATOM 2706 C CA . ALA B 1 96 ? 3.67 21.172 -14.242 1 93.5 96 ALA B CA 1
ATOM 2707 C C . ALA B 1 96 ? 4.922 20.391 -13.828 1 93.5 96 ALA B C 1
ATOM 2709 O O . ALA B 1 96 ? 4.926 19.156 -13.828 1 93.5 96 ALA B O 1
ATOM 2710 N N . THR B 1 97 ? 5.891 21.203 -13.594 1 96.62 97 THR B N 1
ATOM 2711 C CA . THR B 1 97 ? 7.102 20.578 -13.07 1 96.62 97 THR B CA 1
ATOM 2712 C C . THR B 1 97 ? 6.969 20.297 -11.578 1 96.62 97 THR B C 1
ATOM 2714 O O . THR B 1 97 ? 6.059 20.812 -10.922 1 96.62 97 THR B O 1
ATOM 2717 N N . VAL B 1 98 ? 7.863 19.516 -11.094 1 97.25 98 VAL B N 1
ATOM 2718 C CA . VAL B 1 98 ? 7.941 19.203 -9.672 1 97.25 98 VAL B CA 1
ATOM 2719 C C . VAL B 1 98 ? 8.102 20.484 -8.867 1 97.25 98 VAL B C 1
ATOM 2721 O O . VAL B 1 98 ? 7.375 20.703 -7.895 1 97.25 98 VAL B O 1
ATOM 2724 N N . ARG B 1 99 ? 8.953 21.328 -9.297 1 97.06 99 ARG B N 1
ATOM 2725 C CA . ARG B 1 99 ? 9.195 22.594 -8.609 1 97.06 99 ARG B CA 1
ATOM 2726 C C . ARG B 1 99 ? 7.949 23.469 -8.625 1 97.06 99 ARG B C 1
ATOM 2728 O O . ARG B 1 99 ? 7.555 24.016 -7.594 1 97.06 99 ARG B O 1
ATOM 2735 N N . GLU B 1 100 ? 7.367 23.578 -9.75 1 94.81 100 GLU B N 1
ATOM 2736 C CA . GLU B 1 100 ? 6.156 24.375 -9.883 1 94.81 100 GLU B CA 1
ATOM 2737 C C . GLU B 1 100 ? 5.039 23.859 -8.984 1 94.81 100 GLU B C 1
ATOM 2739 O O . GLU B 1 100 ? 4.301 24.641 -8.375 1 94.81 100 GLU B O 1
ATOM 2744 N N . THR B 1 101 ? 4.961 22.594 -8.969 1 94.31 101 THR B N 1
ATOM 2745 C CA . THR B 1 101 ? 3.924 21.969 -8.148 1 94.31 101 THR B CA 1
ATOM 2746 C C . THR B 1 101 ? 4.164 22.234 -6.668 1 94.31 101 THR B C 1
ATOM 2748 O O . THR B 1 101 ? 3.234 22.594 -5.941 1 94.31 101 THR B O 1
ATOM 2751 N N . ALA B 1 102 ? 5.406 22.078 -6.242 1 95.81 102 ALA B N 1
ATOM 2752 C CA . ALA B 1 102 ? 5.734 22.391 -4.852 1 95.81 102 ALA B CA 1
ATOM 2753 C C . ALA B 1 102 ? 5.395 23.828 -4.508 1 95.81 102 ALA B C 1
ATOM 2755 O O . ALA B 1 102 ? 4.898 24.125 -3.416 1 95.81 102 ALA B O 1
ATOM 2756 N N . LEU B 1 103 ? 5.547 24.719 -5.449 1 95.19 103 LEU B N 1
ATOM 2757 C CA . LEU B 1 103 ? 5.355 26.156 -5.223 1 95.19 103 LEU B CA 1
ATOM 2758 C C . LEU B 1 103 ? 3.877 26.484 -5.066 1 95.19 103 LEU B C 1
ATOM 2760 O O . LEU B 1 103 ? 3.527 27.547 -4.555 1 95.19 103 LEU B O 1
ATOM 2764 N N . ILE B 1 104 ? 3.002 25.609 -5.527 1 91.25 104 ILE B N 1
ATOM 2765 C CA . ILE B 1 104 ? 1.569 25.797 -5.32 1 91.25 104 ILE B CA 1
ATOM 2766 C C . ILE B 1 104 ? 1.277 25.938 -3.826 1 91.25 104 ILE B C 1
ATOM 2768 O O . ILE B 1 104 ? 0.351 26.641 -3.432 1 91.25 104 ILE B O 1
ATOM 2772 N N . GLY B 1 105 ? 2.094 25.344 -3.023 1 92.12 105 GLY B N 1
ATOM 2773 C CA . GLY B 1 105 ? 1.943 25.422 -1.581 1 92.12 105 GLY B CA 1
ATOM 2774 C C . GLY B 1 105 ? 2.02 26.844 -1.059 1 92.12 105 GLY B C 1
ATOM 2775 O O . GLY B 1 105 ? 1.534 27.141 0.037 1 92.12 105 GLY B O 1
ATOM 2776 N N . ARG B 1 106 ? 2.539 27.688 -1.821 1 92.62 106 ARG B N 1
ATOM 2777 C CA . ARG B 1 106 ? 2.723 29.047 -1.36 1 92.62 106 ARG B CA 1
ATOM 2778 C C . ARG B 1 106 ? 1.563 29.938 -1.804 1 92.62 106 ARG B C 1
ATOM 2780 O O . ARG B 1 106 ? 1.451 31.094 -1.368 1 92.62 106 ARG B O 1
ATOM 2787 N N . HIS B 1 107 ? 0.678 29.406 -2.539 1 87.5 107 HIS B N 1
ATOM 2788 C CA . HIS B 1 107 ? -0.388 30.203 -3.143 1 87.5 107 HIS B CA 1
ATOM 2789 C C . HIS B 1 107 ? -1.243 30.875 -2.076 1 87.5 107 HIS B C 1
ATOM 2791 O O . HIS B 1 107 ? -1.649 32.031 -2.24 1 87.5 107 HIS B O 1
ATOM 2797 N N . PRO B 1 108 ? -1.486 30.234 -1.014 1 83.62 108 PRO B N 1
ATOM 2798 C CA . PRO B 1 108 ? -2.299 30.875 0.024 1 83.62 108 PRO B CA 1
ATOM 2799 C C . PRO B 1 108 ? -1.632 32.125 0.615 1 83.62 108 PRO B C 1
ATOM 2801 O O . PRO B 1 108 ? -2.299 32.938 1.254 1 83.62 108 PRO B O 1
ATOM 2804 N N . PHE B 1 109 ? -0.397 32.281 0.365 1 83.94 109 PHE B N 1
ATOM 2805 C CA . PHE B 1 109 ? 0.358 33.375 0.979 1 83.94 109 PHE B CA 1
ATOM 2806 C C . PHE B 1 109 ? 0.596 34.5 -0.02 1 83.94 109 PHE B C 1
ATOM 2808 O O . PH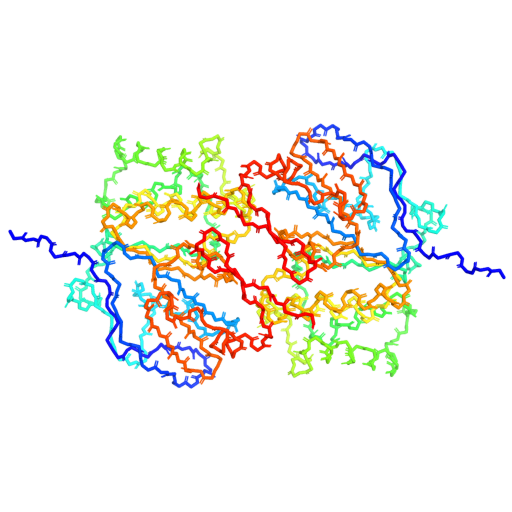E B 1 109 ? 1.115 35.562 0.341 1 83.94 109 PHE B O 1
ATOM 2815 N N . LEU B 1 110 ? 0.156 34.281 -1.222 1 83.38 110 LEU B N 1
ATOM 2816 C CA . LEU B 1 110 ? 0.427 35.25 -2.283 1 83.38 110 LEU B CA 1
ATOM 2817 C C . LEU B 1 110 ? -0.849 35.969 -2.701 1 83.38 110 LEU B C 1
ATOM 2819 O O . LEU B 1 110 ? -1.921 35.375 -2.76 1 83.38 110 LEU B O 1
ATOM 2823 N N . SER B 1 111 ? -0.62 37.219 -2.924 1 80.31 111 SER B N 1
ATOM 2824 C CA . SER B 1 111 ? -1.717 37.938 -3.551 1 80.31 111 SER B CA 1
ATOM 2825 C C . SER B 1 111 ? -1.922 37.5 -4.996 1 80.31 111 SER B C 1
ATOM 2827 O O . SER B 1 111 ? -1.035 36.875 -5.594 1 80.31 111 SER B O 1
ATOM 2829 N N . PRO B 1 112 ? -3.172 37.656 -5.527 1 73.88 112 PRO B N 1
ATOM 2830 C CA . PRO B 1 112 ? -3.477 37.188 -6.879 1 73.88 112 PRO B CA 1
ATOM 2831 C C . PRO B 1 112 ? -2.479 37.688 -7.918 1 73.88 112 PRO B C 1
ATOM 2833 O O . PRO B 1 112 ? -2.273 37.062 -8.945 1 73.88 112 PRO B O 1
ATOM 2836 N N . TRP B 1 113 ? -1.798 38.781 -7.664 1 71.75 113 TRP B N 1
ATOM 2837 C CA . TRP B 1 113 ? -0.908 39.375 -8.664 1 71.75 113 TRP B CA 1
ATOM 2838 C C . TRP B 1 113 ? 0.553 39.125 -8.297 1 71.75 113 TRP B C 1
ATOM 2840 O O . TRP B 1 113 ? 1.458 39.5 -9.047 1 71.75 113 TRP B O 1
ATOM 2850 N N . GLN B 1 114 ? 0.642 38.5 -7.164 1 75.5 114 GLN B N 1
ATOM 2851 C CA . GLN B 1 114 ? 2.002 38.344 -6.664 1 75.5 114 GLN B CA 1
ATOM 2852 C C . GLN B 1 114 ? 2.592 37 -7.133 1 75.5 114 GLN B C 1
ATOM 2854 O O . GLN B 1 114 ? 1.912 35.969 -7.121 1 75.5 114 GLN B O 1
ATOM 2859 N N . GLN B 1 115 ? 3.709 37.188 -7.656 1 82.06 115 GLN B N 1
ATOM 2860 C CA . GLN B 1 115 ? 4.484 36 -8.008 1 82.06 115 GLN B CA 1
ATOM 2861 C C . GLN B 1 115 ? 5.281 35.469 -6.816 1 82.06 115 GLN B C 1
ATOM 2863 O O . GLN B 1 115 ? 5.512 36.219 -5.852 1 82.06 115 GLN B O 1
ATOM 2868 N N . GLU B 1 116 ? 5.617 34.219 -6.922 1 83.88 116 GLU B N 1
ATOM 2869 C CA . GLU B 1 116 ? 6.438 33.625 -5.871 1 83.88 116 GLU B CA 1
ATOM 2870 C C . GLU B 1 116 ? 7.781 34.344 -5.746 1 83.88 116 GLU B C 1
ATOM 2872 O O . GLU B 1 116 ? 8.453 34.594 -6.754 1 83.88 116 GLU B O 1
ATOM 2877 N N . GLY B 1 117 ? 8.156 34.75 -4.535 1 88.56 117 GLY B N 1
ATOM 2878 C CA . GLY B 1 117 ? 9.422 35.406 -4.27 1 88.56 117 GLY B CA 1
ATOM 2879 C C . GLY B 1 117 ? 10.531 34.438 -3.9 1 88.56 117 GLY B C 1
ATOM 2880 O O . GLY B 1 117 ? 10.344 33.219 -3.955 1 88.56 117 GLY B O 1
ATOM 2881 N N . PRO B 1 118 ? 11.688 35.031 -3.641 1 91.12 118 PRO B N 1
ATOM 2882 C CA . PRO B 1 118 ? 12.852 34.188 -3.299 1 91.12 118 PRO B CA 1
ATOM 2883 C C . PRO B 1 118 ? 12.602 33.312 -2.082 1 91.12 118 PRO B C 1
ATOM 2885 O O . PRO B 1 118 ? 13.062 32.156 -2.043 1 91.12 118 PRO B O 1
ATOM 2888 N N . GLU B 1 119 ? 11.922 33.812 -1.185 1 92.62 119 GLU B N 1
ATOM 2889 C CA . GLU B 1 119 ? 11.633 33.031 0.021 1 92.62 119 GLU B CA 1
ATOM 2890 C C . GLU B 1 119 ? 10.75 31.828 -0.291 1 92.62 119 GLU B C 1
ATOM 2892 O O . GLU B 1 119 ? 10.945 30.734 0.257 1 92.62 119 GLU B O 1
ATOM 2897 N N . ASP B 1 120 ? 9.805 32.062 -1.119 1 93.62 120 ASP B N 1
ATOM 2898 C CA . ASP B 1 120 ? 8.914 30.969 -1.528 1 93.62 120 ASP B CA 1
ATOM 2899 C C . ASP B 1 120 ? 9.688 29.859 -2.242 1 93.62 120 ASP B C 1
ATOM 2901 O O . ASP B 1 120 ? 9.492 28.672 -1.967 1 93.62 120 ASP B O 1
ATOM 2905 N N . HIS B 1 121 ? 10.562 30.328 -3.082 1 95.25 121 HIS B N 1
ATOM 2906 C CA . HIS B 1 121 ? 11.375 29.359 -3.818 1 95.25 121 HIS B CA 1
ATOM 2907 C C . HIS B 1 121 ? 12.297 28.594 -2.879 1 95.25 121 HIS B C 1
ATOM 2909 O O . HIS B 1 121 ? 12.516 27.391 -3.066 1 95.25 121 HIS B O 1
ATOM 2915 N N . ALA B 1 122 ? 12.781 29.25 -1.899 1 96.31 122 ALA B N 1
ATOM 2916 C CA . ALA B 1 122 ? 13.656 28.594 -0.928 1 96.31 122 ALA B CA 1
ATOM 2917 C C . ALA B 1 122 ? 12.898 27.547 -0.125 1 96.31 122 ALA B C 1
ATOM 2919 O O . ALA B 1 122 ? 13.414 26.453 0.132 1 96.31 122 ALA B O 1
ATOM 2920 N N . LEU B 1 123 ? 11.719 27.875 0.235 1 95.88 123 LEU B N 1
ATOM 2921 C CA . LEU B 1 123 ? 10.883 26.938 0.984 1 95.88 123 LEU B CA 1
ATOM 2922 C C . LEU B 1 123 ? 10.57 25.703 0.152 1 95.88 123 LEU B C 1
ATOM 2924 O O . LEU B 1 123 ? 10.664 24.578 0.646 1 95.88 123 LEU B O 1
ATOM 2928 N N . ALA B 1 124 ? 10.242 25.922 -1.059 1 96.94 124 ALA B N 1
ATOM 2929 C CA . ALA B 1 124 ? 9.953 24.812 -1.96 1 96.94 124 ALA B CA 1
ATOM 2930 C C . ALA B 1 124 ? 11.188 23.938 -2.168 1 96.94 124 ALA B C 1
ATOM 2932 O O . ALA B 1 124 ? 11.094 22.703 -2.131 1 96.94 124 ALA B O 1
ATOM 2933 N N . ALA B 1 125 ? 12.305 24.609 -2.332 1 97.75 125 ALA B N 1
ATOM 2934 C CA . ALA B 1 125 ? 13.547 23.875 -2.533 1 97.75 125 ALA B CA 1
ATOM 2935 C C . ALA B 1 125 ? 13.898 23.031 -1.303 1 97.75 125 ALA B C 1
ATOM 2937 O O . ALA B 1 125 ? 14.352 21.891 -1.427 1 97.75 125 ALA B O 1
ATOM 2938 N N . ALA B 1 126 ? 13.727 23.594 -0.211 1 97.94 126 ALA B N 1
ATOM 2939 C CA . ALA B 1 126 ? 13.992 22.875 1.036 1 97.94 126 ALA B CA 1
ATOM 2940 C C . ALA B 1 126 ? 13.062 21.672 1.189 1 97.94 126 ALA B C 1
ATOM 2942 O O . ALA B 1 126 ? 13.492 20.609 1.628 1 97.94 126 ALA B O 1
ATOM 2943 N N . ALA B 1 127 ? 11.82 21.875 0.865 1 98.12 127 ALA B N 1
ATOM 2944 C CA . ALA B 1 127 ? 10.844 20.781 0.935 1 98.12 127 ALA B CA 1
ATOM 2945 C C . ALA B 1 127 ? 11.227 19.641 -0.008 1 98.12 127 ALA B C 1
ATOM 2947 O O . ALA B 1 127 ? 11.172 18.469 0.373 1 98.12 127 ALA B O 1
ATOM 2948 N N . LEU B 1 128 ? 11.57 20.031 -1.208 1 98.25 128 LEU B N 1
ATOM 2949 C CA . LEU B 1 128 ? 11.984 19.016 -2.182 1 98.25 128 LEU B CA 1
ATOM 2950 C C . LEU B 1 128 ? 13.219 18.266 -1.697 1 98.25 128 LEU B C 1
ATOM 2952 O O . LEU B 1 128 ? 13.297 17.047 -1.839 1 98.25 128 LEU B O 1
ATOM 2956 N N . ALA B 1 129 ? 14.125 18.953 -1.115 1 98.06 129 ALA B N 1
ATOM 2957 C CA . ALA B 1 129 ? 15.336 18.328 -0.583 1 98.06 129 ALA B CA 1
ATOM 2958 C C . ALA B 1 129 ? 15 17.359 0.546 1 98.06 129 ALA B C 1
ATOM 2960 O O . ALA B 1 129 ? 15.539 16.25 0.598 1 98.06 129 ALA B O 1
ATOM 2961 N N . ARG B 1 130 ? 14.109 17.734 1.384 1 97.25 130 ARG B N 1
ATOM 2962 C CA . ARG B 1 130 ? 13.719 16.938 2.533 1 97.25 130 ARG B CA 1
ATOM 2963 C C . ARG B 1 130 ? 13.094 15.617 2.09 1 97.25 130 ARG B C 1
ATOM 2965 O O . ARG B 1 130 ? 13.195 14.609 2.791 1 97.25 130 ARG B O 1
ATOM 2972 N N . LEU B 1 131 ? 12.484 15.625 0.926 1 97.5 131 LEU B N 1
ATOM 2973 C CA . LEU B 1 131 ? 11.789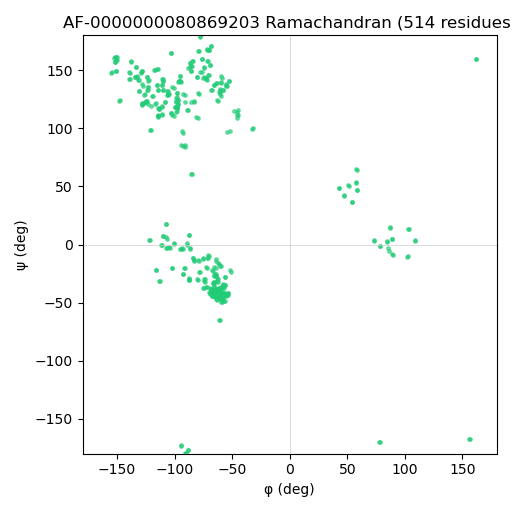 14.445 0.435 1 97.5 131 LEU B CA 1
ATOM 2974 C C . LEU B 1 131 ? 12.555 13.797 -0.712 1 97.5 131 LEU B C 1
ATOM 2976 O O . LEU B 1 131 ? 11.984 13.039 -1.503 1 97.5 131 LEU B O 1
ATOM 2980 N N . ASP B 1 132 ? 13.812 14.141 -0.842 1 96 132 ASP B N 1
ATOM 2981 C CA . ASP B 1 132 ? 14.727 13.547 -1.811 1 96 132 ASP B CA 1
ATOM 2982 C C . ASP B 1 132 ? 14.211 13.727 -3.236 1 96 132 ASP B C 1
ATOM 2984 O O . ASP B 1 132 ? 14.156 12.766 -4.004 1 96 132 ASP B O 1
ATOM 2988 N N . LEU B 1 133 ? 13.781 14.953 -3.572 1 97.56 133 LEU B N 1
ATOM 2989 C CA . LEU B 1 133 ? 13.195 15.219 -4.879 1 97.56 133 LEU B CA 1
ATOM 2990 C C . LEU B 1 133 ? 13.969 16.312 -5.613 1 97.56 133 LEU B C 1
ATOM 2992 O O . LEU B 1 133 ? 13.609 16.688 -6.727 1 97.56 133 LEU B O 1
ATOM 2996 N N . SER B 1 134 ? 15.102 16.797 -5.004 1 98.06 134 SER B N 1
ATOM 2997 C CA . SER B 1 134 ? 15.828 17.922 -5.578 1 98.06 134 SER B CA 1
ATOM 2998 C C . SER B 1 134 ? 16.25 17.625 -7.016 1 98.06 134 SER B C 1
ATOM 3000 O O . SER B 1 134 ? 16.141 18.484 -7.891 1 98.06 134 SER B O 1
ATOM 3002 N N . HIS B 1 135 ? 16.703 16.453 -7.273 1 96.88 135 HIS B N 1
ATOM 3003 C CA . HIS B 1 135 ? 17.234 16.062 -8.578 1 96.88 135 HIS B CA 1
ATOM 3004 C C . HIS B 1 135 ? 16.125 15.961 -9.609 1 96.88 135 HIS B C 1
ATOM 3006 O O . HIS B 1 135 ? 16.391 15.898 -10.812 1 96.88 135 HIS B O 1
ATOM 3012 N N . LEU B 1 136 ? 14.859 16.031 -9.18 1 97.19 136 LEU B N 1
ATOM 3013 C CA . LEU B 1 136 ? 13.719 15.891 -10.07 1 97.19 136 LEU B CA 1
ATOM 3014 C C . LEU B 1 136 ? 12.992 17.219 -10.234 1 97.19 136 LEU B C 1
ATOM 3016 O O . LEU B 1 136 ? 11.945 17.281 -10.891 1 97.19 136 LEU B O 1
ATOM 3020 N N . ALA B 1 137 ? 13.492 18.266 -9.75 1 97.81 137 ALA B N 1
ATOM 3021 C CA . ALA B 1 137 ? 12.797 19.547 -9.602 1 97.81 137 ALA B CA 1
ATOM 3022 C C . ALA B 1 137 ? 12.242 20.031 -10.938 1 97.81 137 ALA B C 1
ATOM 3024 O O . ALA B 1 137 ? 11.148 20.594 -10.992 1 97.81 137 ALA B O 1
ATOM 3025 N N . GLU B 1 138 ? 12.93 19.766 -12 1 97.38 138 GLU B N 1
ATOM 3026 C CA . GLU B 1 138 ? 12.539 20.328 -13.297 1 97.38 138 GLU B CA 1
ATOM 3027 C C . GLU B 1 138 ? 11.789 19.297 -14.133 1 97.38 138 GLU B C 1
ATOM 3029 O O . GLU B 1 138 ? 11.336 19.594 -15.242 1 97.38 138 GLU B O 1
ATOM 3034 N N . ARG B 1 139 ? 11.594 18.156 -13.609 1 96.06 139 ARG B N 1
ATOM 3035 C CA . ARG B 1 139 ? 10.883 17.094 -14.32 1 96.06 139 ARG B CA 1
ATOM 3036 C C . ARG B 1 139 ? 9.375 17.344 -14.289 1 96.06 139 ARG B C 1
ATOM 3038 O O . ARG B 1 139 ? 8.852 17.906 -13.328 1 96.06 139 ARG B O 1
ATOM 3045 N N . GLU B 1 140 ? 8.766 16.906 -15.344 1 95.69 140 GLU B N 1
ATOM 3046 C CA . GLU B 1 140 ? 7.305 16.969 -15.391 1 95.69 140 GLU B CA 1
ATOM 3047 C C . GLU B 1 140 ? 6.672 15.945 -14.461 1 95.69 140 GLU B C 1
ATOM 3049 O O . GLU B 1 140 ? 7.105 14.797 -14.406 1 95.69 140 GLU B O 1
ATOM 3054 N N . LEU B 1 141 ? 5.602 16.312 -13.82 1 93.12 141 LEU B N 1
ATOM 3055 C CA . LEU B 1 141 ? 4.918 15.469 -12.844 1 93.12 141 LEU B CA 1
ATOM 3056 C C . LEU B 1 141 ? 4.422 14.188 -13.5 1 93.12 141 LEU B C 1
ATOM 3058 O O . LEU B 1 141 ? 4.484 13.117 -12.891 1 93.12 141 LEU B O 1
ATOM 3062 N N . ALA B 1 142 ? 3.99 14.281 -14.672 1 90.19 142 ALA B N 1
ATOM 3063 C CA . ALA B 1 142 ? 3.369 13.172 -15.383 1 90.19 142 ALA B CA 1
ATOM 3064 C C . ALA B 1 142 ? 4.375 12.055 -15.633 1 90.19 142 ALA B C 1
ATOM 3066 O O . ALA B 1 142 ? 3.99 10.906 -15.898 1 90.19 142 ALA B O 1
ATOM 3067 N N . THR B 1 143 ? 5.66 12.375 -15.562 1 91.06 143 THR B N 1
ATOM 3068 C CA . THR B 1 143 ? 6.703 11.406 -15.891 1 91.06 143 THR B CA 1
ATOM 3069 C C . THR B 1 143 ? 7.176 10.68 -14.641 1 91.06 143 THR B C 1
ATOM 3071 O O . THR B 1 143 ? 7.984 9.75 -14.719 1 91.06 143 THR B O 1
ATOM 3074 N N . LEU B 1 144 ? 6.656 11.062 -13.555 1 91.38 144 LEU B N 1
ATOM 3075 C CA . LEU B 1 144 ? 7.141 10.531 -12.281 1 91.38 144 LEU B CA 1
ATOM 3076 C C . LEU B 1 144 ? 6.445 9.211 -11.945 1 91.38 144 LEU B C 1
ATOM 3078 O O . LEU B 1 144 ? 5.324 8.969 -12.398 1 91.38 144 LEU B O 1
ATOM 3082 N N . SER B 1 145 ? 7.18 8.406 -11.148 1 87.19 145 SER B N 1
ATOM 3083 C CA . SER B 1 145 ? 6.555 7.215 -10.578 1 87.19 145 SER B CA 1
ATOM 3084 C C . SER B 1 145 ? 5.523 7.586 -9.523 1 87.19 145 SER B C 1
ATOM 3086 O O . SER B 1 145 ? 5.461 8.734 -9.086 1 87.19 145 SER B O 1
ATOM 3088 N N . GLY B 1 146 ? 4.707 6.625 -9.117 1 86.56 146 GLY B N 1
ATOM 3089 C CA . GLY B 1 146 ? 3.725 6.848 -8.07 1 86.56 146 GLY B CA 1
ATOM 3090 C C . GLY B 1 146 ? 4.344 7.316 -6.762 1 86.56 146 GLY B C 1
ATOM 3091 O O . GLY B 1 146 ? 3.83 8.234 -6.121 1 86.56 146 GLY B O 1
ATOM 3092 N N . GLY B 1 147 ? 5.449 6.676 -6.359 1 90.75 147 GLY B N 1
ATOM 3093 C CA . GLY B 1 147 ? 6.137 7.07 -5.145 1 90.75 147 GLY B CA 1
ATOM 3094 C C . GLY B 1 147 ? 6.715 8.477 -5.211 1 90.75 147 GLY B C 1
ATOM 3095 O O . GLY B 1 147 ? 6.68 9.211 -4.227 1 90.75 147 GLY B O 1
ATOM 3096 N N . GLU B 1 148 ? 7.219 8.797 -6.387 1 92.75 148 GLU B N 1
ATOM 3097 C CA . GLU B 1 148 ? 7.75 10.141 -6.582 1 92.75 148 GLU B CA 1
ATOM 3098 C C . GLU B 1 148 ? 6.641 11.188 -6.516 1 92.75 148 GLU B C 1
ATOM 3100 O O . GLU B 1 148 ? 6.797 12.227 -5.863 1 92.75 148 GLU B O 1
ATOM 3105 N N . ARG B 1 149 ? 5.57 10.875 -7.07 1 93.31 149 ARG B N 1
ATOM 3106 C CA . ARG B 1 149 ? 4.441 11.805 -7.059 1 93.31 149 ARG B CA 1
ATOM 3107 C C . ARG B 1 149 ? 3.908 12 -5.645 1 93.31 149 ARG B C 1
ATOM 3109 O O . ARG B 1 149 ? 3.551 13.109 -5.258 1 93.31 149 ARG B O 1
ATOM 3116 N N . GLN B 1 150 ? 3.855 10.93 -4.941 1 93.44 150 GLN B N 1
ATOM 3117 C CA . GLN B 1 150 ? 3.422 11.023 -3.549 1 93.44 150 GLN B CA 1
ATOM 3118 C C . GLN B 1 150 ? 4.34 11.938 -2.746 1 93.44 150 GLN B C 1
ATOM 3120 O O . GLN B 1 150 ? 3.865 12.773 -1.971 1 93.44 150 GLN B O 1
ATOM 3125 N N . ARG B 1 151 ? 5.578 11.805 -2.939 1 96.19 151 ARG B N 1
ATOM 3126 C CA . ARG B 1 151 ? 6.539 12.648 -2.227 1 96.19 151 ARG B CA 1
ATOM 3127 C C . ARG B 1 151 ? 6.418 14.102 -2.66 1 96.19 151 ARG B C 1
ATOM 3129 O O . ARG B 1 151 ? 6.598 15.016 -1.851 1 96.19 151 ARG B O 1
ATOM 3136 N N . VAL B 1 152 ? 6.074 14.328 -3.912 1 96.19 152 VAL B N 1
ATOM 3137 C CA . VAL B 1 152 ? 5.855 15.695 -4.383 1 96.19 152 VAL B CA 1
ATOM 3138 C C . VAL B 1 152 ? 4.637 16.297 -3.686 1 96.19 152 VAL B C 1
ATOM 3140 O O . VAL B 1 152 ? 4.656 17.453 -3.273 1 96.19 152 VAL B O 1
ATOM 3143 N N . SER B 1 153 ? 3.613 15.508 -3.557 1 95.44 153 SER B N 1
ATOM 3144 C CA . SER B 1 153 ? 2.42 15.961 -2.848 1 95.44 153 SER B CA 1
ATOM 3145 C C . SER B 1 153 ? 2.75 16.375 -1.417 1 95.44 153 SER B C 1
ATOM 3147 O O . SER B 1 153 ? 2.289 17.406 -0.943 1 95.44 153 SER B O 1
ATOM 3149 N N . LEU B 1 154 ? 3.531 15.594 -0.792 1 97.19 154 LEU B N 1
ATOM 3150 C CA . LEU B 1 154 ? 3.959 15.898 0.571 1 97.19 154 LEU B CA 1
ATOM 3151 C C . LEU B 1 154 ? 4.816 17.156 0.605 1 97.19 154 LEU B C 1
ATOM 3153 O O . LEU B 1 154 ? 4.656 18 1.493 1 97.19 154 LEU B O 1
ATOM 3157 N N . ALA B 1 155 ? 5.668 17.312 -0.396 1 97.69 155 ALA B N 1
ATOM 3158 C CA . ALA B 1 155 ? 6.516 18.484 -0.487 1 97.69 155 ALA B CA 1
ATOM 3159 C C . ALA B 1 155 ? 5.68 19.75 -0.665 1 97.69 155 ALA B C 1
ATOM 3161 O O . ALA B 1 155 ? 6.012 20.812 -0.118 1 97.69 155 ALA B O 1
ATOM 3162 N N . THR B 1 156 ? 4.684 19.641 -1.397 1 96.31 156 THR B N 1
ATOM 3163 C CA . THR B 1 156 ? 3.795 20.766 -1.638 1 96.31 156 THR B CA 1
ATOM 3164 C C . THR B 1 156 ? 3.16 21.25 -0.334 1 96.31 156 THR B C 1
ATOM 3166 O O . THR B 1 156 ? 3.152 22.453 -0.042 1 96.31 156 THR B O 1
ATOM 3169 N N . VAL B 1 157 ? 2.736 20.297 0.415 1 97 157 VAL B N 1
ATOM 3170 C CA . VAL B 1 157 ? 2.115 20.656 1.687 1 97 157 VAL B CA 1
ATOM 3171 C C . VAL B 1 157 ? 3.18 21.156 2.662 1 97 157 VAL B C 1
ATOM 3173 O O . VAL B 1 157 ? 2.928 22.062 3.459 1 97 157 VAL B O 1
ATOM 3176 N N . LEU B 1 158 ? 4.324 20.578 2.605 1 97.44 158 LEU B N 1
ATOM 3177 C CA . LEU B 1 158 ? 5.422 21.047 3.443 1 97.44 158 LEU B CA 1
ATOM 3178 C C . LEU B 1 158 ? 5.758 22.5 3.127 1 97.44 158 LEU B C 1
ATOM 3180 O O . LEU B 1 158 ? 6.051 23.281 4.031 1 97.44 158 LEU B O 1
ATOM 3184 N N . THR B 1 159 ? 5.691 22.828 1.849 1 96.94 159 THR B N 1
ATOM 3185 C CA . THR B 1 159 ? 5.934 24.203 1.415 1 96.94 159 THR B CA 1
ATOM 3186 C C . THR B 1 159 ? 4.844 25.141 1.938 1 96.94 159 THR B C 1
ATOM 3188 O O . THR B 1 159 ? 5.109 26.297 2.242 1 96.94 159 THR B O 1
ATOM 3191 N N . GLN B 1 160 ? 3.686 24.609 2.029 1 95.25 160 GLN B N 1
ATOM 3192 C CA . GLN B 1 160 ? 2.553 25.359 2.566 1 95.25 160 GLN B CA 1
ATOM 3193 C C . GLN B 1 160 ? 2.758 25.688 4.043 1 95.25 160 GLN B C 1
ATOM 3195 O O . GLN B 1 160 ? 2.281 26.703 4.531 1 95.25 160 GLN B O 1
ATOM 3200 N N . ALA B 1 161 ? 3.439 24.797 4.766 1 93.69 161 ALA B N 1
ATOM 3201 C CA . ALA B 1 161 ? 3.793 24.953 6.176 1 93.69 161 ALA B CA 1
ATOM 3202 C C . ALA B 1 161 ? 2.547 25.156 7.035 1 93.69 161 ALA B C 1
ATOM 3204 O O . ALA B 1 161 ? 2.473 26.094 7.82 1 93.69 161 ALA B O 1
ATOM 3205 N N . PRO B 1 162 ? 1.597 24.281 6.938 1 95.12 162 PRO B N 1
ATOM 3206 C CA . PRO B 1 162 ? 0.379 24.422 7.742 1 95.12 162 PRO B CA 1
ATOM 3207 C C . PRO B 1 162 ? 0.583 24.016 9.195 1 95.12 162 PRO B C 1
ATOM 3209 O O . PRO B 1 162 ? 1.547 23.312 9.516 1 95.12 162 PRO B O 1
ATOM 3212 N N . ALA B 1 163 ? -0.333 24.516 10 1 95.5 163 ALA B N 1
ATOM 3213 C CA . ALA B 1 163 ? -0.315 24.109 11.406 1 95.5 163 ALA B CA 1
ATOM 3214 C C . ALA B 1 163 ? -0.973 22.75 11.594 1 95.5 163 ALA B C 1
ATOM 3216 O O . ALA B 1 163 ? -0.63 22 12.523 1 95.5 163 ALA B O 1
ATOM 3217 N N . ILE B 1 164 ? -1.913 22.438 10.75 1 97.25 164 ILE B N 1
ATOM 3218 C CA . ILE B 1 164 ? -2.637 21.172 10.82 1 97.25 164 ILE B CA 1
ATOM 3219 C C . ILE B 1 164 ? -2.438 20.391 9.523 1 97.25 164 ILE B C 1
ATOM 3221 O O . ILE B 1 164 ? -2.697 20.906 8.438 1 97.25 164 ILE B O 1
ATOM 3225 N N . TRP B 1 165 ? -2.02 19.156 9.688 1 97.69 165 TRP B N 1
ATOM 3226 C CA . TRP B 1 165 ? -1.808 18.266 8.562 1 97.69 165 TRP B CA 1
ATOM 3227 C C . TRP B 1 165 ? -2.887 17.188 8.508 1 97.69 165 TRP B C 1
ATOM 3229 O O . TRP B 1 165 ? -3.127 16.5 9.5 1 97.69 165 TRP B O 1
ATOM 3239 N N . LEU B 1 166 ? -3.592 17.109 7.426 1 98 166 LEU B N 1
ATOM 3240 C CA . LEU B 1 166 ? -4.453 15.977 7.102 1 98 166 LEU B CA 1
ATOM 3241 C C . LEU B 1 166 ? -3.889 15.188 5.926 1 98 166 LEU B C 1
ATOM 3243 O O . LEU B 1 166 ? -3.707 15.727 4.836 1 98 166 LEU B O 1
ATOM 3247 N N . ALA B 1 167 ? -3.578 13.922 6.156 1 97.69 167 ALA B N 1
ATOM 3248 C CA . ALA B 1 167 ? -2.93 13.141 5.105 1 97.69 167 ALA B CA 1
ATOM 3249 C C . ALA B 1 167 ? -3.67 11.828 4.863 1 97.69 167 ALA B C 1
ATOM 3251 O O . ALA B 1 167 ? -3.816 11.016 5.773 1 97.69 167 ALA B O 1
ATOM 3252 N N . ASP B 1 168 ? -4.105 11.68 3.66 1 96.31 168 ASP B N 1
ATOM 3253 C CA . ASP B 1 168 ? -4.801 10.453 3.281 1 96.31 168 ASP B CA 1
ATOM 3254 C C . ASP B 1 168 ? -3.832 9.438 2.686 1 96.31 168 ASP B C 1
ATOM 3256 O O . ASP B 1 168 ? -3.527 9.492 1.491 1 96.31 168 ASP B O 1
ATOM 3260 N N . GLU B 1 169 ? -3.383 8.5 3.535 1 94.5 169 GLU B N 1
ATOM 3261 C CA . GLU B 1 169 ? -2.461 7.426 3.18 1 94.5 169 GLU B CA 1
ATOM 3262 C C . GLU B 1 169 ? -1.161 7.98 2.605 1 94.5 169 GLU B C 1
ATOM 3264 O O . GLU B 1 169 ? -0.767 7.625 1.492 1 94.5 169 GLU B O 1
ATOM 3269 N N . PRO B 1 170 ? -0.418 8.688 3.393 1 96.12 170 PRO B N 1
ATOM 3270 C CA . PRO B 1 170 ? 0.758 9.422 2.91 1 96.12 170 PRO B CA 1
ATOM 3271 C C . PRO B 1 170 ? 1.915 8.492 2.543 1 96.12 170 PRO B C 1
ATOM 3273 O O . PRO B 1 170 ? 2.869 8.922 1.889 1 96.12 170 PRO B O 1
ATOM 3276 N N . THR B 1 171 ? 1.824 7.203 2.912 1 94.81 171 THR B N 1
ATOM 3277 C CA . THR B 1 171 ? 2.961 6.324 2.67 1 94.81 171 THR B CA 1
ATOM 3278 C C . THR B 1 171 ? 2.66 5.355 1.527 1 94.81 171 THR B C 1
ATOM 3280 O O . THR B 1 171 ? 3.445 4.445 1.257 1 94.81 171 THR B O 1
ATOM 3283 N N . ASN B 1 172 ? 1.54 5.539 0.891 1 89.88 172 ASN B N 1
ATOM 3284 C CA . ASN B 1 172 ? 1.197 4.672 -0.229 1 89.88 172 ASN B CA 1
ATOM 3285 C C . ASN B 1 172 ? 2.238 4.754 -1.342 1 89.88 172 ASN B C 1
ATOM 3287 O O . ASN B 1 172 ? 2.742 5.836 -1.646 1 89.88 172 ASN B O 1
ATOM 3291 N N . HIS B 1 173 ? 2.572 3.609 -1.926 1 88.31 173 HIS B N 1
ATOM 3292 C CA . HIS B 1 173 ? 3.461 3.467 -3.074 1 88.31 173 HIS B CA 1
ATOM 3293 C C . HIS B 1 173 ? 4.914 3.703 -2.68 1 88.31 173 HIS B C 1
ATOM 3295 O O . HIS B 1 173 ? 5.797 3.758 -3.539 1 88.31 173 HIS B O 1
ATOM 3301 N N . LEU B 1 174 ? 5.164 3.916 -1.401 1 92.75 174 LEU B N 1
ATOM 3302 C CA . LEU B 1 174 ? 6.527 4.16 -0.947 1 92.75 174 LEU B CA 1
ATOM 3303 C C . LEU B 1 174 ? 7.176 2.873 -0.449 1 92.75 174 LEU B C 1
ATOM 3305 O O . LEU B 1 174 ? 6.5 2.014 0.122 1 92.75 174 LEU B O 1
ATOM 3309 N N . ASP B 1 175 ? 8.492 2.799 -0.723 1 92.81 175 ASP B N 1
ATOM 3310 C CA . ASP B 1 175 ? 9.219 1.69 -0.116 1 92.81 175 ASP B CA 1
ATOM 3311 C C . ASP B 1 175 ? 9.516 1.967 1.357 1 92.81 175 ASP B C 1
ATOM 3313 O O . ASP B 1 175 ? 9.148 3.021 1.881 1 92.81 175 ASP B O 1
ATOM 3317 N N . LEU B 1 176 ? 10.141 1.007 1.972 1 94.62 176 LEU B N 1
ATOM 3318 C CA . LEU B 1 176 ? 10.305 1.028 3.42 1 94.62 176 LEU B CA 1
ATOM 3319 C C . LEU B 1 176 ? 11.055 2.279 3.863 1 94.62 176 LEU B C 1
ATOM 3321 O O . LEU B 1 176 ? 10.633 2.963 4.801 1 94.62 176 LEU B O 1
ATOM 3325 N N . HIS B 1 177 ? 12.109 2.637 3.232 1 95.19 177 HIS B N 1
ATOM 3326 C CA . HIS B 1 177 ? 12.93 3.787 3.59 1 95.19 177 HIS B CA 1
ATOM 3327 C C . HIS B 1 177 ? 12.125 5.082 3.529 1 95.19 177 HIS B C 1
ATOM 3329 O O . HIS B 1 177 ? 12.133 5.867 4.48 1 95.19 177 HIS B O 1
ATOM 3335 N N . HIS B 1 178 ? 11.406 5.258 2.504 1 95.19 178 HIS B N 1
ATOM 3336 C CA . HIS B 1 178 ? 10.648 6.488 2.32 1 95.19 178 HIS B CA 1
ATOM 3337 C C . HIS B 1 178 ? 9.43 6.523 3.238 1 95.19 178 HIS B C 1
ATOM 3339 O O . HIS B 1 178 ? 9.016 7.598 3.682 1 95.19 178 HIS B O 1
ATOM 3345 N N . GLN B 1 179 ? 8.883 5.344 3.516 1 96.06 179 GLN B N 1
ATOM 3346 C CA . GLN B 1 179 ? 7.793 5.301 4.48 1 96.06 179 GLN B CA 1
ATOM 3347 C C . GLN B 1 179 ? 8.234 5.848 5.836 1 96.06 179 GLN B C 1
ATOM 3349 O O . GLN B 1 179 ? 7.57 6.715 6.406 1 96.06 179 GLN B O 1
ATOM 3354 N N . VAL B 1 180 ? 9.359 5.41 6.27 1 96.56 180 VAL B N 1
ATOM 3355 C CA . VAL B 1 180 ? 9.883 5.844 7.562 1 96.56 180 VAL B CA 1
ATOM 3356 C C . VAL B 1 180 ? 10.219 7.332 7.516 1 96.56 180 VAL B C 1
ATOM 3358 O O . VAL B 1 180 ? 9.898 8.078 8.445 1 96.56 180 VAL B O 1
ATOM 3361 N N . ALA B 1 181 ? 10.789 7.738 6.441 1 96.69 181 ALA B N 1
ATOM 3362 C CA . ALA B 1 181 ? 11.164 9.141 6.285 1 96.69 181 ALA B CA 1
ATOM 3363 C C . ALA B 1 181 ? 9.93 10.039 6.332 1 96.69 181 ALA B C 1
ATOM 3365 O O . ALA B 1 181 ? 9.945 11.086 6.988 1 96.69 181 ALA B O 1
ATOM 3366 N N . VAL B 1 182 ? 8.906 9.633 5.668 1 97.44 182 VAL B N 1
ATOM 3367 C CA . VAL B 1 182 ? 7.676 10.422 5.605 1 97.44 182 VAL B CA 1
ATOM 3368 C C . VAL B 1 182 ? 7.012 10.461 6.977 1 97.44 182 VAL B C 1
ATOM 3370 O O . VAL B 1 182 ? 6.574 11.516 7.438 1 97.44 182 VAL B O 1
ATOM 3373 N N . MET B 1 183 ? 6.949 9.344 7.621 1 97.81 183 MET B N 1
ATOM 3374 C CA . MET B 1 183 ? 6.371 9.305 8.961 1 97.81 183 MET B CA 1
ATOM 3375 C C . MET B 1 183 ? 7.176 10.18 9.922 1 97.81 183 MET B C 1
ATOM 3377 O O . MET B 1 183 ? 6.602 10.906 10.734 1 97.81 183 MET B O 1
ATOM 3381 N N . GLY B 1 184 ? 8.484 10.094 9.781 1 97.88 184 GLY B N 1
ATOM 3382 C CA . GLY B 1 184 ? 9.344 10.969 10.57 1 97.88 184 GLY B CA 1
ATOM 3383 C C . GLY B 1 184 ? 9.094 12.445 10.312 1 97.88 184 GLY B C 1
ATOM 3384 O O . GLY B 1 184 ? 9.039 13.242 11.25 1 97.88 184 GLY B O 1
ATOM 3385 N N . LEU B 1 185 ? 8.938 12.734 9.102 1 97.88 185 LEU B N 1
ATOM 3386 C CA . LEU B 1 185 ? 8.664 14.109 8.703 1 97.88 185 LEU B CA 1
ATOM 3387 C C . LEU B 1 185 ? 7.367 14.609 9.328 1 97.88 185 LEU B C 1
ATOM 3389 O O . LEU B 1 185 ? 7.328 15.703 9.891 1 97.88 185 LEU B O 1
ATOM 3393 N N . LEU B 1 186 ? 6.336 13.828 9.289 1 98 186 LEU B N 1
ATOM 3394 C CA . LEU B 1 186 ? 5.039 14.219 9.836 1 98 186 LEU B CA 1
ATOM 3395 C C . LEU B 1 186 ? 5.102 14.312 11.359 1 98 186 LEU B C 1
ATOM 3397 O O . LEU B 1 186 ? 4.531 15.234 11.953 1 98 186 LEU B O 1
ATOM 3401 N N . ALA B 1 187 ? 5.781 13.43 11.969 1 97.81 187 ALA B N 1
ATOM 3402 C CA . ALA B 1 187 ? 5.969 13.477 13.414 1 97.81 187 ALA B CA 1
ATOM 3403 C C . ALA B 1 187 ? 6.699 14.758 13.828 1 97.81 187 ALA B C 1
ATOM 3405 O O . ALA B 1 187 ? 6.363 15.367 14.844 1 97.81 187 ALA B O 1
ATOM 3406 N N . GLU B 1 188 ? 7.664 15.109 13.062 1 97.69 188 GLU B N 1
ATOM 3407 C CA . GLU B 1 188 ? 8.422 16.328 13.328 1 97.69 188 GLU B CA 1
ATOM 3408 C C . GLU B 1 188 ? 7.523 17.562 13.273 1 97.69 188 GLU B C 1
ATOM 3410 O O . GLU B 1 188 ? 7.699 18.5 14.047 1 97.69 188 GLU B O 1
ATOM 3415 N N . GLN B 1 189 ? 6.609 17.562 12.328 1 96.88 189 GLN B N 1
ATOM 3416 C CA . GLN B 1 189 ? 5.68 18.688 12.25 1 96.88 189 GLN B CA 1
ATOM 3417 C C . GLN B 1 189 ? 4.879 18.828 13.547 1 96.88 189 GLN B C 1
ATOM 3419 O O . GLN B 1 189 ? 4.672 19.938 14.039 1 96.88 189 GLN B O 1
ATOM 3424 N N . ALA B 1 190 ? 4.465 17.734 14.055 1 96.88 190 ALA B N 1
ATOM 3425 C CA . ALA B 1 190 ? 3.734 17.734 15.32 1 96.88 190 ALA B CA 1
ATOM 3426 C C . ALA B 1 190 ? 4.625 18.219 16.469 1 96.88 190 ALA B C 1
ATOM 3428 O O . ALA B 1 190 ? 4.203 19.031 17.281 1 96.88 190 ALA B O 1
ATOM 3429 N N . GLU B 1 191 ? 5.809 17.766 16.438 1 96.44 191 GLU B N 1
ATOM 3430 C CA . GLU B 1 191 ? 6.758 18.125 17.484 1 96.44 191 GLU B CA 1
ATOM 3431 C C . GLU B 1 191 ? 7.055 19.625 17.484 1 96.44 191 GLU B C 1
ATOM 3433 O O . GLU B 1 191 ? 7.352 20.203 18.531 1 96.44 191 GLU B O 1
ATOM 3438 N N . ARG B 1 192 ? 6.922 20.188 16.359 1 95.56 192 ARG B N 1
ATOM 3439 C CA . ARG B 1 192 ? 7.215 21.609 16.219 1 95.56 192 ARG B CA 1
ATOM 3440 C C . ARG B 1 192 ? 5.984 22.453 16.531 1 95.56 192 ARG B C 1
ATOM 3442 O O . ARG B 1 192 ? 5.965 23.656 16.25 1 95.56 192 ARG B O 1
ATOM 3449 N N . GLY B 1 193 ? 5 21.828 17 1 95.06 193 GLY B N 1
ATOM 3450 C CA . GLY B 1 193 ? 3.844 22.578 17.469 1 95.06 193 GLY B CA 1
ATOM 3451 C C . GLY B 1 193 ? 2.631 22.422 16.562 1 95.06 193 GLY B C 1
ATOM 3452 O O . GLY B 1 193 ? 1.588 23.031 16.812 1 95.06 193 GLY B O 1
ATOM 3453 N N . GLY B 1 194 ? 2.764 21.609 15.562 1 96.38 194 GLY B N 1
ATOM 3454 C CA . GLY B 1 194 ? 1.628 21.297 14.703 1 96.38 194 GLY B CA 1
ATOM 3455 C C . GLY B 1 194 ? 0.806 20.125 15.195 1 96.38 194 GLY B C 1
ATOM 3456 O O . GLY B 1 194 ? 0.962 19.688 16.328 1 96.38 194 GLY B O 1
ATOM 3457 N N . ALA B 1 195 ? -0.216 19.797 14.336 1 97.31 195 ALA B N 1
ATOM 3458 C CA . ALA B 1 195 ? -1.036 18.609 14.547 1 97.31 195 ALA B CA 1
ATOM 3459 C C . ALA B 1 195 ? -1.194 17.812 13.25 1 97.31 195 ALA B C 1
ATOM 3461 O O . ALA B 1 195 ? -1.229 18.391 12.164 1 97.31 195 ALA B O 1
ATOM 3462 N N . VAL B 1 196 ? -1.229 16.516 13.43 1 98.12 196 VAL B N 1
ATOM 3463 C CA . VAL B 1 196 ? -1.288 15.648 12.25 1 98.12 196 VAL B CA 1
ATOM 3464 C C . VAL B 1 196 ? -2.402 14.617 12.422 1 98.12 196 VAL B C 1
ATOM 3466 O O . VAL B 1 196 ? -2.562 14.039 13.5 1 98.12 196 VAL B O 1
ATOM 3469 N N . MET B 1 197 ? -3.205 14.477 11.43 1 98.44 197 MET B N 1
ATOM 3470 C CA . MET B 1 197 ? -4.094 13.32 11.305 1 98.44 197 MET B CA 1
ATOM 3471 C C . MET B 1 197 ? -3.906 12.633 9.961 1 98.44 197 MET B C 1
ATOM 3473 O O . MET B 1 197 ? -3.922 13.281 8.914 1 98.44 197 MET B O 1
ATOM 3477 N N . MET B 1 198 ? -3.721 11.32 10.023 1 98.12 198 MET B N 1
ATOM 3478 C CA . MET B 1 198 ? -3.494 10.609 8.766 1 98.12 198 MET B CA 1
ATOM 3479 C C . MET B 1 198 ? -4.238 9.281 8.75 1 98.12 198 MET B C 1
ATOM 3481 O O . MET B 1 198 ? -4.379 8.633 9.789 1 98.12 198 MET B O 1
ATOM 3485 N N . CYS B 1 199 ? -4.734 8.961 7.617 1 97.19 199 CYS B N 1
ATOM 3486 C CA . CYS B 1 199 ? -5.258 7.621 7.383 1 97.19 199 CYS B CA 1
ATOM 3487 C C . CYS B 1 199 ? -4.129 6.637 7.109 1 97.19 199 CYS B C 1
ATOM 3489 O O . CYS B 1 199 ? -3.236 6.914 6.309 1 97.19 199 CYS B O 1
ATOM 3491 N N . LEU B 1 200 ? -4.145 5.469 7.84 1 95.25 200 LEU B N 1
ATOM 3492 C CA . LEU B 1 200 ? -3.111 4.449 7.668 1 95.25 200 LEU B CA 1
ATOM 3493 C C . LEU B 1 200 ? -3.732 3.078 7.43 1 95.25 200 LEU B C 1
ATOM 3495 O O . LEU B 1 200 ? -4.793 2.768 7.98 1 95.25 200 LEU B O 1
ATOM 3499 N N . HIS B 1 201 ? -2.973 2.301 6.668 1 89 201 HIS B N 1
ATOM 3500 C CA . HIS B 1 201 ? -3.385 0.915 6.469 1 89 201 HIS B CA 1
ATOM 3501 C C . HIS B 1 201 ? -2.559 -0.035 7.332 1 89 201 HIS B C 1
ATOM 3503 O O . HIS B 1 201 ? -2.959 -1.179 7.562 1 89 201 HIS B O 1
ATOM 3509 N N . ASP B 1 202 ? -1.45 0.362 7.758 1 91.75 202 ASP B N 1
ATOM 3510 C CA . ASP B 1 202 ? -0.529 -0.49 8.508 1 91.75 202 ASP B CA 1
ATOM 3511 C C . ASP B 1 202 ? -0.665 -0.26 10.008 1 91.75 202 ASP B C 1
ATOM 3513 O O . ASP B 1 202 ? -0.279 0.794 10.516 1 91.75 202 ASP B O 1
ATOM 3517 N N . LEU B 1 203 ? -1.05 -1.312 10.633 1 94.12 203 LEU B N 1
ATOM 3518 C CA . LEU B 1 203 ? -1.281 -1.265 12.078 1 94.12 203 LEU B CA 1
ATOM 3519 C C . LEU B 1 203 ? 0.01 -0.95 12.82 1 94.12 203 LEU B C 1
ATOM 3521 O O . LEU B 1 203 ? -0 -0.197 13.797 1 94.12 203 LEU B O 1
ATOM 3525 N N . ASN B 1 204 ? 1.042 -1.491 12.43 1 93.69 204 ASN B N 1
ATOM 3526 C CA . ASN B 1 204 ? 2.303 -1.332 13.148 1 93.69 204 ASN B CA 1
ATOM 3527 C C . ASN B 1 204 ? 2.895 0.059 12.938 1 93.69 204 ASN B C 1
ATOM 3529 O O . ASN B 1 204 ? 3.549 0.601 13.828 1 93.69 204 ASN B O 1
ATOM 3533 N N . MET B 1 205 ? 2.621 0.607 11.828 1 94 205 MET B N 1
ATOM 3534 C CA . MET B 1 205 ? 3 2 11.602 1 94 205 MET B CA 1
ATOM 3535 C C . MET B 1 205 ? 2.23 2.928 12.539 1 94 205 MET B C 1
ATOM 3537 O O . MET B 1 205 ? 2.812 3.832 13.141 1 94 205 MET B O 1
ATOM 3541 N N . ALA B 1 206 ? 0.971 2.656 12.648 1 96.31 206 ALA B N 1
ATOM 3542 C CA . ALA B 1 206 ? 0.145 3.443 13.562 1 96.31 206 ALA B CA 1
ATOM 3543 C C . ALA B 1 206 ? 0.637 3.312 15 1 96.31 206 ALA B C 1
ATOM 3545 O O . ALA B 1 206 ? 0.769 4.312 15.711 1 96.31 206 ALA B O 1
ATOM 3546 N N . ALA B 1 207 ? 0.939 2.129 15.375 1 95.62 207 ALA B N 1
ATOM 3547 C CA . ALA B 1 207 ? 1.368 1.849 16.75 1 95.62 207 ALA B CA 1
ATOM 3548 C C . ALA B 1 207 ? 2.676 2.568 17.062 1 95.62 207 ALA B C 1
ATOM 3550 O O . ALA B 1 207 ? 2.881 3.018 18.203 1 95.62 207 ALA B O 1
ATOM 3551 N N . ARG B 1 208 ? 3.453 2.732 16.125 1 94.62 208 ARG B N 1
ATOM 3552 C CA . ARG B 1 208 ? 4.793 3.258 16.344 1 94.62 208 ARG B CA 1
ATOM 3553 C C . ARG B 1 208 ? 4.797 4.781 16.312 1 94.62 208 ARG B C 1
ATOM 3555 O O . ARG B 1 208 ? 5.586 5.426 17.016 1 94.62 208 ARG B O 1
ATOM 3562 N N . TRP B 1 209 ? 3.914 5.328 15.547 1 96.62 209 TRP B N 1
ATOM 3563 C CA . TRP B 1 209 ? 4.109 6.734 15.219 1 96.62 209 TRP B CA 1
ATOM 3564 C C . TRP B 1 209 ? 2.977 7.586 15.781 1 96.62 209 TRP B C 1
ATOM 3566 O O . TRP B 1 209 ? 3.127 8.797 15.945 1 96.62 209 TRP B O 1
ATOM 3576 N N . CYS B 1 210 ? 1.853 6.98 16.047 1 97.62 210 CYS B N 1
ATOM 3577 C CA . CYS B 1 210 ? 0.69 7.789 16.391 1 97.62 210 CYS B CA 1
ATOM 3578 C C . CYS B 1 210 ? 0.522 7.883 17.906 1 97.62 210 CYS B C 1
ATOM 3580 O O . CYS B 1 210 ? 0.721 6.898 18.609 1 97.62 210 CYS B O 1
ATOM 3582 N N . SER B 1 211 ? 0.163 9.047 18.406 1 97.88 211 SER B N 1
ATOM 3583 C CA . SER B 1 211 ? -0.147 9.25 19.812 1 97.88 211 SER B CA 1
ATOM 3584 C C . SER B 1 211 ? -1.612 8.953 20.109 1 97.88 211 SER B C 1
ATOM 3586 O O . SER B 1 211 ? -1.965 8.594 21.234 1 97.88 211 SER B O 1
ATOM 3588 N N . HIS B 1 212 ? -2.438 9.156 19.125 1 98.25 212 HIS B N 1
ATOM 3589 C CA . HIS B 1 212 ? -3.875 8.922 19.203 1 98.25 212 HIS B CA 1
ATOM 3590 C C . HIS B 1 212 ? -4.379 8.164 17.984 1 98.25 212 HIS B C 1
ATOM 3592 O O . HIS B 1 212 ? -3.777 8.227 16.906 1 98.25 212 HIS B O 1
ATOM 3598 N N . LEU B 1 213 ? -5.461 7.43 18.203 1 98.44 213 LEU B N 1
ATOM 3599 C CA . LEU B 1 213 ? -6.047 6.672 17.094 1 98.44 213 LEU B CA 1
ATOM 3600 C C . LEU B 1 213 ? -7.562 6.844 17.062 1 98.44 213 LEU B C 1
ATOM 3602 O O . LEU B 1 213 ? -8.195 7.012 18.109 1 98.44 213 LEU B O 1
ATOM 3606 N N . LEU B 1 214 ? -8.07 6.887 15.93 1 98.44 214 LEU B N 1
ATOM 3607 C CA . LEU B 1 214 ? -9.492 6.758 15.625 1 98.44 214 LEU B CA 1
ATOM 3608 C C . LEU B 1 214 ? -9.766 5.473 14.852 1 98.44 214 LEU B C 1
ATOM 3610 O O . LEU B 1 214 ? -9.227 5.277 13.758 1 98.44 214 LEU B O 1
ATOM 3614 N N . LEU B 1 215 ? -10.547 4.555 15.414 1 98.25 215 LEU B N 1
ATOM 3615 C CA . LEU B 1 215 ? -10.938 3.307 14.773 1 98.25 215 LEU B CA 1
ATOM 3616 C C . LEU B 1 215 ? -12.336 3.416 14.18 1 98.25 215 LEU B C 1
ATOM 3618 O O . LEU B 1 215 ? -13.305 3.674 14.906 1 98.25 215 LEU B O 1
ATOM 3622 N N . LEU B 1 216 ? -12.422 3.268 12.883 1 96.94 216 LEU B N 1
ATOM 3623 C CA . LEU B 1 216 ? -13.703 3.299 12.188 1 96.94 216 LEU B CA 1
ATOM 3624 C C . LEU B 1 216 ? -14.156 1.891 11.812 1 96.94 216 LEU B C 1
ATOM 3626 O O . LEU B 1 216 ? -13.578 1.265 10.922 1 96.94 216 LEU B O 1
ATOM 3630 N N . TYR B 1 217 ? -15.195 1.467 12.422 1 95.38 217 TYR B N 1
ATOM 3631 C CA . TYR B 1 217 ? -15.68 0.109 12.211 1 95.38 217 TYR B CA 1
ATOM 3632 C C . TYR B 1 217 ? -16.609 0.049 11 1 95.38 217 TYR B C 1
ATOM 3634 O O . TYR B 1 217 ? -17.234 1.049 10.641 1 95.38 217 TYR B O 1
ATOM 3642 N N . PRO B 1 218 ? -16.719 -1.133 10.414 1 88.38 218 PRO B N 1
ATOM 3643 C CA . PRO B 1 218 ? -17.562 -1.289 9.234 1 88.38 218 PRO B CA 1
ATOM 3644 C C . PRO B 1 218 ? -19.047 -1.033 9.523 1 88.38 218 PRO B C 1
ATOM 3646 O O . PRO B 1 218 ? -19.797 -0.637 8.625 1 88.38 218 PRO B O 1
ATOM 3649 N N . ASP B 1 219 ? -19.5 -1.196 10.703 1 90.5 219 ASP B N 1
ATOM 3650 C CA . ASP B 1 219 ? -20.906 -1.062 11.031 1 90.5 219 ASP B CA 1
ATOM 3651 C C . ASP B 1 219 ? -21.25 0.377 11.406 1 90.5 219 ASP B C 1
ATOM 3653 O O . ASP B 1 219 ? -22.391 0.672 11.789 1 90.5 219 ASP B O 1
ATOM 3657 N N . GLY B 1 220 ? -20.297 1.23 11.359 1 90.75 220 GLY B N 1
ATOM 3658 C CA . GLY B 1 220 ? -20.547 2.633 11.656 1 90.75 220 GLY B CA 1
ATOM 3659 C C . GLY B 1 220 ? -20.109 3.041 13.047 1 90.75 220 GLY B C 1
ATOM 3660 O O . GLY B 1 220 ? -20.047 4.23 13.367 1 90.75 220 GLY B O 1
ATOM 3661 N N . GLU B 1 221 ? -19.781 2.055 13.828 1 94.12 221 GLU B N 1
ATOM 3662 C CA . GLU B 1 221 ? -19.25 2.361 15.156 1 94.12 221 GLU B CA 1
ATOM 3663 C C . GLU B 1 221 ? -17.844 2.934 15.055 1 94.12 221 GLU B C 1
ATOM 3665 O O . GLU B 1 221 ? -17.172 2.779 14.031 1 94.12 221 GLU B O 1
ATOM 3670 N N . ALA B 1 222 ? -17.516 3.641 16.125 1 96.56 222 ALA B N 1
ATOM 3671 C CA . ALA B 1 222 ? -16.172 4.227 16.172 1 96.56 222 ALA B CA 1
ATOM 3672 C C . ALA B 1 222 ? -15.688 4.352 17.609 1 96.56 222 ALA B C 1
ATOM 3674 O O . ALA B 1 222 ? -16.484 4.48 18.547 1 96.56 222 ALA B O 1
ATOM 3675 N N . CYS B 1 223 ? -14.445 4.254 17.797 1 96.81 223 CYS B N 1
ATOM 3676 C CA . CYS B 1 223 ? -13.797 4.566 19.062 1 96.81 223 CYS B CA 1
ATOM 3677 C C . CYS B 1 223 ? -12.484 5.309 18.828 1 96.81 223 CYS B C 1
ATOM 3679 O O . CYS B 1 223 ? -11.867 5.172 17.781 1 96.81 223 CYS B O 1
ATOM 3681 N N . TRP B 1 224 ? -12.164 6.164 19.75 1 97.56 224 TRP B N 1
ATOM 3682 C CA . TRP B 1 224 ? -10.977 6.988 19.578 1 97.56 224 TRP B CA 1
ATOM 3683 C C . TRP B 1 224 ? -10.383 7.371 20.938 1 97.56 224 TRP B C 1
ATOM 3685 O O . TRP B 1 224 ? -11.078 7.328 21.953 1 97.56 224 TRP B O 1
ATOM 3695 N N . GLY B 1 225 ? -9.125 7.691 20.953 1 97.38 225 GLY B N 1
ATOM 3696 C CA . GLY B 1 225 ? -8.406 8.07 22.172 1 97.38 225 GLY B CA 1
ATOM 3697 C C . GLY B 1 225 ? -6.906 7.836 22.062 1 97.38 225 GLY B C 1
ATOM 3698 O O . GLY B 1 225 ? -6.371 7.691 20.969 1 97.38 225 GLY B O 1
ATOM 3699 N N . PRO B 1 226 ? -6.227 7.914 23.219 1 97.94 226 PRO B N 1
ATOM 3700 C CA . PRO B 1 226 ? -4.797 7.609 23.203 1 97.94 226 PRO B CA 1
ATOM 3701 C C . PRO B 1 226 ? -4.484 6.262 22.562 1 97.94 226 PRO B C 1
ATOM 3703 O O . PRO B 1 226 ? -5.238 5.301 22.734 1 97.94 226 PRO B O 1
ATOM 3706 N N . ALA B 1 227 ? -3.418 6.199 21.797 1 97.44 227 ALA B N 1
ATOM 3707 C CA . ALA B 1 227 ? -3.066 5.02 21.016 1 97.44 227 ALA B CA 1
ATOM 3708 C C . ALA B 1 227 ? -3.012 3.773 21.891 1 97.44 227 ALA B C 1
ATOM 3710 O O . ALA B 1 227 ? -3.521 2.717 21.516 1 97.44 227 ALA B O 1
ATOM 3711 N N . GLU B 1 228 ? -2.469 3.883 23.047 1 95 228 GLU B N 1
ATOM 3712 C CA . GLU B 1 228 ? -2.307 2.746 23.953 1 95 228 GLU B CA 1
ATOM 3713 C C . GLU B 1 228 ? -3.652 2.115 24.281 1 95 228 GLU B C 1
ATOM 3715 O O . GLU B 1 228 ? -3.762 0.891 24.391 1 95 228 GLU B O 1
ATOM 3720 N N . ALA B 1 229 ? -4.641 2.938 24.406 1 96.31 229 ALA B N 1
ATOM 3721 C CA . ALA B 1 229 ? -5.973 2.469 24.766 1 96.31 229 ALA B CA 1
ATOM 3722 C C . ALA B 1 229 ? -6.684 1.846 23.562 1 96.31 229 ALA B C 1
ATOM 3724 O O . ALA B 1 229 ? -7.57 1.005 23.734 1 96.31 229 ALA B O 1
ATOM 3725 N N . MET B 1 230 ? -6.281 2.227 22.375 1 96.5 230 MET B N 1
ATOM 3726 C CA . MET B 1 230 ? -6.957 1.77 21.172 1 96.5 230 MET B CA 1
ATOM 3727 C C . MET B 1 230 ? -6.289 0.514 20.609 1 96.5 230 MET B C 1
ATOM 3729 O O . MET B 1 230 ? -6.922 -0.26 19.891 1 96.5 230 MET B O 1
ATOM 3733 N N . LEU B 1 231 ? -5.012 0.356 20.922 1 95.81 231 LEU B N 1
ATOM 3734 C CA . LEU B 1 231 ? -4.219 -0.735 20.359 1 95.81 231 LEU B CA 1
ATOM 3735 C C . LEU B 1 231 ? -4.391 -2.006 21.188 1 95.81 231 LEU B C 1
ATOM 3737 O O . LEU B 1 231 ? -3.418 -2.539 21.719 1 95.81 231 LEU B O 1
ATOM 3741 N N . VAL B 1 232 ? -5.562 -2.449 21.266 1 95.69 232 VAL B N 1
ATOM 3742 C CA . VAL B 1 232 ? -5.898 -3.686 21.969 1 95.69 232 VAL B CA 1
ATOM 3743 C C . VAL B 1 232 ? -6.43 -4.715 20.969 1 95.69 232 VAL B C 1
ATOM 3745 O O . VAL B 1 232 ? -7.191 -4.371 20.062 1 95.69 232 VAL B O 1
ATOM 3748 N N . PRO B 1 233 ? -5.977 -5.992 21.125 1 95 233 PRO B N 1
ATOM 3749 C CA . PRO B 1 233 ? -6.312 -7.027 20.141 1 95 233 PRO B CA 1
ATOM 3750 C C . PRO B 1 233 ? -7.816 -7.152 19.906 1 95 233 PRO B C 1
ATOM 3752 O O . PRO B 1 233 ? -8.266 -7.211 18.766 1 95 233 PRO B O 1
ATOM 3755 N N . ALA B 1 234 ? -8.617 -7.133 20.953 1 95.75 234 ALA B N 1
ATOM 3756 C CA . ALA B 1 234 ? -10.055 -7.305 20.812 1 95.75 234 ALA B CA 1
ATOM 3757 C C . ALA B 1 234 ? -10.648 -6.242 19.891 1 95.75 234 ALA B C 1
ATOM 3759 O O . ALA B 1 234 ? -11.453 -6.551 19.016 1 95.75 234 ALA B O 1
ATOM 3760 N N . ALA B 1 235 ? -10.227 -5.012 20.062 1 96.31 235 ALA B N 1
ATOM 3761 C CA . ALA B 1 235 ? -10.727 -3.9 19.266 1 96.31 235 ALA B CA 1
ATOM 3762 C C . ALA B 1 235 ? -10.242 -4.016 17.812 1 96.31 235 ALA B C 1
ATOM 3764 O O . ALA B 1 235 ? -11.023 -3.818 16.875 1 96.31 235 ALA B O 1
ATOM 3765 N N . LEU B 1 236 ? -9 -4.367 17.672 1 97.25 236 LEU B N 1
ATOM 3766 C CA . LEU B 1 236 ? -8.398 -4.398 16.344 1 97.25 236 LEU B CA 1
ATOM 3767 C C . LEU B 1 236 ? -8.875 -5.613 15.555 1 97.25 236 LEU B C 1
ATOM 3769 O O . LEU B 1 236 ? -9.055 -5.539 14.344 1 97.25 236 LEU B O 1
ATOM 3773 N N . GLU B 1 237 ? -9.047 -6.746 16.234 1 97.69 237 GLU B N 1
ATOM 3774 C CA . GLU B 1 237 ? -9.562 -7.945 15.586 1 97.69 237 GLU B CA 1
ATOM 3775 C C . GLU B 1 237 ? -10.992 -7.734 15.094 1 97.69 237 GLU B C 1
ATOM 3777 O O . GLU B 1 237 ? -11.359 -8.203 14.016 1 97.69 237 GLU B O 1
ATOM 3782 N N . ARG B 1 238 ? -11.719 -7.047 15.891 1 96.81 238 ARG B N 1
ATOM 3783 C CA . ARG B 1 238 ? -13.07 -6.68 15.461 1 96.81 238 ARG B CA 1
ATOM 3784 C C . ARG B 1 238 ? -13.016 -5.711 14.281 1 96.81 238 ARG B C 1
ATOM 3786 O O . ARG B 1 238 ? -13.812 -5.824 13.344 1 96.81 238 ARG B O 1
ATOM 3793 N N . LEU B 1 239 ? -12.117 -4.82 14.336 1 97 239 LEU B N 1
ATOM 3794 C CA . LEU B 1 239 ? -11.977 -3.781 13.32 1 97 239 LEU B CA 1
ATOM 3795 C C . LEU B 1 239 ? -11.734 -4.395 11.945 1 97 239 LEU B C 1
ATOM 3797 O O . LEU B 1 239 ? -12.391 -4.016 10.969 1 97 239 LEU B O 1
ATOM 3801 N N . TYR B 1 240 ? -10.867 -5.418 11.891 1 96.38 240 TYR B N 1
ATOM 3802 C CA . TYR B 1 240 ? -10.453 -5.934 10.586 1 96.38 240 TYR B CA 1
ATOM 3803 C C . TYR B 1 240 ? -10.992 -7.34 10.359 1 96.38 240 TYR B C 1
ATOM 3805 O O . TYR B 1 240 ? -10.766 -7.938 9.305 1 96.38 240 TYR B O 1
ATOM 3813 N N . ASP B 1 241 ? -11.719 -7.855 11.344 1 95.88 241 ASP B N 1
ATOM 3814 C CA . ASP B 1 241 ? -12.18 -9.234 11.273 1 95.88 241 ASP B CA 1
ATOM 3815 C C . ASP B 1 241 ? -11.031 -10.188 10.969 1 95.88 241 ASP B C 1
ATOM 3817 O O . ASP B 1 241 ? -11.102 -10.984 10.023 1 95.88 241 ASP B O 1
ATOM 3821 N N . GLN B 1 242 ? -9.984 -10.031 11.758 1 96.62 242 GLN B N 1
ATOM 3822 C CA . GLN B 1 242 ? -8.75 -10.789 11.594 1 96.62 242 GLN B CA 1
ATOM 3823 C C . GLN B 1 242 ? -8.078 -11.039 12.938 1 96.62 242 GLN B C 1
ATOM 3825 O O . GLN B 1 242 ? -7.832 -10.094 13.695 1 96.62 242 GLN B O 1
ATOM 3830 N N . ALA B 1 243 ? -7.828 -12.32 13.25 1 96.31 243 ALA B N 1
ATOM 3831 C CA . ALA B 1 243 ? -7.121 -12.648 14.484 1 96.31 243 ALA B CA 1
ATOM 3832 C C . ALA B 1 243 ? -5.695 -12.102 14.461 1 96.31 243 ALA B C 1
ATOM 3834 O O . ALA B 1 243 ? -5.023 -12.148 13.422 1 96.31 243 ALA B O 1
ATOM 3835 N N . LEU B 1 244 ? -5.277 -11.562 15.617 1 96.38 244 LEU B N 1
ATOM 3836 C CA . LEU B 1 244 ? -3.969 -10.93 15.703 1 96.38 244 LEU B CA 1
ATOM 3837 C C . LEU B 1 244 ? -3.184 -11.469 16.891 1 96.38 244 LEU B C 1
ATOM 3839 O O . LEU B 1 244 ? -3.771 -11.859 17.906 1 96.38 244 LEU B O 1
ATOM 3843 N N . THR B 1 245 ? -1.882 -11.508 16.75 1 95 245 THR B N 1
ATOM 3844 C CA . THR B 1 245 ? -0.947 -11.719 17.859 1 95 245 THR B CA 1
ATOM 3845 C C . THR B 1 245 ? -0.226 -10.414 18.203 1 95 245 THR B C 1
ATOM 3847 O O . THR B 1 245 ? 0.254 -9.711 17.312 1 95 245 THR B O 1
ATOM 3850 N N . ARG B 1 246 ? -0.277 -10.102 19.438 1 94.25 246 ARG B N 1
ATOM 3851 C CA . ARG B 1 246 ? 0.385 -8.891 19.922 1 94.25 246 ARG B CA 1
ATOM 3852 C C . ARG B 1 246 ? 1.658 -9.227 20.688 1 94.25 246 ARG B C 1
ATOM 3854 O O . ARG B 1 246 ? 1.649 -10.094 21.562 1 94.25 246 ARG B O 1
ATOM 3861 N N . VAL B 1 247 ? 2.736 -8.484 20.312 1 92.69 247 VAL B N 1
ATOM 3862 C CA . VAL B 1 247 ? 3.984 -8.625 21.047 1 92.69 247 VAL B CA 1
ATOM 3863 C C . VAL B 1 247 ? 4.617 -7.25 21.266 1 92.69 247 VAL B C 1
ATOM 3865 O O . VAL B 1 247 ? 4.305 -6.297 20.547 1 92.69 247 VAL B O 1
ATOM 3868 N N . GLU B 1 248 ? 5.465 -7.137 22.281 1 92 248 GLU B N 1
ATOM 3869 C CA . GLU B 1 248 ? 6.156 -5.879 22.547 1 92 248 GLU B CA 1
ATOM 3870 C C . GLU B 1 248 ? 7.566 -5.891 21.953 1 92 248 GLU B C 1
ATOM 3872 O O . GLU B 1 248 ? 8.32 -6.844 22.156 1 92 248 GLU B O 1
ATOM 3877 N N . VAL B 1 249 ? 7.801 -4.867 21.188 1 88.25 249 VAL B N 1
ATOM 3878 C CA . VAL B 1 249 ? 9.133 -4.699 20.609 1 88.25 249 VAL B CA 1
ATOM 3879 C C . VAL B 1 249 ? 9.641 -3.291 20.906 1 88.25 249 VAL B C 1
ATOM 3881 O O . VAL B 1 249 ? 9.055 -2.303 20.453 1 88.25 249 VAL B O 1
ATOM 3884 N N . GLU B 1 250 ? 10.75 -3.217 21.578 1 85.81 250 GLU B N 1
ATOM 3885 C CA . GLU B 1 250 ? 11.375 -1.945 21.938 1 85.81 250 GLU B CA 1
ATOM 3886 C C . GLU B 1 250 ? 10.359 -0.97 22.516 1 85.81 250 GLU B C 1
ATOM 3888 O O . GLU B 1 250 ? 10.281 0.184 22.094 1 85.81 250 GLU B O 1
ATOM 3893 N N . GLY B 1 251 ? 9.516 -1.479 23.344 1 83.69 251 GLY B N 1
ATOM 3894 C CA . GLY B 1 251 ? 8.594 -0.643 24.109 1 83.69 251 GLY B CA 1
ATOM 3895 C C . GLY B 1 251 ? 7.332 -0.303 23.328 1 83.69 251 GLY B C 1
ATOM 3896 O O . GLY B 1 251 ? 6.496 0.467 23.812 1 83.69 251 GLY B O 1
ATOM 3897 N N . ALA B 1 252 ? 7.215 -0.837 22.141 1 88.31 252 ALA B N 1
ATOM 3898 C CA . ALA B 1 252 ? 6.023 -0.581 21.328 1 88.31 252 ALA B CA 1
ATOM 3899 C C . ALA B 1 252 ? 5.348 -1.887 20.922 1 88.31 252 ALA B C 1
ATOM 3901 O O . ALA B 1 252 ? 6.02 -2.889 20.672 1 88.31 252 ALA B O 1
ATOM 3902 N N . PRO B 1 253 ? 4.047 -1.806 20.891 1 94.44 253 PRO B N 1
ATOM 3903 C CA . PRO B 1 253 ? 3.363 -3.027 20.469 1 94.44 253 PRO B CA 1
ATOM 3904 C C . PRO B 1 253 ? 3.52 -3.295 18.969 1 94.44 253 PRO B C 1
ATOM 3906 O O . PRO B 1 253 ? 3.564 -2.354 18.172 1 94.44 253 PRO B O 1
ATOM 3909 N N . VAL B 1 254 ? 3.641 -4.555 18.625 1 94.19 254 VAL B N 1
ATOM 3910 C CA . VAL B 1 254 ? 3.654 -5.031 17.25 1 94.19 254 VAL B CA 1
ATOM 3911 C C . VAL B 1 254 ? 2.553 -6.07 17.047 1 94.19 254 VAL B C 1
ATOM 3913 O O . VAL B 1 254 ? 2.371 -6.961 17.891 1 94.19 254 VAL B O 1
ATOM 3916 N N . PHE B 1 255 ? 1.841 -5.941 15.938 1 95.12 255 PHE B N 1
ATOM 3917 C CA . PHE B 1 255 ? 0.722 -6.828 15.641 1 95.12 255 PHE B CA 1
ATOM 3918 C C . PHE B 1 255 ? 1.016 -7.68 14.406 1 95.12 255 PHE B C 1
ATOM 3920 O O . PHE B 1 255 ? 1.451 -7.16 13.383 1 95.12 255 PHE B O 1
ATOM 3927 N N . VAL B 1 256 ? 0.753 -8.961 14.539 1 94.12 256 VAL B N 1
ATOM 3928 C CA . VAL B 1 256 ? 0.939 -9.914 13.453 1 94.12 256 VAL B CA 1
ATOM 3929 C C . VAL B 1 256 ? -0.364 -10.672 13.195 1 94.12 256 VAL B C 1
ATOM 3931 O O . VAL B 1 256 ? -0.932 -11.273 14.109 1 94.12 256 VAL B O 1
ATOM 3934 N N . PRO B 1 257 ? -0.859 -10.602 11.961 1 94.25 257 PRO B N 1
ATOM 3935 C CA . PRO B 1 257 ? -2.07 -11.383 11.68 1 94.25 257 PRO B CA 1
ATOM 3936 C C . PRO B 1 257 ? -1.835 -12.891 11.758 1 94.25 257 PRO B C 1
ATOM 3938 O O . PRO B 1 257 ? -0.796 -13.375 11.305 1 94.25 257 PRO B O 1
ATOM 3941 N N . ARG B 1 258 ? -2.775 -13.586 12.367 1 91.69 258 ARG B N 1
ATOM 3942 C CA . ARG B 1 258 ? -2.703 -15.047 12.43 1 91.69 258 ARG B CA 1
ATOM 3943 C C . ARG B 1 258 ? -3.201 -15.672 11.133 1 91.69 258 ARG B C 1
ATOM 3945 O O . ARG B 1 258 ? -4.133 -15.164 10.508 1 91.69 258 ARG B O 1
ATOM 3952 N N . ARG B 1 259 ? -2.508 -16.812 10.773 1 86.38 259 ARG B N 1
ATOM 3953 C CA . ARG B 1 259 ? -2.891 -17.516 9.547 1 86.38 259 ARG B CA 1
ATOM 3954 C C . ARG B 1 259 ? -4.23 -18.219 9.711 1 86.38 259 ARG B C 1
ATOM 3956 O O . ARG B 1 259 ? -4.59 -18.625 10.812 1 86.38 259 ARG B O 1
#